Protein AF-A0A7S2QNT0-F1 (afdb_monomer)

pLDDT: mean 71.44, std 23.18, range [29.28, 98.56]

Mean predicted aligned error: 21.21 Å

Solvent-accessible surface area (backbone atoms only — not comparable to full-atom values): 24266 Å² total; per-residue (Å²): 16,82,78,62,56,78,92,79,57,58,56,74,78,37,39,44,100,86,36,21,55,43,51,16,16,36,62,13,45,18,34,42,77,35,68,81,75,84,42,65,48,81,35,74,68,95,68,84,69,88,83,74,67,78,81,74,91,69,94,74,94,73,91,80,85,84,78,88,80,88,82,85,83,87,84,84,87,83,87,84,82,89,85,89,82,89,84,87,84,86,90,76,92,73,84,79,82,85,72,86,72,79,80,70,74,81,59,44,42,75,46,74,52,70,71,50,69,67,46,51,95,43,100,83,58,87,58,75,17,40,24,41,32,56,65,44,21,24,38,85,87,65,47,81,47,60,53,60,67,42,21,43,88,33,61,41,47,40,60,80,85,48,44,35,71,87,65,50,33,52,65,49,37,51,76,51,28,34,33,28,58,84,40,46,79,15,93,56,46,57,75,89,81,58,58,57,72,80,35,36,41,100,88,37,25,56,42,51,17,15,36,64,14,46,21,28,39,69,35,68,70,72,85,39,64,46,82,33,73,71,84,73,80,75,93,76,79,66,75,80,74,86,68,93,67,96,72,90,82,80,89,78,91,79,89,80,86,83,83,87,83,84,83,84,84,82,86,82,87,82,89,86,84,86,86,91,80,94,76,85,83,82,86,75,87,73,81,80,72,77,84,55,52,42,76,46,74,52,71,73,49,72,66,48,53,95,46,100,85,57,87,53,77,18,42,24,44,31,58,70,45,24,22,36,82,86,66,45,83,44,60,59,63,71,47,48,67,91,45,49,36,46,44,57,80,85,50,42,38,76,87,64,51,32,53,67,50,39,54,78,50,38,39,37,25,61,81,45,43,74,7,97,47,65,75,94,123

Nearest PDB structures (foldseek):
  8rj3-assembly1_I  TM=4.635E-01  e=7.912E+00  Homo sapiens

Sequence (377 aa):
GPGWNLAWGTFEDYQVDGHSASTACCACGGGVEATMPIARESCEEPTLPSDCQTDDVGDGTTTLTETETSTSFTSTSMAISTGTSSSAPHTTTSTPSTTTETNTAAYYSWQVGTWGACLLPSCEATGAGVRERAVQCVGRDGAAANASMCGAGRCDDEPPGWSDRDSDTCSDYEVYDWCASSGDYGPGWNLAWGTFEDYQVDGHSASTACCACGGGVEATMPIARESCEEPTLPSDCQTDDVGDGTTTLTETETSTSFTSTSMAISTGTSSSAPHTTTSTPSTTTETNTAAYYSWQVGTWGACLLPSCEATGAGVRERAVQCVGRDGAAANASMCGAGRCDDEPPGWSDRDSDTCSDYEVYDWCASSGDYGPGWNLA

Structure (mmCIF, N/CA/C/O backbone):
data_AF-A0A7S2QNT0-F1
#
_entry.id   AF-A0A7S2QNT0-F1
#
loop_
_atom_site.group_PDB
_atom_site.id
_atom_site.type_symbol
_atom_site.label_atom_id
_atom_site.label_alt_id
_atom_site.label_comp_id
_atom_site.label_asym_id
_atom_site.label_entity_id
_atom_site.label_seq_id
_atom_site.pdbx_PDB_ins_code
_atom_site.Cartn_x
_atom_site.Cartn_y
_atom_site.Cartn_z
_atom_site.occupancy
_atom_site.B_iso_or_equiv
_atom_site.auth_seq_id
_atom_site.auth_comp_id
_atom_site.auth_asym_id
_atom_site.auth_atom_id
_atom_site.pdbx_PDB_model_num
ATOM 1 N N . GLY A 1 1 ? 13.620 13.728 44.034 1.00 47.75 1 GLY A N 1
ATOM 2 C CA . GLY A 1 1 ? 14.965 13.495 43.460 1.00 47.75 1 GLY A CA 1
ATOM 3 C C . GLY A 1 1 ? 16.048 14.328 44.129 1.00 47.75 1 GLY A C 1
ATOM 4 O O . GLY A 1 1 ? 15.713 15.118 45.006 1.00 47.75 1 GLY A O 1
ATOM 5 N N . PRO A 1 2 ? 17.326 14.204 43.706 1.00 43.31 2 PRO A N 1
ATOM 6 C CA . PRO A 1 2 ? 18.482 14.904 44.293 1.00 43.31 2 PRO A CA 1
ATOM 7 C C . PRO A 1 2 ? 18.446 16.436 44.145 1.00 43.31 2 PRO A C 1
ATOM 9 O O . PRO A 1 2 ? 19.260 17.121 44.759 1.00 43.31 2 PRO A O 1
ATOM 12 N N . GLY A 1 3 ? 17.519 16.973 43.345 1.00 56.88 3 GLY A N 1
ATOM 13 C CA . GLY A 1 3 ? 17.287 18.410 43.227 1.00 56.88 3 GLY A CA 1
ATOM 14 C C . GLY A 1 3 ? 16.215 18.977 44.163 1.00 56.88 3 GLY A C 1
ATOM 15 O O . GLY A 1 3 ? 16.197 20.187 44.320 1.00 56.88 3 GLY A O 1
ATOM 16 N N . TRP A 1 4 ? 15.368 18.155 44.801 1.00 63.97 4 TRP A N 1
ATOM 17 C CA . TRP A 1 4 ? 14.262 18.643 45.641 1.00 63.97 4 TRP A CA 1
ATOM 18 C C . TRP A 1 4 ? 14.647 18.668 47.122 1.00 63.97 4 TRP A C 1
ATOM 20 O O . TRP A 1 4 ? 14.987 17.634 47.703 1.00 63.97 4 TRP A O 1
ATOM 30 N N . ASN A 1 5 ? 14.588 19.841 47.752 1.00 73.50 5 ASN A N 1
ATOM 31 C CA . ASN A 1 5 ? 14.911 20.015 49.167 1.00 73.50 5 ASN A CA 1
ATOM 32 C C . ASN A 1 5 ? 13.653 19.875 50.038 1.00 73.50 5 ASN A C 1
ATOM 34 O O . ASN A 1 5 ? 12.652 20.531 49.783 1.00 73.50 5 ASN A O 1
ATOM 38 N N . LEU A 1 6 ? 13.713 19.102 51.126 1.00 66.00 6 LEU A N 1
ATOM 39 C CA . LEU A 1 6 ? 12.602 18.981 52.087 1.00 66.00 6 LEU A CA 1
ATOM 40 C C . LEU A 1 6 ? 12.188 20.324 52.712 1.00 66.00 6 LEU A C 1
ATOM 42 O O . LEU A 1 6 ? 11.050 20.476 53.143 1.00 66.00 6 LEU A O 1
ATOM 46 N N . ALA A 1 7 ? 13.088 21.310 52.741 1.00 76.00 7 ALA A N 1
ATOM 47 C CA . ALA A 1 7 ? 12.772 22.667 53.182 1.00 76.00 7 ALA A CA 1
ATOM 48 C C . ALA A 1 7 ? 11.796 23.408 52.250 1.00 76.00 7 ALA A C 1
ATOM 50 O O . ALA A 1 7 ? 11.280 24.454 52.637 1.00 76.00 7 ALA A O 1
ATOM 51 N N . TRP A 1 8 ? 11.579 22.903 51.034 1.00 74.31 8 TRP A N 1
ATOM 52 C CA . TRP A 1 8 ? 10.688 23.498 50.042 1.00 74.31 8 TRP A CA 1
ATOM 53 C C . TRP A 1 8 ? 9.232 23.063 50.239 1.00 74.31 8 TRP A C 1
ATOM 55 O O . TRP A 1 8 ? 8.336 23.858 49.991 1.00 74.31 8 TRP A O 1
ATOM 65 N N . GLY A 1 9 ? 8.987 21.882 50.815 1.00 82.12 9 GLY A N 1
ATOM 66 C CA . GLY A 1 9 ? 7.644 21.380 51.121 1.00 82.12 9 GLY A CA 1
ATOM 67 C C . GLY A 1 9 ? 7.275 20.115 50.344 1.00 82.12 9 GLY A C 1
ATOM 68 O O . GLY A 1 9 ? 8.128 19.458 49.740 1.00 82.12 9 GLY A O 1
ATOM 69 N N . THR A 1 10 ? 5.996 19.756 50.424 1.00 85.00 10 THR A N 1
ATOM 70 C CA . THR A 1 10 ? 5.351 18.627 49.728 1.00 85.00 10 THR A CA 1
ATOM 71 C C . THR A 1 10 ? 4.862 19.038 48.338 1.00 85.00 10 THR A C 1
ATOM 7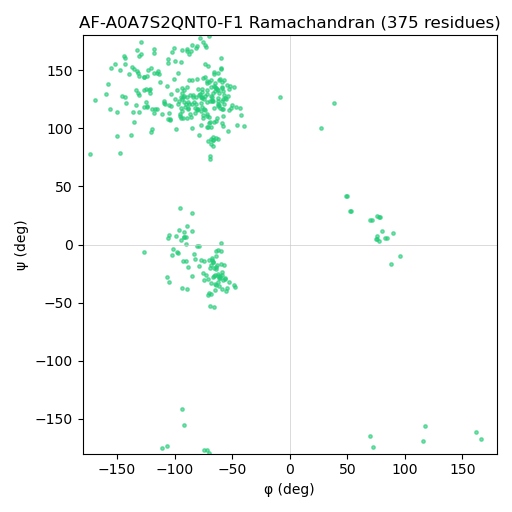3 O O . THR A 1 10 ? 4.733 20.228 48.065 1.00 85.00 10 THR A O 1
ATOM 76 N N . PHE A 1 11 ? 4.549 18.089 47.449 1.00 81.31 11 PHE A N 1
ATOM 77 C CA . PHE A 1 11 ? 4.007 18.429 46.122 1.00 81.31 11 PHE A CA 1
ATOM 78 C C . PHE A 1 11 ? 2.674 19.193 46.205 1.00 81.31 11 PHE A C 1
ATOM 80 O O . PHE A 1 11 ? 2.382 20.034 45.357 1.00 81.31 11 PHE A O 1
ATOM 87 N N . GLU A 1 12 ? 1.884 18.962 47.253 1.00 85.25 12 GLU A N 1
ATOM 88 C CA . GLU A 1 12 ? 0.634 19.673 47.524 1.00 85.25 12 GLU A CA 1
ATOM 89 C C . GLU A 1 12 ? 0.857 21.157 47.851 1.00 85.25 12 GLU A C 1
ATOM 91 O O . GLU A 1 12 ? -0.008 21.992 47.567 1.00 85.25 12 GLU A O 1
ATOM 96 N N . ASP A 1 13 ? 2.022 21.513 48.399 1.00 85.31 13 ASP A N 1
ATOM 97 C CA . ASP A 1 13 ? 2.376 22.908 48.681 1.00 85.31 13 ASP A CA 1
ATOM 98 C C . ASP A 1 13 ? 2.605 23.712 47.391 1.00 85.31 13 ASP A C 1
ATOM 100 O O . ASP A 1 13 ? 2.459 24.940 47.404 1.00 85.31 13 ASP A O 1
ATOM 104 N N . TYR A 1 14 ? 2.877 23.019 46.279 1.00 83.44 14 TYR A N 1
ATOM 105 C CA . TYR A 1 14 ? 3.175 23.561 44.950 1.00 83.44 14 TYR A CA 1
ATOM 106 C C . TYR A 1 14 ? 2.029 23.424 43.945 1.00 83.44 14 TYR A C 1
ATOM 108 O O . TYR A 1 14 ? 2.188 23.795 42.784 1.00 83.44 14 TYR A O 1
ATOM 116 N N . GLN A 1 15 ? 0.861 22.946 44.381 1.00 87.44 15 GLN A N 1
ATOM 117 C CA . GLN A 1 15 ? -0.283 22.768 43.493 1.00 87.44 15 GLN A CA 1
ATOM 118 C C . GLN A 1 15 ? -0.741 24.087 42.847 1.00 87.44 15 GLN A C 1
ATOM 120 O O . GLN A 1 15 ? -0.794 25.143 43.498 1.00 87.44 15 GLN A O 1
ATOM 125 N N . VAL A 1 16 ? -1.142 23.991 41.583 1.00 84.06 16 VAL A N 1
ATOM 126 C CA . VAL A 1 16 ? -1.812 25.048 40.817 1.00 84.06 16 VAL A CA 1
ATOM 127 C C . VAL A 1 16 ? -3.155 24.488 40.365 1.00 84.06 16 VAL A C 1
ATOM 129 O O . VAL A 1 16 ? -3.232 23.356 39.896 1.00 84.06 16 VAL A O 1
ATOM 132 N N . ASP A 1 17 ? -4.230 25.240 40.605 1.00 86.94 17 ASP A N 1
ATOM 133 C CA . ASP A 1 17 ? -5.611 24.850 40.282 1.00 86.94 17 ASP A CA 1
ATOM 134 C C . ASP A 1 17 ? -6.057 23.482 40.842 1.00 86.94 17 ASP A C 1
ATOM 136 O O . ASP A 1 17 ? -6.942 22.828 40.302 1.00 86.94 17 ASP A O 1
ATOM 140 N N . GLY A 1 18 ? -5.475 23.065 41.973 1.00 88.44 18 GLY A N 1
ATOM 141 C CA . GLY A 1 18 ? -5.791 21.790 42.631 1.00 88.44 18 GLY A CA 1
ATOM 142 C C . GLY A 1 18 ? -5.023 20.584 42.085 1.00 88.44 18 GLY A C 1
ATOM 143 O O . GLY A 1 18 ? -5.269 19.467 42.532 1.00 88.44 18 GLY A O 1
ATOM 144 N N . HIS A 1 19 ? -4.084 20.809 41.165 1.00 85.75 19 HIS A N 1
ATOM 145 C CA . HIS A 1 19 ? -3.220 19.782 40.600 1.00 85.75 19 HIS A CA 1
ATOM 146 C C . HIS A 1 19 ? -1.781 19.963 41.104 1.00 85.75 19 HIS A C 1
ATOM 148 O O . HIS A 1 19 ? -1.176 21.023 40.924 1.00 85.75 19 HIS A O 1
ATOM 154 N N . SER A 1 20 ? -1.238 18.937 41.761 1.00 89.94 20 SER A N 1
ATOM 155 C CA . SER A 1 20 ? 0.183 18.804 42.120 1.00 89.94 20 SER A CA 1
ATOM 156 C C . SER A 1 20 ? 0.941 18.014 41.048 1.00 89.94 20 SER A C 1
ATOM 158 O O . SER A 1 20 ? 0.314 17.312 40.255 1.00 89.94 20 SER A O 1
ATOM 160 N N . ALA A 1 21 ? 2.278 18.019 41.074 1.00 84.50 21 ALA A N 1
ATOM 161 C CA . ALA A 1 21 ? 3.090 17.230 40.141 1.00 84.50 21 ALA A CA 1
ATOM 162 C C . ALA A 1 21 ? 2.731 15.730 40.144 1.00 84.50 21 ALA A C 1
ATOM 164 O O . ALA A 1 21 ? 2.665 15.116 39.089 1.00 84.50 21 ALA A O 1
ATOM 165 N N . SER A 1 22 ? 2.414 15.142 41.303 1.00 85.00 22 SER A N 1
ATOM 166 C CA . SER A 1 22 ? 2.007 13.729 41.408 1.00 85.00 22 SER A CA 1
ATOM 167 C C . SER A 1 22 ? 0.641 13.418 40.790 1.00 85.00 22 SER A C 1
ATOM 169 O O . SER A 1 22 ? 0.339 12.258 40.532 1.00 85.00 22 SER A O 1
ATOM 171 N N . THR A 1 23 ? -0.189 14.434 40.550 1.00 87.19 23 THR A N 1
ATOM 172 C CA . THR A 1 23 ? -1.503 14.283 39.901 1.00 87.19 23 THR A CA 1
ATOM 173 C C . THR A 1 23 ? -1.506 14.771 38.459 1.00 87.19 23 THR A C 1
ATOM 175 O O . THR A 1 23 ? -2.207 14.197 37.633 1.00 87.19 23 THR A O 1
ATOM 178 N N . ALA A 1 24 ? -0.707 15.793 38.151 1.00 83.88 24 ALA A N 1
ATOM 179 C CA . ALA A 1 24 ? -0.649 16.418 36.840 1.00 83.88 24 ALA A CA 1
ATOM 180 C C . ALA A 1 24 ? 0.372 15.767 35.919 1.00 83.88 24 ALA A C 1
ATOM 182 O O . ALA A 1 24 ? 0.111 15.645 34.727 1.00 83.88 24 ALA A O 1
ATOM 183 N N . CYS A 1 25 ? 1.524 15.372 36.465 1.00 84.94 25 CYS A N 1
ATOM 184 C CA . CYS A 1 25 ? 2.669 14.982 35.664 1.00 84.94 25 CYS A CA 1
ATOM 185 C C . CYS A 1 25 ? 2.777 13.479 35.506 1.00 84.94 25 CYS A C 1
ATOM 187 O O . CYS A 1 25 ? 2.766 12.695 36.462 1.00 84.94 25 CYS A O 1
ATOM 189 N N . CYS A 1 26 ? 2.998 13.095 34.265 1.00 84.12 26 CYS A N 1
ATOM 190 C CA . CYS A 1 26 ? 2.997 11.713 33.854 1.00 84.12 26 CYS A CA 1
ATOM 191 C C . CYS A 1 26 ? 4.146 10.873 34.378 1.00 84.12 26 CYS A C 1
ATOM 193 O O . CYS A 1 26 ? 3.955 9.759 34.873 1.00 84.12 26 CYS A O 1
ATOM 195 N N . ALA A 1 27 ? 5.350 11.432 34.367 1.00 80.88 27 ALA A N 1
ATOM 196 C CA . ALA A 1 27 ? 6.492 10.784 34.994 1.00 80.88 27 ALA A CA 1
ATOM 197 C C . ALA A 1 27 ? 6.344 10.607 36.503 1.00 80.88 27 ALA A C 1
ATOM 199 O O . ALA A 1 27 ? 7.030 9.773 37.093 1.00 80.88 27 ALA A O 1
ATOM 200 N N . CYS A 1 28 ? 5.427 11.355 37.113 1.00 80.12 28 CYS A N 1
ATOM 201 C CA . CYS A 1 28 ? 5.099 11.239 38.516 1.00 80.12 28 CYS A CA 1
ATOM 202 C C . CYS A 1 28 ? 3.943 10.267 38.770 1.00 80.12 28 CYS A C 1
ATOM 204 O O . CYS A 1 28 ? 3.438 10.256 39.878 1.00 80.12 28 CYS A O 1
ATOM 206 N N . GLY A 1 29 ? 3.490 9.473 37.792 1.00 79.50 29 GLY A N 1
ATOM 207 C CA . GLY A 1 29 ? 2.359 8.551 37.969 1.00 79.50 29 GLY A CA 1
ATOM 208 C C . GLY A 1 29 ? 0.978 9.217 37.983 1.00 79.50 29 GLY A C 1
ATOM 209 O O . GLY A 1 29 ? -0.010 8.538 38.267 1.00 79.50 29 GLY A O 1
ATOM 210 N N . GLY A 1 30 ? 0.917 10.520 37.690 1.00 84.44 30 GLY A N 1
ATOM 211 C CA . GLY A 1 30 ? -0.313 11.263 37.427 1.00 84.44 30 GLY A CA 1
ATOM 212 C C . GLY A 1 30 ? -0.664 11.289 35.937 1.00 84.44 30 GLY A C 1
ATOM 213 O O . GLY A 1 30 ? -0.250 10.415 35.174 1.00 84.44 30 GLY A O 1
ATOM 214 N N . GLY A 1 31 ? -1.414 12.315 35.528 1.00 82.56 31 GLY A N 1
ATOM 215 C CA . GLY A 1 31 ? -1.887 12.482 34.153 1.00 82.56 31 GLY A CA 1
ATOM 216 C C . GLY A 1 31 ? -2.998 11.500 33.767 1.00 82.56 31 GLY A C 1
ATOM 217 O O . GLY A 1 31 ? -3.507 10.731 34.587 1.00 82.56 31 GLY A O 1
ATOM 218 N N . VAL A 1 32 ? -3.386 11.524 32.494 1.00 78.88 32 VAL A N 1
ATOM 219 C CA . VAL A 1 32 ? -4.389 10.610 31.913 1.00 78.88 32 VAL A CA 1
ATOM 220 C C . VAL A 1 32 ? -3.760 9.762 30.831 1.00 78.88 32 VAL A C 1
ATOM 222 O O . VAL A 1 32 ? -2.856 10.220 30.150 1.00 78.88 32 VAL A O 1
ATOM 225 N N . GLU A 1 33 ? -4.212 8.523 30.638 1.00 74.44 33 GLU A N 1
ATOM 226 C CA . GLU A 1 33 ? -3.719 7.710 29.520 1.00 74.44 33 GLU A CA 1
ATOM 227 C C . GLU A 1 33 ? -3.887 8.464 28.194 1.00 74.44 33 GLU A C 1
ATOM 229 O O . GLU A 1 33 ? -4.978 8.950 27.882 1.00 74.44 33 GLU A O 1
ATOM 234 N N . ALA A 1 34 ? -2.801 8.559 27.421 1.00 68.31 34 ALA A N 1
ATOM 235 C CA . ALA A 1 34 ? -2.787 9.273 26.158 1.00 68.31 34 ALA A CA 1
ATOM 236 C C . ALA A 1 34 ? -3.740 8.575 25.187 1.00 68.31 34 ALA A C 1
ATOM 238 O O . ALA A 1 34 ? -3.472 7.483 24.674 1.00 68.31 34 ALA A O 1
ATOM 239 N N . THR A 1 35 ? -4.890 9.198 24.949 1.00 75.38 35 THR A N 1
ATOM 240 C CA . THR A 1 35 ? -5.876 8.689 24.000 1.00 75.38 35 THR A CA 1
ATOM 241 C C . THR A 1 35 ? -5.556 9.216 22.610 1.00 75.38 35 THR A C 1
ATOM 243 O O . THR A 1 35 ? -5.139 10.360 22.433 1.00 75.38 35 THR A O 1
ATOM 246 N N . MET A 1 36 ? -5.735 8.371 21.591 1.00 81.44 36 MET A N 1
ATOM 247 C CA . MET A 1 36 ? -5.555 8.804 20.207 1.00 81.44 36 MET A CA 1
ATOM 248 C C . MET A 1 36 ? -6.479 10.004 19.928 1.00 81.44 36 MET A C 1
ATOM 250 O O . MET A 1 36 ? -7.691 9.881 20.136 1.00 81.44 36 MET A O 1
ATOM 254 N N . PRO A 1 37 ? -5.955 11.144 19.435 1.00 84.94 37 PRO A N 1
ATOM 255 C CA . PRO A 1 37 ? -6.784 12.301 19.139 1.00 84.94 37 PRO A CA 1
ATOM 256 C C . PRO A 1 37 ? -7.899 11.955 18.153 1.00 84.94 37 PRO A C 1
ATOM 258 O O . PRO A 1 37 ? -7.695 11.218 17.187 1.00 84.94 37 PRO A O 1
ATOM 261 N N . ILE A 1 38 ? -9.081 12.533 18.366 1.00 86.31 38 ILE A N 1
ATOM 262 C CA . ILE A 1 38 ? -10.236 12.338 17.484 1.00 86.31 38 ILE A CA 1
ATOM 263 C C . ILE A 1 38 ? -9.870 12.830 16.078 1.00 86.31 38 ILE A C 1
ATOM 265 O O . ILE A 1 38 ? -9.581 14.014 15.899 1.00 86.31 38 ILE A O 1
ATOM 269 N N . ALA A 1 39 ? -9.879 11.935 15.090 1.00 90.38 39 ALA A N 1
ATOM 270 C CA . ALA A 1 39 ? -9.573 12.260 13.693 1.00 90.38 39 ALA A CA 1
ATOM 271 C C . ALA A 1 39 ? -10.816 12.662 12.878 1.00 90.38 39 ALA A C 1
ATOM 273 O O . ALA A 1 39 ? -10.681 13.206 11.784 1.00 90.38 39 ALA A O 1
ATOM 274 N N . ARG A 1 40 ? -12.022 12.405 13.403 1.00 91.38 40 ARG A N 1
ATOM 275 C CA . ARG A 1 40 ? -13.304 12.595 12.716 1.00 91.38 40 ARG A CA 1
ATOM 276 C C . ARG A 1 40 ? -14.381 13.031 13.701 1.00 91.38 40 ARG A C 1
ATOM 278 O O . ARG A 1 40 ? -14.588 12.353 14.703 1.00 91.38 40 ARG A O 1
ATOM 285 N N . GLU A 1 41 ? -15.082 14.118 13.405 1.00 93.88 41 GLU A N 1
ATOM 286 C CA . GLU A 1 41 ? -16.179 14.609 14.247 1.00 93.88 41 GLU A CA 1
ATOM 287 C C . GLU A 1 41 ? -17.325 15.209 13.425 1.00 93.88 41 GLU A C 1
ATOM 289 O O . GLU A 1 41 ? -17.163 15.551 12.248 1.00 93.88 41 GLU A O 1
ATOM 294 N N . SER A 1 42 ? -18.489 15.333 14.063 1.00 91.38 42 SER A N 1
ATOM 295 C CA . SER A 1 42 ? -19.649 16.011 13.488 1.00 91.38 42 SER A CA 1
ATOM 296 C C . SER A 1 42 ? -19.423 17.521 13.448 1.00 91.38 42 SER A C 1
ATOM 298 O O . SER A 1 42 ? -18.901 18.111 14.394 1.00 91.38 42 SER A O 1
ATOM 300 N N . CYS A 1 43 ? -19.857 18.159 12.369 1.00 89.25 43 CYS A N 1
ATOM 301 C CA . CYS A 1 43 ? -19.835 19.608 12.206 1.00 89.25 43 CYS A CA 1
ATOM 302 C C . CYS A 1 43 ? -21.181 20.103 11.684 1.00 89.25 43 CYS A C 1
ATOM 304 O O . CYS A 1 43 ? -21.868 19.403 10.949 1.00 89.25 43 CYS A O 1
ATOM 306 N N . GLU A 1 44 ? -21.551 21.323 12.053 1.00 88.38 44 GLU A N 1
ATOM 307 C CA . GLU A 1 44 ? -22.694 22.026 11.475 1.00 88.38 44 GLU A CA 1
ATOM 308 C C . GLU A 1 44 ? -22.142 23.251 10.754 1.00 88.38 44 GLU A C 1
ATOM 310 O O . GLU A 1 44 ? -21.508 24.106 11.379 1.00 88.38 44 GLU A O 1
ATOM 315 N N . GLU A 1 45 ? -22.315 23.314 9.434 1.00 74.56 45 GLU A N 1
ATOM 316 C CA . GLU A 1 45 ? -21.905 24.492 8.677 1.00 74.56 45 GLU A CA 1
ATOM 317 C C . GLU A 1 45 ? -23.082 25.477 8.570 1.00 74.56 45 GLU A C 1
ATOM 319 O O . GLU A 1 45 ? -24.182 25.082 8.175 1.00 74.56 45 GLU A O 1
ATOM 324 N N . PRO A 1 46 ? -22.895 26.761 8.930 1.00 57.78 46 PRO A N 1
ATOM 325 C CA . PRO A 1 46 ? -24.009 27.701 9.007 1.00 57.78 46 PRO A CA 1
ATOM 326 C C . PRO A 1 46 ? -24.547 28.186 7.648 1.00 57.78 46 PRO A C 1
ATOM 328 O O . PRO A 1 46 ? -25.639 28.752 7.626 1.00 57.78 46 PRO A O 1
ATOM 331 N N . THR A 1 47 ? -23.847 27.991 6.521 1.00 59.56 47 THR A N 1
ATOM 332 C CA . THR A 1 47 ? -24.281 28.501 5.201 1.00 59.56 47 THR A CA 1
ATOM 333 C C . THR A 1 47 ? -23.662 27.737 4.028 1.00 59.56 47 THR A C 1
ATOM 335 O O . THR A 1 47 ? -22.462 27.494 4.042 1.00 59.56 47 THR A O 1
ATOM 338 N N . LEU A 1 48 ? -24.473 27.450 3.000 1.00 58.00 48 LEU A N 1
ATOM 339 C CA . LEU A 1 48 ? -24.099 26.768 1.750 1.00 58.00 48 LEU A CA 1
ATOM 340 C C . LEU A 1 48 ? -22.828 27.355 1.086 1.00 58.00 48 LEU A C 1
ATOM 342 O O . LEU A 1 48 ? -22.749 28.580 0.937 1.00 58.00 48 LEU A O 1
ATOM 346 N N . PRO A 1 49 ? -21.888 26.512 0.610 1.00 57.28 49 PRO A N 1
ATOM 347 C CA . PRO A 1 49 ? -20.773 26.943 -0.232 1.00 57.28 49 PRO A CA 1
ATOM 348 C C . PRO A 1 49 ? -21.270 27.613 -1.521 1.00 57.28 49 PRO A C 1
ATOM 350 O O . PRO A 1 49 ? -22.217 27.139 -2.152 1.00 57.28 49 PRO A O 1
ATOM 353 N N . SER A 1 50 ? -20.603 28.689 -1.952 1.00 60.75 50 SER A N 1
ATOM 354 C CA . SER A 1 50 ? -20.917 29.431 -3.189 1.00 60.75 50 SER A CA 1
ATOM 355 C C . SER A 1 50 ? -20.836 28.590 -4.466 1.00 60.75 50 SER A C 1
ATOM 357 O O . SER A 1 50 ? -21.378 28.987 -5.495 1.00 60.75 50 SER A O 1
ATOM 359 N N . ASP A 1 51 ? -20.189 27.430 -4.388 1.00 59.00 51 ASP A N 1
ATOM 360 C CA . ASP A 1 51 ? -19.782 26.636 -5.546 1.00 59.00 51 ASP A CA 1
ATOM 361 C C . ASP A 1 51 ? -20.814 25.549 -5.904 1.00 59.00 51 ASP A C 1
ATOM 363 O O . ASP A 1 51 ? -20.614 24.776 -6.833 1.00 59.00 51 ASP A O 1
ATOM 367 N N . CYS A 1 52 ? -21.951 25.504 -5.197 1.00 58.53 52 CYS A N 1
ATOM 368 C CA . CYS A 1 52 ? -23.091 24.628 -5.496 1.00 58.53 52 CYS A CA 1
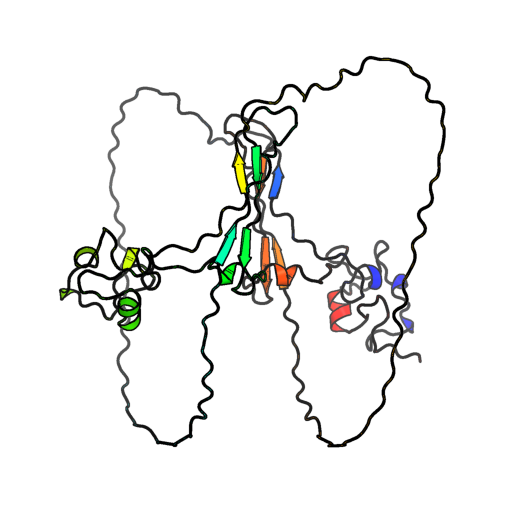ATOM 369 C C . CYS A 1 52 ? -24.178 25.324 -6.339 1.00 58.53 52 CYS A C 1
ATOM 371 O O . CYS A 1 52 ? -25.364 25.026 -6.193 1.00 58.53 52 CYS A O 1
ATOM 373 N N . GLN A 1 53 ? -23.810 26.267 -7.214 1.00 52.41 53 GLN A N 1
ATOM 374 C CA . GLN A 1 53 ? -24.749 26.758 -8.223 1.00 52.41 53 GLN A CA 1
ATOM 375 C C . GLN A 1 53 ? -24.884 25.703 -9.319 1.00 52.41 53 GLN A C 1
ATOM 377 O O . GLN A 1 53 ? -23.968 25.472 -10.100 1.00 52.41 53 GLN A O 1
ATOM 382 N N . THR A 1 54 ? -26.040 25.045 -9.365 1.00 48.97 54 THR A N 1
ATOM 383 C CA . THR A 1 54 ? -26.458 24.287 -10.540 1.00 48.97 54 THR A CA 1
ATOM 384 C C . THR A 1 54 ? -26.502 25.244 -11.726 1.00 48.97 54 THR A C 1
ATOM 386 O O . THR A 1 54 ? -27.290 26.192 -11.709 1.00 48.97 54 THR A O 1
ATOM 389 N N . ASP A 1 55 ? -25.661 25.009 -12.732 1.00 43.84 55 ASP A N 1
ATOM 390 C CA . ASP A 1 55 ? -25.754 25.692 -14.018 1.00 43.84 55 ASP A CA 1
ATOM 391 C C . ASP A 1 55 ? -27.139 25.419 -14.617 1.00 43.84 55 ASP A C 1
ATOM 393 O O . ASP A 1 55 ? -27.444 24.323 -15.095 1.00 43.84 55 ASP A O 1
ATOM 397 N N . ASP A 1 56 ? -28.000 26.431 -14.555 1.00 46.75 56 ASP A N 1
ATOM 398 C CA . ASP A 1 56 ? -29.225 26.493 -15.335 1.00 46.75 56 ASP A CA 1
ATOM 399 C C . ASP A 1 56 ? -28.836 26.374 -16.817 1.00 46.75 56 ASP A C 1
ATOM 401 O O . ASP A 1 56 ? -28.062 27.178 -17.344 1.00 46.75 56 ASP A O 1
ATOM 405 N N . VAL A 1 57 ? -29.360 25.348 -17.492 1.00 50.75 57 VAL A N 1
ATOM 406 C CA . VAL A 1 57 ? -29.128 25.076 -18.916 1.00 50.75 57 VAL A CA 1
ATOM 407 C C . VAL A 1 57 ? -29.704 26.226 -19.747 1.00 50.75 57 VAL A C 1
ATOM 409 O O . VAL A 1 57 ? -30.874 26.228 -20.133 1.00 50.75 57 VAL A O 1
ATOM 412 N N . GLY A 1 58 ? -28.860 27.219 -20.020 1.00 43.59 58 GLY A N 1
ATOM 413 C CA . GLY A 1 58 ? -29.103 28.316 -20.945 1.00 43.59 58 GLY A CA 1
ATOM 414 C C . GLY A 1 58 ? -28.335 28.107 -22.247 1.00 43.59 58 GLY A C 1
ATOM 415 O O . GLY A 1 58 ? -27.118 28.254 -22.291 1.00 43.59 58 GLY A O 1
ATOM 416 N N . ASP A 1 59 ? -29.071 27.780 -23.308 1.00 48.28 59 ASP A N 1
ATOM 417 C CA . ASP A 1 59 ? -28.627 27.771 -24.705 1.00 48.28 59 ASP A CA 1
ATOM 418 C C . ASP A 1 59 ? -27.931 29.096 -25.077 1.00 48.28 59 ASP A C 1
ATOM 420 O O . ASP A 1 59 ? -28.512 30.178 -24.962 1.00 48.28 59 ASP A O 1
ATOM 424 N N . GLY A 1 60 ? -26.665 29.018 -25.493 1.00 38.88 60 GLY A N 1
ATOM 425 C CA . GLY A 1 60 ? -25.838 30.195 -25.734 1.00 38.88 60 GLY A CA 1
ATOM 426 C C . GLY A 1 60 ? -24.484 29.866 -26.347 1.00 38.88 60 GLY A C 1
ATOM 427 O O . GLY A 1 60 ? -23.454 29.888 -25.678 1.00 38.88 60 GLY A O 1
ATOM 428 N N . THR A 1 61 ? -24.483 29.598 -27.652 1.00 46.94 61 THR A N 1
ATOM 429 C CA . THR A 1 61 ? -23.296 29.549 -28.518 1.00 46.94 61 THR A CA 1
ATOM 430 C C . THR A 1 61 ? -22.319 30.692 -28.231 1.00 46.94 61 THR A C 1
ATOM 432 O O . THR A 1 61 ? -22.598 31.840 -28.581 1.00 46.94 61 THR A O 1
ATOM 435 N N . THR A 1 62 ? -21.144 30.371 -27.683 1.00 39.16 62 THR A N 1
ATOM 436 C CA . THR A 1 62 ? -20.013 31.305 -27.636 1.00 39.16 62 THR A CA 1
ATOM 437 C C . THR A 1 62 ? -18.718 30.586 -28.005 1.00 39.16 62 THR A C 1
ATOM 439 O O . THR A 1 62 ? -18.259 29.677 -27.323 1.00 39.16 62 THR A O 1
ATOM 442 N N . THR A 1 63 ? -18.153 30.996 -29.137 1.00 44.59 63 THR A N 1
ATOM 443 C CA . THR A 1 63 ? -16.827 30.647 -29.658 1.00 44.59 63 THR A CA 1
ATOM 444 C C . THR A 1 63 ? -15.720 31.045 -28.683 1.00 44.59 63 THR A C 1
ATOM 446 O O . THR A 1 63 ? -15.577 32.230 -28.381 1.00 44.59 63 THR A O 1
ATOM 449 N N . LEU A 1 64 ? -14.896 30.079 -28.271 1.00 37.41 64 LEU A N 1
ATOM 450 C CA . LEU A 1 64 ? -13.628 30.312 -27.582 1.00 37.41 64 LEU A CA 1
ATOM 451 C C . LEU A 1 64 ? -12.461 30.071 -28.546 1.00 37.41 64 LEU A C 1
ATOM 453 O O . LEU A 1 64 ? -12.296 28.991 -29.107 1.00 37.41 64 LEU A O 1
ATOM 457 N N . THR A 1 65 ? -11.670 31.121 -28.748 1.00 39.28 65 THR A N 1
ATOM 458 C CA . THR A 1 65 ? -10.317 31.086 -29.310 1.00 39.28 65 THR A CA 1
ATOM 459 C C . THR A 1 65 ? -9.344 30.818 -28.169 1.00 39.28 65 THR A C 1
ATOM 461 O O . THR A 1 65 ? -9.132 31.700 -27.337 1.00 39.28 65 THR A O 1
ATOM 464 N N . GLU A 1 66 ? -8.737 29.635 -28.136 1.00 41.66 66 GLU A N 1
ATOM 465 C CA . GLU A 1 66 ? -7.612 29.344 -27.248 1.00 41.66 66 GLU A CA 1
ATOM 466 C C . GLU A 1 66 ? -6.296 29.765 -27.912 1.00 41.66 66 GLU A C 1
ATOM 468 O O . GLU A 1 66 ? -6.012 29.454 -29.068 1.00 41.66 66 GLU A O 1
ATOM 473 N N . THR A 1 67 ? -5.516 30.544 -27.166 1.00 33.78 67 THR A N 1
ATOM 474 C CA . THR A 1 67 ? -4.148 30.945 -27.496 1.00 33.78 67 THR A CA 1
ATOM 475 C C . THR A 1 67 ? -3.224 30.112 -26.619 1.00 33.78 67 THR A C 1
ATOM 477 O O . THR A 1 67 ? -3.145 30.343 -25.414 1.00 33.78 67 THR A O 1
ATOM 480 N N . GLU A 1 68 ? -2.542 29.134 -27.210 1.00 39.97 68 GLU A N 1
ATOM 481 C CA . GLU A 1 68 ? -1.530 28.343 -26.512 1.00 39.97 68 GLU A CA 1
ATOM 482 C C . GLU A 1 68 ? -0.310 29.213 -26.185 1.00 39.97 68 GLU A C 1
ATOM 484 O O . GLU A 1 68 ? 0.275 29.851 -27.062 1.00 39.97 68 GLU A O 1
ATOM 489 N N . THR A 1 69 ? 0.102 29.221 -24.916 1.00 34.75 69 THR A N 1
ATOM 490 C CA . THR A 1 69 ? 1.416 29.730 -24.509 1.00 34.75 69 THR A CA 1
ATOM 491 C C . THR A 1 69 ? 2.168 28.597 -23.825 1.00 34.75 69 THR A C 1
ATOM 493 O O . THR A 1 69 ? 1.973 28.311 -22.649 1.00 34.75 69 THR A O 1
ATOM 496 N N . SER A 1 70 ? 3.011 27.932 -24.613 1.00 32.28 70 SER A N 1
ATOM 497 C CA . SER A 1 70 ? 3.945 26.888 -24.197 1.00 32.28 70 SER A CA 1
ATOM 498 C C . SER A 1 70 ? 5.158 27.509 -23.497 1.00 32.28 70 SER A C 1
ATOM 500 O O . SER A 1 70 ? 5.924 28.245 -24.122 1.00 32.28 70 SER A O 1
ATOM 502 N N . THR A 1 71 ? 5.383 27.179 -22.224 1.00 34.25 71 THR A N 1
ATOM 503 C CA . THR A 1 71 ? 6.625 27.479 -21.496 1.00 34.25 71 THR A CA 1
ATOM 504 C C . THR A 1 71 ? 7.463 26.214 -21.328 1.00 34.25 71 THR A C 1
ATOM 506 O O . THR A 1 71 ? 7.155 25.319 -20.549 1.00 34.25 71 THR A O 1
ATOM 509 N N . SER A 1 72 ? 8.560 26.155 -22.081 1.00 31.19 72 SER A N 1
ATOM 510 C CA . SER A 1 72 ? 9.596 25.124 -22.018 1.00 31.19 72 SER A CA 1
ATOM 511 C C . SER A 1 72 ? 10.521 25.330 -20.813 1.00 31.19 72 SER A C 1
ATOM 513 O O . SER A 1 72 ? 11.126 26.396 -20.686 1.00 31.19 72 SER A O 1
ATOM 515 N N . PHE A 1 73 ? 10.707 24.299 -19.987 1.00 31.88 73 PHE A N 1
ATOM 516 C CA . PHE A 1 73 ? 11.787 24.234 -19.000 1.00 31.88 73 PHE A CA 1
ATOM 517 C C . PHE A 1 73 ? 12.992 23.488 -19.585 1.00 31.88 73 PHE A C 1
ATOM 519 O O . PHE A 1 73 ? 12.920 22.310 -19.922 1.00 31.88 73 PHE A O 1
ATOM 526 N N . THR A 1 74 ? 14.118 24.188 -19.708 1.00 34.31 74 THR A N 1
ATOM 527 C CA . THR A 1 74 ? 15.443 23.621 -19.987 1.00 34.31 74 THR A CA 1
ATOM 528 C C . THR A 1 74 ? 16.037 23.045 -18.706 1.00 34.31 74 THR A C 1
ATOM 530 O O . THR A 1 74 ? 16.311 23.799 -17.772 1.00 34.31 74 THR A O 1
ATOM 533 N N . SER A 1 75 ? 16.269 21.731 -18.674 1.00 29.28 75 SER A N 1
ATOM 534 C CA . SER A 1 75 ? 16.995 21.069 -17.588 1.00 29.28 75 SER A CA 1
ATOM 535 C C . SER A 1 75 ? 18.466 20.886 -17.974 1.00 29.28 75 SER A C 1
ATOM 537 O O . SER A 1 75 ? 18.784 20.324 -19.023 1.00 29.28 75 SER A O 1
ATOM 539 N N . THR A 1 76 ? 19.360 21.419 -17.142 1.00 33.25 76 THR A N 1
ATOM 540 C CA . THR A 1 76 ? 20.817 21.403 -17.320 1.00 33.25 76 THR A CA 1
ATOM 541 C C . THR A 1 76 ? 21.396 20.135 -16.700 1.00 33.25 76 THR A C 1
ATOM 543 O O . THR A 1 76 ? 21.345 19.945 -15.488 1.00 33.25 76 THR A O 1
ATOM 546 N N . SER A 1 77 ? 21.990 19.287 -17.533 1.00 30.72 77 SER A N 1
ATOM 547 C CA . SER A 1 77 ? 22.739 18.087 -17.157 1.00 30.72 77 SER A CA 1
ATOM 548 C C . SER A 1 77 ? 24.110 18.428 -16.550 1.00 30.72 77 SER A C 1
ATOM 550 O O . SER A 1 77 ? 24.905 19.124 -17.185 1.00 30.72 77 SER A O 1
ATOM 552 N N . MET A 1 78 ? 24.425 17.883 -15.369 1.00 32.31 78 MET A N 1
ATOM 553 C CA . MET A 1 78 ? 25.794 17.799 -14.842 1.00 32.31 78 MET A CA 1
ATOM 554 C C . MET A 1 78 ? 26.359 16.395 -15.074 1.00 32.31 78 MET A C 1
ATOM 556 O O . MET A 1 78 ? 25.777 15.401 -14.652 1.00 32.31 78 MET A O 1
ATOM 560 N N . ALA A 1 79 ? 27.514 16.335 -15.735 1.00 32.22 79 ALA A N 1
ATOM 561 C CA . ALA A 1 79 ? 28.333 15.141 -15.886 1.00 32.22 79 ALA A CA 1
ATOM 562 C C . ALA A 1 79 ? 29.321 15.028 -14.713 1.00 32.22 79 ALA A C 1
ATOM 564 O O . ALA A 1 79 ? 29.989 16.009 -14.382 1.00 32.22 79 ALA A O 1
ATOM 565 N N . ILE A 1 80 ? 29.479 13.831 -14.141 1.00 33.38 80 ILE A N 1
ATOM 566 C CA . ILE A 1 80 ? 30.637 13.480 -13.308 1.00 33.38 80 ILE A CA 1
ATOM 567 C C . ILE A 1 80 ? 31.276 12.214 -13.880 1.00 33.38 80 ILE A C 1
ATOM 569 O O . ILE A 1 80 ? 30.635 11.181 -14.052 1.00 33.38 80 ILE A O 1
ATOM 573 N N . SER A 1 81 ? 32.559 12.351 -14.210 1.00 31.31 81 SER A N 1
ATOM 574 C CA . SER A 1 81 ? 33.419 11.357 -14.839 1.00 31.31 81 SER A CA 1
ATOM 575 C C . SER A 1 81 ? 34.194 10.551 -13.793 1.00 31.31 81 SER A C 1
ATOM 577 O O . SER A 1 81 ? 34.858 11.122 -12.935 1.00 31.31 81 SER A O 1
ATOM 579 N N . THR A 1 82 ? 34.131 9.227 -13.947 1.00 37.25 82 THR A N 1
ATOM 580 C CA . THR A 1 82 ? 35.192 8.204 -13.824 1.00 37.25 82 THR A CA 1
ATOM 581 C C . THR A 1 82 ? 36.276 8.317 -12.740 1.00 37.25 82 THR A C 1
ATOM 583 O O . THR A 1 82 ? 37.163 9.168 -12.805 1.00 37.25 82 THR A O 1
ATOM 586 N N . GLY A 1 83 ? 36.350 7.277 -11.905 1.00 33.41 83 GLY A N 1
ATOM 587 C CA . GLY A 1 83 ? 37.554 6.885 -11.170 1.00 33.41 83 GLY A CA 1
ATOM 588 C C . GLY A 1 83 ? 37.584 5.374 -10.932 1.00 33.41 83 GLY A C 1
ATOM 589 O O . GLY A 1 83 ? 37.018 4.882 -9.967 1.00 33.41 83 GLY A O 1
ATOM 590 N N . THR A 1 84 ? 38.227 4.637 -11.835 1.00 39.28 84 THR A N 1
ATOM 591 C CA . THR A 1 84 ? 38.559 3.211 -11.705 1.00 39.28 84 THR A CA 1
ATOM 592 C C . THR A 1 84 ? 39.802 3.012 -10.837 1.00 39.28 84 THR A C 1
ATOM 594 O O . THR A 1 84 ? 40.837 3.612 -11.129 1.00 39.28 84 THR A O 1
ATOM 597 N N . SER A 1 85 ? 39.770 2.070 -9.893 1.00 37.59 85 SER A N 1
ATOM 598 C CA . SER A 1 85 ? 40.966 1.317 -9.494 1.00 37.59 85 SER A CA 1
ATOM 599 C C . SER A 1 85 ? 40.608 -0.036 -8.871 1.00 37.59 85 SER A C 1
ATOM 601 O O . SER A 1 85 ? 39.964 -0.156 -7.837 1.00 37.59 85 SER A O 1
ATOM 603 N N . SER A 1 86 ? 41.056 -1.069 -9.574 1.00 34.62 86 SER A N 1
ATOM 604 C CA . SER A 1 86 ? 41.032 -2.488 -9.243 1.00 34.62 86 SER A CA 1
ATOM 605 C C . SER A 1 86 ? 42.080 -2.859 -8.189 1.00 34.62 86 SER A C 1
ATOM 607 O O . SER A 1 86 ? 43.222 -2.410 -8.300 1.00 34.62 86 SER A O 1
ATOM 609 N N . SER A 1 87 ? 41.760 -3.780 -7.274 1.00 38.06 87 SER A N 1
ATOM 610 C CA . SER A 1 87 ? 42.703 -4.765 -6.708 1.00 38.06 87 SER A CA 1
ATOM 611 C C . SER A 1 87 ? 41.937 -5.948 -6.094 1.00 38.06 87 SER A C 1
ATOM 613 O O . SER A 1 87 ? 40.985 -5.758 -5.347 1.00 38.06 87 SER A O 1
ATOM 615 N N . ALA A 1 88 ? 42.345 -7.159 -6.478 1.00 39.66 88 ALA A N 1
ATOM 616 C CA . ALA A 1 88 ? 41.720 -8.458 -6.214 1.00 39.66 88 ALA A CA 1
ATOM 617 C C . ALA A 1 88 ? 42.030 -9.026 -4.797 1.00 39.66 88 ALA A C 1
ATOM 619 O O . ALA A 1 88 ? 42.874 -8.465 -4.096 1.00 39.66 88 ALA A O 1
ATOM 620 N N . PRO A 1 89 ? 41.364 -10.121 -4.362 1.00 49.34 89 PRO A N 1
ATOM 621 C CA . PRO A 1 89 ? 41.109 -10.407 -2.950 1.00 49.34 89 PRO A CA 1
ATOM 622 C C . PRO A 1 89 ? 42.070 -11.417 -2.302 1.00 49.34 89 PRO A C 1
ATOM 624 O O . PRO A 1 89 ? 42.645 -12.287 -2.956 1.00 49.34 89 PRO A O 1
ATOM 627 N N . HIS A 1 90 ? 42.163 -11.343 -0.971 1.00 36.56 90 HIS A N 1
ATOM 628 C CA . HIS A 1 90 ? 42.768 -12.364 -0.120 1.00 36.56 90 HIS A CA 1
ATOM 629 C C . HIS A 1 90 ? 41.733 -13.430 0.263 1.00 36.56 90 HIS A C 1
ATOM 631 O O . HIS A 1 90 ? 40.717 -13.146 0.891 1.00 36.56 90 HIS A O 1
ATOM 637 N N . THR A 1 91 ? 42.024 -14.676 -0.100 1.00 33.97 91 THR A N 1
ATOM 638 C CA . THR A 1 91 ? 41.328 -15.894 0.325 1.00 33.97 91 THR A CA 1
ATOM 639 C C . THR A 1 91 ? 41.654 -16.241 1.777 1.00 33.97 91 THR A C 1
ATOM 641 O O . THR A 1 91 ? 42.784 -16.626 2.081 1.00 33.97 91 THR A O 1
ATOM 644 N N . THR A 1 92 ? 40.650 -16.200 2.652 1.00 34.34 92 THR A N 1
ATOM 645 C CA . THR A 1 92 ? 40.649 -16.917 3.934 1.00 34.34 92 THR A CA 1
ATOM 646 C C . THR A 1 92 ? 39.508 -17.923 3.943 1.00 34.34 92 THR A C 1
ATOM 648 O O . THR A 1 92 ? 38.335 -17.563 3.903 1.00 34.34 92 THR A O 1
ATOM 651 N N . THR A 1 93 ? 39.891 -19.195 3.959 1.00 33.94 93 THR A N 1
ATOM 652 C CA . THR A 1 93 ? 39.021 -20.364 4.046 1.00 33.94 93 THR A CA 1
ATOM 653 C C . THR A 1 93 ? 38.406 -20.455 5.440 1.00 33.94 93 THR A C 1
ATOM 655 O O . THR A 1 93 ? 39.076 -20.859 6.389 1.00 33.94 93 THR A O 1
ATOM 658 N N . SER A 1 94 ? 37.127 -20.102 5.544 1.00 34.09 94 SER A N 1
ATOM 659 C CA . SER A 1 94 ? 36.278 -20.364 6.708 1.00 34.09 94 SER A CA 1
ATOM 660 C C . SER A 1 94 ? 35.365 -21.539 6.379 1.00 34.09 94 SER A C 1
ATOM 662 O O . SER A 1 94 ? 34.583 -21.483 5.434 1.00 34.09 94 SER A O 1
ATOM 664 N N . THR A 1 95 ? 35.486 -22.617 7.142 1.00 35.59 95 THR A N 1
ATOM 665 C CA . THR A 1 95 ? 34.645 -23.814 7.071 1.00 35.59 95 THR A CA 1
ATOM 666 C C . THR A 1 95 ? 33.181 -23.449 7.370 1.00 35.59 95 THR A C 1
ATOM 668 O O . THR A 1 95 ? 32.922 -22.958 8.470 1.00 35.59 95 THR A O 1
ATOM 671 N N . PRO A 1 96 ? 32.208 -23.675 6.465 1.00 38.41 96 PRO A N 1
ATOM 672 C CA . PRO A 1 96 ? 30.805 -23.476 6.794 1.00 38.41 96 PRO A CA 1
ATOM 673 C C . PRO A 1 96 ? 30.274 -24.716 7.519 1.00 38.41 96 PRO A C 1
ATOM 675 O O . PRO A 1 96 ? 30.243 -25.820 6.974 1.00 38.41 96 PRO A O 1
ATOM 678 N N . SER A 1 97 ? 29.858 -24.526 8.767 1.00 35.06 97 SER A N 1
ATOM 679 C CA . SER A 1 97 ? 29.011 -25.476 9.481 1.00 35.06 97 SER A CA 1
ATOM 680 C C . SER A 1 97 ? 27.652 -25.523 8.783 1.00 35.06 97 SER A C 1
ATOM 682 O O . SER A 1 97 ? 26.859 -24.595 8.890 1.00 35.06 97 SER A O 1
ATOM 684 N N . THR A 1 98 ? 27.387 -26.596 8.043 1.00 34.72 98 THR A N 1
ATOM 685 C CA . THR A 1 98 ? 26.064 -26.914 7.494 1.00 34.72 98 THR A CA 1
ATOM 686 C C . THR A 1 98 ? 25.106 -27.272 8.627 1.00 34.72 98 THR A C 1
ATOM 688 O O . THR A 1 98 ? 24.993 -28.435 9.015 1.00 34.72 98 THR A O 1
ATOM 691 N N . THR A 1 99 ? 24.400 -26.277 9.155 1.00 33.91 99 THR A N 1
ATOM 692 C CA . THR A 1 99 ? 23.055 -26.477 9.696 1.00 33.91 99 THR A CA 1
ATOM 693 C C . THR A 1 99 ? 22.085 -26.276 8.546 1.00 33.91 99 THR A C 1
ATOM 695 O O . THR A 1 99 ? 21.915 -25.169 8.043 1.00 33.91 99 THR A O 1
ATOM 698 N N . THR A 1 100 ? 21.480 -27.367 8.090 1.00 38.56 100 THR A N 1
ATOM 699 C CA . THR A 1 100 ? 20.354 -27.340 7.160 1.00 38.56 100 THR A CA 1
ATOM 700 C C . THR A 1 100 ? 19.139 -26.778 7.901 1.00 38.56 100 THR A C 1
ATOM 702 O O . THR A 1 100 ? 18.265 -27.524 8.329 1.00 38.56 100 THR A O 1
ATOM 705 N N . GLU A 1 101 ? 19.099 -25.463 8.113 1.00 38.50 101 GLU A N 1
ATOM 706 C CA . GLU A 1 101 ? 17.838 -24.775 8.359 1.00 38.50 101 GLU A CA 1
ATOM 707 C C . GLU A 1 101 ? 17.097 -24.771 7.028 1.00 38.50 101 GLU A C 1
ATOM 709 O O . GLU A 1 101 ? 17.407 -24.015 6.108 1.00 38.50 101 GLU A O 1
ATOM 714 N N . THR A 1 102 ? 16.139 -25.685 6.891 1.00 40.97 102 THR A N 1
ATOM 715 C CA . THR A 1 102 ? 15.042 -25.521 5.942 1.00 40.97 102 THR A CA 1
ATOM 716 C C . THR A 1 102 ? 14.415 -24.167 6.238 1.00 40.97 102 THR A C 1
ATOM 718 O O . THR A 1 102 ? 13.627 -24.036 7.171 1.00 40.97 102 THR A O 1
ATOM 721 N N . ASN A 1 103 ? 14.814 -23.159 5.468 1.00 38.47 103 ASN A N 1
ATOM 722 C CA . ASN A 1 103 ? 14.216 -21.840 5.451 1.00 38.47 103 ASN A CA 1
ATOM 723 C C . ASN A 1 103 ? 12.826 -21.996 4.819 1.00 38.47 103 ASN A C 1
ATOM 725 O O . ASN A 1 103 ? 12.611 -21.729 3.640 1.00 38.47 103 ASN A O 1
ATOM 729 N N . THR A 1 104 ? 11.895 -22.583 5.574 1.00 54.00 104 THR A N 1
ATOM 730 C CA . THR A 1 104 ? 10.476 -22.549 5.246 1.00 54.00 104 THR A CA 1
ATOM 731 C C . THR A 1 104 ? 10.064 -21.102 5.400 1.00 54.00 104 THR A C 1
ATOM 733 O O . THR A 1 104 ? 9.757 -20.673 6.511 1.00 54.00 104 THR A O 1
ATOM 736 N N . ALA A 1 105 ? 10.121 -20.356 4.295 1.00 56.50 105 ALA A N 1
ATOM 737 C CA . ALA A 1 105 ? 9.537 -19.032 4.196 1.00 56.50 105 ALA A CA 1
ATOM 738 C C . ALA A 1 105 ? 8.154 -19.085 4.856 1.00 56.50 105 ALA A C 1
ATOM 740 O O . ALA A 1 105 ? 7.307 -19.906 4.486 1.00 56.50 105 ALA A O 1
ATOM 741 N N . ALA A 1 106 ? 7.983 -18.312 5.925 1.00 66.81 106 ALA A N 1
ATOM 742 C CA . ALA A 1 106 ? 6.752 -18.307 6.690 1.00 66.81 106 ALA A CA 1
ATOM 743 C C . ALA A 1 106 ? 5.635 -17.798 5.771 1.00 66.81 106 ALA A C 1
ATOM 745 O O . ALA A 1 106 ? 5.632 -16.638 5.371 1.00 66.81 106 ALA A O 1
ATOM 746 N N . TYR A 1 107 ? 4.740 -18.702 5.377 1.00 82.38 107 TYR A N 1
ATOM 747 C CA . TYR A 1 107 ? 3.587 -18.386 4.547 1.00 82.38 107 TYR A CA 1
ATOM 748 C C . TYR A 1 107 ? 2.486 -17.813 5.441 1.00 82.38 107 TYR A C 1
ATOM 750 O O . TYR A 1 107 ? 2.041 -18.482 6.380 1.00 82.38 107 TYR A O 1
ATOM 758 N N . TYR A 1 108 ? 2.069 -16.587 5.145 1.00 84.88 108 TYR A N 1
ATOM 759 C CA . TYR A 1 108 ? 0.968 -15.899 5.809 1.00 84.88 108 TYR A CA 1
ATOM 760 C C . TYR A 1 108 ? -0.169 -15.703 4.810 1.00 84.88 108 TYR A C 1
ATOM 762 O O . TYR A 1 108 ? 0.068 -15.536 3.616 1.00 84.88 108 TYR A O 1
ATOM 770 N N . SER A 1 109 ? -1.410 -15.741 5.288 1.00 87.50 109 SER A N 1
ATOM 771 C CA . SER A 1 109 ? -2.584 -15.540 4.435 1.00 87.50 109 SER A CA 1
ATOM 772 C C . SER A 1 109 ? -3.714 -14.856 5.192 1.00 87.50 109 SER A C 1
ATOM 774 O O . SER A 1 109 ? -3.856 -15.016 6.408 1.00 87.50 109 SER A O 1
ATOM 776 N N . TRP A 1 110 ? -4.532 -14.098 4.465 1.00 91.19 110 TRP A N 1
ATOM 777 C CA . TRP A 1 110 ? -5.737 -13.504 5.021 1.00 91.19 110 TRP A CA 1
ATOM 778 C C . TRP A 1 110 ? -6.804 -14.567 5.274 1.00 91.19 110 TRP A C 1
ATOM 780 O O . TRP A 1 110 ? -7.251 -15.254 4.358 1.00 91.19 110 TRP A O 1
ATOM 790 N N . GLN A 1 111 ? -7.257 -14.661 6.518 1.00 93.50 111 GLN A N 1
ATOM 791 C CA . GLN A 1 111 ? -8.479 -15.360 6.890 1.00 93.50 111 GLN A CA 1
ATOM 792 C C . GLN A 1 111 ? -9.619 -14.356 6.948 1.00 93.50 111 GLN A C 1
ATOM 794 O O . GLN A 1 111 ? -9.537 -13.328 7.625 1.00 93.50 111 GLN A O 1
ATOM 799 N N . VAL A 1 112 ? -10.690 -14.672 6.229 1.00 94.31 112 VAL A N 1
ATOM 800 C CA . VAL A 1 112 ? -11.857 -13.808 6.091 1.00 94.31 112 VAL A CA 1
ATOM 801 C C . VAL A 1 112 ? -13.067 -14.548 6.643 1.00 94.31 112 VAL A C 1
ATOM 803 O O . VAL A 1 112 ? -13.453 -15.603 6.143 1.00 94.31 112 VAL A O 1
ATOM 806 N N . GLY A 1 113 ? -13.644 -14.001 7.708 1.00 94.75 113 GLY A N 1
ATOM 807 C CA . GLY A 1 113 ? -14.848 -14.517 8.339 1.00 94.75 113 GLY A CA 1
ATOM 808 C C . GLY A 1 113 ? -16.105 -14.250 7.513 1.00 94.75 113 GLY A C 1
ATOM 809 O O . GLY A 1 113 ? -16.108 -13.503 6.532 1.00 94.75 113 GLY A O 1
ATOM 810 N N . THR A 1 114 ? -17.212 -14.849 7.942 1.00 96.12 114 THR A N 1
ATOM 811 C CA . THR A 1 114 ? -18.536 -14.536 7.397 1.00 96.12 114 THR A CA 1
ATOM 812 C C . THR A 1 114 ? -18.927 -13.102 7.735 1.00 96.12 114 THR A C 1
ATOM 814 O O . THR A 1 114 ? -18.600 -12.604 8.813 1.00 96.12 114 THR A O 1
ATOM 817 N N . TRP A 1 115 ? -19.671 -12.457 6.838 1.00 94.62 115 TRP A N 1
ATOM 818 C CA . TRP A 1 115 ? -20.314 -11.182 7.139 1.00 94.62 115 TRP A CA 1
ATOM 819 C C . TRP A 1 115 ? -21.272 -11.310 8.323 1.00 94.62 115 TRP A C 1
ATOM 821 O O . TRP A 1 115 ? -22.047 -12.265 8.402 1.00 94.62 115 TRP A O 1
ATOM 831 N N . GLY A 1 116 ? -21.206 -10.340 9.231 1.00 93.25 116 GLY A N 1
ATOM 832 C CA . GLY A 1 116 ? -22.195 -10.135 10.276 1.00 93.25 116 GLY A CA 1
ATOM 833 C C . GLY A 1 116 ? -23.527 -9.632 9.719 1.00 93.25 116 GLY A C 1
ATOM 834 O O . GLY A 1 116 ? -23.697 -9.444 8.509 1.00 93.25 116 GLY A O 1
ATOM 835 N N . ALA A 1 117 ? -24.480 -9.411 10.625 1.00 90.56 117 ALA A N 1
ATOM 836 C CA . ALA A 1 117 ? -25.757 -8.795 10.286 1.00 90.56 117 ALA A CA 1
ATOM 837 C C . ALA A 1 117 ? -25.554 -7.389 9.695 1.00 90.56 117 ALA A C 1
ATOM 839 O O . ALA A 1 117 ? -24.575 -6.706 10.006 1.00 90.56 117 ALA A O 1
ATOM 840 N N . CYS A 1 118 ? -26.486 -6.966 8.842 1.00 91.00 118 CYS A N 1
ATOM 841 C CA . CYS A 1 118 ? -26.509 -5.601 8.336 1.00 91.00 118 CYS A CA 1
ATOM 842 C C . CYS A 1 118 ? -26.951 -4.667 9.468 1.00 91.00 118 CYS A C 1
ATOM 844 O O . CYS A 1 118 ? -28.080 -4.762 9.939 1.00 91.00 118 CYS A O 1
ATOM 846 N N . LEU A 1 119 ? -26.053 -3.808 9.946 1.00 89.75 119 LEU A N 1
ATOM 847 C CA . LEU A 1 119 ? -26.355 -2.839 10.992 1.00 89.75 119 LEU A CA 1
ATOM 848 C C . LEU A 1 119 ? -26.919 -1.576 10.346 1.00 89.75 119 LEU A C 1
ATOM 850 O O . LEU A 1 119 ? -26.211 -0.858 9.636 1.00 89.75 119 LEU A O 1
ATOM 854 N N . LEU A 1 120 ? -28.197 -1.310 10.594 1.00 85.69 120 LEU A N 1
ATOM 855 C CA . LEU A 1 120 ? -28.843 -0.065 10.197 1.00 85.69 120 LEU A CA 1
ATOM 856 C C . LEU A 1 120 ? -28.510 1.040 11.216 1.00 85.69 120 LEU A C 1
ATOM 858 O O . LEU A 1 120 ? -28.448 0.766 12.417 1.00 85.69 120 LEU A O 1
ATOM 862 N N . PRO A 1 121 ? -28.304 2.293 10.773 1.00 80.31 121 PRO A N 1
ATOM 863 C CA . PRO A 1 121 ? -28.013 3.411 11.672 1.00 80.31 121 PRO A CA 1
ATOM 864 C C . PRO A 1 121 ? -29.174 3.738 12.627 1.00 80.31 121 PRO A C 1
ATOM 866 O O . PRO A 1 121 ? -28.947 4.360 13.663 1.00 80.31 121 PRO A O 1
ATOM 869 N N . SER A 1 122 ? -30.403 3.310 12.315 1.00 78.38 122 SER A N 1
ATOM 870 C CA . SER A 1 122 ? -31.540 3.355 13.236 1.00 78.38 122 SER A CA 1
ATOM 871 C C . SER A 1 122 ? -32.556 2.246 12.944 1.00 78.38 122 SER A C 1
ATOM 873 O O . SER A 1 122 ? -32.662 1.767 11.816 1.00 78.38 122 SER A O 1
ATOM 875 N N . CYS A 1 123 ? -33.333 1.863 13.963 1.00 65.88 123 CYS A N 1
ATOM 876 C CA . CYS A 1 123 ? -34.374 0.830 13.868 1.00 65.88 123 CYS A CA 1
ATOM 877 C C . CYS A 1 123 ? -35.570 1.227 12.980 1.00 65.88 123 CYS A C 1
ATOM 879 O O . CYS A 1 123 ? -36.389 0.379 12.644 1.00 65.88 123 CYS A O 1
ATOM 881 N N . GLU A 1 124 ? -35.687 2.508 12.620 1.00 64.06 124 GLU A N 1
ATOM 882 C CA . GLU A 1 124 ? -36.767 3.049 11.781 1.00 64.06 124 GLU A CA 1
ATOM 883 C C . GLU A 1 124 ? -36.318 3.284 10.329 1.00 64.06 124 GLU A C 1
ATOM 885 O O . GLU A 1 124 ? -37.137 3.580 9.457 1.00 64.06 124 GLU A O 1
ATOM 890 N N . ALA A 1 125 ? -35.017 3.157 10.049 1.00 59.50 125 ALA A N 1
ATOM 891 C CA . ALA A 1 125 ? -34.466 3.404 8.728 1.00 59.50 125 ALA A CA 1
ATOM 892 C C . ALA A 1 125 ? -34.593 2.156 7.847 1.00 59.50 125 ALA A C 1
ATOM 894 O O . ALA A 1 125 ? -33.761 1.255 7.891 1.00 59.50 125 ALA A O 1
ATOM 895 N N . THR A 1 126 ? -35.593 2.128 6.968 1.00 66.50 126 THR A N 1
ATOM 896 C CA . THR A 1 126 ? -35.505 1.311 5.751 1.00 66.50 126 THR A CA 1
ATOM 897 C C . THR A 1 126 ? -34.397 1.889 4.866 1.00 66.50 126 THR A C 1
ATOM 899 O O . THR A 1 126 ? -34.513 3.041 4.444 1.00 66.50 126 THR A O 1
ATOM 902 N N . GLY A 1 127 ? -33.330 1.138 4.581 1.00 71.44 127 GLY A N 1
ATOM 903 C CA . GLY A 1 127 ? -32.268 1.624 3.695 1.00 71.44 127 GLY A CA 1
ATOM 904 C C . GLY A 1 127 ? -30.940 0.876 3.795 1.00 71.44 127 GLY A C 1
ATOM 905 O O . GLY A 1 127 ? -30.873 -0.252 4.282 1.00 71.44 127 GLY A O 1
ATOM 906 N N . ALA A 1 128 ? -29.883 1.525 3.301 1.00 83.81 128 ALA A N 1
ATOM 907 C CA . ALA A 1 128 ? -28.520 1.013 3.350 1.00 83.81 128 ALA A CA 1
ATOM 908 C C . ALA A 1 128 ? -28.005 0.968 4.799 1.00 83.81 128 ALA A C 1
ATOM 910 O O . ALA A 1 128 ? -27.984 1.979 5.504 1.00 83.81 128 ALA A O 1
ATOM 911 N N . GLY A 1 129 ? -27.577 -0.213 5.229 1.00 88.81 129 GLY A N 1
ATOM 912 C CA . GLY A 1 129 ? -26.838 -0.438 6.462 1.00 88.81 129 GLY A CA 1
ATOM 913 C C . GLY A 1 129 ? -25.370 -0.739 6.188 1.00 88.81 129 GLY A C 1
ATOM 914 O O . GLY A 1 129 ? -24.882 -0.671 5.057 1.00 88.81 129 GLY A O 1
ATOM 915 N N . VAL A 1 130 ? -24.652 -1.097 7.247 1.00 92.44 130 VAL A N 1
ATOM 916 C CA . VAL A 1 130 ? -23.247 -1.493 7.173 1.00 92.44 130 VAL A CA 1
ATOM 917 C C . VAL A 1 130 ? -23.066 -2.841 7.846 1.00 92.44 130 VAL A C 1
ATOM 919 O O . VAL A 1 130 ? -23.537 -3.052 8.959 1.00 92.44 130 VAL A O 1
ATOM 922 N N . ARG A 1 131 ? -22.363 -3.759 7.188 1.00 94.12 131 ARG A N 1
ATOM 923 C CA . ARG A 1 131 ? -21.987 -5.048 7.774 1.00 94.12 131 ARG A CA 1
ATOM 924 C C . ARG A 1 131 ? -20.484 -5.140 7.930 1.00 94.12 131 ARG A C 1
ATOM 926 O O . ARG A 1 131 ? -19.722 -4.576 7.144 1.00 94.12 131 ARG A O 1
ATOM 933 N N . GLU A 1 132 ? -20.076 -5.877 8.950 1.00 95.88 132 GLU A N 1
ATOM 934 C CA . GLU A 1 132 ? -18.675 -6.088 9.300 1.00 95.88 132 GLU A CA 1
ATOM 935 C C . GLU A 1 132 ? -18.354 -7.581 9.310 1.00 95.88 132 GLU A C 1
ATOM 937 O O . GLU A 1 132 ? -19.224 -8.414 9.573 1.00 95.88 132 GLU A O 1
ATOM 942 N N . ARG A 1 133 ? -17.108 -7.936 9.003 1.00 95.56 133 ARG A N 1
ATOM 943 C CA . ARG A 1 133 ? -16.590 -9.302 9.130 1.00 95.56 133 ARG A CA 1
ATOM 944 C C . ARG A 1 133 ? -15.204 -9.287 9.742 1.00 95.56 133 ARG A C 1
ATOM 946 O O . ARG A 1 133 ? -14.442 -8.341 9.563 1.00 95.56 133 ARG A O 1
ATOM 953 N N . ALA A 1 134 ? -14.855 -10.378 10.413 1.00 94.50 134 ALA A N 1
ATOM 954 C CA . ALA A 1 134 ? -13.495 -10.570 10.890 1.00 94.50 134 ALA A CA 1
ATOM 955 C C . ALA A 1 134 ? -12.545 -10.752 9.697 1.00 94.50 134 ALA A C 1
ATOM 957 O O . ALA A 1 134 ? -12.766 -11.618 8.852 1.00 94.50 134 ALA A O 1
ATOM 958 N N . VAL A 1 135 ? -11.482 -9.955 9.647 1.00 93.44 135 VAL A N 1
ATOM 959 C CA . VAL A 1 135 ? -10.366 -10.121 8.712 1.00 93.44 135 VAL A CA 1
ATOM 960 C C . VAL A 1 135 ? -9.105 -10.214 9.554 1.00 93.44 135 VAL A C 1
ATOM 962 O O . VAL A 1 135 ? -8.805 -9.305 10.325 1.00 93.44 135 VAL A O 1
ATOM 965 N N . GLN A 1 136 ? -8.395 -11.334 9.460 1.00 93.69 136 GLN A N 1
ATOM 966 C CA . GLN A 1 136 ? -7.189 -11.574 10.245 1.00 93.69 136 GLN A CA 1
ATOM 967 C C . GLN A 1 136 ? -6.087 -12.120 9.355 1.00 93.69 136 GLN A C 1
ATOM 969 O O . GLN A 1 136 ? -6.302 -13.046 8.577 1.00 93.69 136 GLN A O 1
ATOM 974 N N . CYS A 1 137 ? -4.893 -11.557 9.491 1.00 91.81 137 CYS A N 1
ATOM 975 C CA . CYS A 1 137 ? -3.707 -12.175 8.935 1.00 91.81 137 CYS A CA 1
ATOM 976 C C . CYS A 1 137 ? -3.306 -13.339 9.838 1.00 91.81 137 CYS A C 1
ATOM 978 O O . CYS A 1 137 ? -3.166 -13.134 11.044 1.00 91.81 137 CYS A O 1
ATOM 980 N N . VAL A 1 138 ? -3.129 -14.541 9.290 1.00 94.25 138 VAL A N 1
ATOM 981 C CA . VAL A 1 138 ? -2.679 -15.696 10.080 1.00 94.25 138 VAL A CA 1
ATOM 982 C C . VAL A 1 138 ? -1.462 -16.364 9.460 1.00 94.25 138 VAL A C 1
ATOM 984 O O . VAL A 1 138 ? -1.331 -16.450 8.234 1.00 94.25 138 VAL A O 1
ATOM 987 N N . GLY A 1 139 ? -0.579 -16.853 10.328 1.00 89.44 139 GLY A N 1
ATOM 988 C CA . GLY A 1 139 ? 0.507 -17.753 9.956 1.00 89.44 139 GLY A CA 1
ATOM 989 C C . GLY A 1 139 ? 0.026 -19.190 9.746 1.00 89.44 139 GLY A C 1
ATOM 990 O O . GLY A 1 139 ? -1.140 -19.533 9.955 1.00 89.44 139 GLY A O 1
ATOM 991 N N . ARG A 1 140 ? 0.949 -20.072 9.352 1.00 89.00 140 ARG A N 1
ATOM 992 C CA . ARG A 1 140 ? 0.674 -21.503 9.117 1.00 89.00 140 ARG A CA 1
ATOM 993 C C . ARG A 1 140 ? 0.168 -22.253 10.356 1.00 89.00 140 ARG A C 1
ATOM 995 O O . ARG A 1 140 ? -0.517 -23.263 10.227 1.00 89.00 140 ARG A O 1
ATOM 1002 N N . ASP A 1 141 ? 0.536 -21.785 11.539 1.00 91.06 141 ASP A N 1
ATOM 1003 C CA . ASP A 1 141 ? 0.089 -22.298 12.835 1.00 91.06 141 ASP A CA 1
ATOM 1004 C C . ASP A 1 141 ? -1.303 -21.782 13.243 1.00 91.06 141 ASP A C 1
ATOM 1006 O O . ASP A 1 141 ? -1.819 -22.172 14.288 1.00 91.06 141 ASP A O 1
ATOM 1010 N N . GLY A 1 142 ? -1.924 -20.932 12.417 1.00 89.00 142 GLY A N 1
ATOM 1011 C CA . GLY A 1 142 ? -3.204 -20.291 12.705 1.00 89.00 142 GLY A CA 1
ATOM 1012 C C . GLY A 1 142 ? -3.098 -19.144 13.709 1.00 89.00 142 GLY A C 1
ATOM 1013 O O . GLY A 1 142 ? -4.128 -18.591 14.094 1.00 89.00 142 GLY A O 1
ATOM 1014 N N . ALA A 1 143 ? -1.888 -18.771 14.141 1.00 90.56 143 ALA A N 1
ATOM 1015 C CA . ALA A 1 143 ? -1.701 -17.630 15.021 1.00 90.56 143 ALA A CA 1
ATOM 1016 C C . ALA A 1 143 ? -1.941 -16.327 14.251 1.00 90.56 143 ALA A C 1
ATOM 1018 O O . ALA A 1 143 ? -1.512 -16.178 13.102 1.00 90.56 143 ALA A O 1
ATOM 1019 N N . ALA A 1 144 ? -2.614 -15.378 14.904 1.00 90.31 144 ALA A N 1
ATOM 1020 C CA . ALA A 1 144 ? -2.779 -14.037 14.366 1.00 90.31 144 ALA A CA 1
ATOM 1021 C C . ALA A 1 144 ? -1.403 -13.379 14.181 1.00 90.31 144 ALA A C 1
ATOM 1023 O O . ALA A 1 144 ? -0.571 -13.370 15.090 1.00 90.31 144 ALA A O 1
ATOM 1024 N N . ALA A 1 145 ? -1.181 -12.828 12.996 1.00 89.62 145 ALA A N 1
ATOM 1025 C CA . ALA A 1 145 ? 0.036 -12.150 12.589 1.00 89.62 145 ALA A CA 1
ATOM 1026 C C . ALA A 1 145 ? -0.259 -10.682 12.249 1.00 89.62 145 ALA A C 1
ATOM 1028 O O . ALA A 1 145 ? -1.411 -10.256 12.133 1.00 89.62 145 ALA A O 1
ATOM 1029 N N . ASN A 1 146 ? 0.799 -9.888 12.091 1.00 88.12 146 ASN A N 1
ATOM 1030 C CA . ASN A 1 146 ? 0.657 -8.504 11.652 1.00 88.12 146 ASN A CA 1
ATOM 1031 C C . ASN A 1 146 ? 0.105 -8.466 10.215 1.00 88.12 146 ASN A C 1
ATOM 1033 O O . ASN A 1 146 ? 0.549 -9.237 9.369 1.00 88.12 146 ASN A O 1
ATOM 1037 N N . ALA A 1 147 ? -0.817 -7.546 9.923 1.00 83.06 147 ALA A N 1
ATOM 1038 C CA . ALA A 1 147 ? -1.385 -7.320 8.592 1.00 83.06 147 ALA A CA 1
ATOM 1039 C C . ALA A 1 147 ? -0.329 -7.230 7.471 1.00 83.06 147 ALA A C 1
ATOM 1041 O O . ALA A 1 147 ? -0.542 -7.750 6.375 1.00 83.06 147 ALA A O 1
ATOM 1042 N N . SER A 1 148 ? 0.832 -6.630 7.754 1.00 80.31 148 SER A N 1
ATOM 1043 C CA . SER A 1 148 ? 1.942 -6.507 6.796 1.00 80.31 148 SER A CA 1
ATOM 1044 C C . SER A 1 148 ? 2.585 -7.845 6.410 1.00 80.31 148 SER A C 1
ATOM 1046 O O . SER A 1 148 ? 3.235 -7.947 5.367 1.00 80.31 148 SER A O 1
ATOM 1048 N N . MET A 1 149 ? 2.406 -8.886 7.230 1.00 82.44 149 MET A N 1
ATOM 1049 C CA . MET A 1 149 ? 2.875 -10.238 6.923 1.00 82.44 149 MET A CA 1
ATOM 1050 C C . MET A 1 149 ? 2.001 -10.916 5.868 1.00 82.44 149 MET A C 1
ATOM 1052 O O . MET A 1 149 ? 2.531 -11.664 5.058 1.00 82.44 149 MET A O 1
ATOM 1056 N N . CYS A 1 150 ? 0.706 -10.592 5.814 1.00 84.69 150 CYS A N 1
ATOM 1057 C CA . CYS A 1 150 ? -0.211 -11.025 4.752 1.00 84.69 150 CYS A CA 1
ATOM 1058 C C . CYS A 1 150 ? -0.248 -10.057 3.567 1.00 84.69 150 CYS A C 1
ATOM 1060 O O . CYS A 1 150 ? -1.181 -10.088 2.769 1.00 84.69 150 CYS A O 1
ATOM 1062 N N . GLY A 1 151 ? 0.739 -9.169 3.477 1.00 74.94 151 GLY A N 1
ATOM 1063 C CA . GLY A 1 151 ? 0.893 -8.296 2.331 1.00 74.94 151 GLY A CA 1
ATOM 1064 C C . GLY A 1 151 ? 0.164 -6.963 2.403 1.00 74.94 151 GLY A C 1
ATOM 1065 O O . GLY A 1 151 ? 0.196 -6.255 1.413 1.00 74.94 151 GLY A O 1
ATOM 1066 N N . ALA A 1 152 ? -0.413 -6.534 3.537 1.00 66.69 152 ALA A N 1
ATOM 1067 C CA . ALA A 1 152 ? -0.888 -5.145 3.618 1.00 66.69 152 ALA A CA 1
ATOM 1068 C C . ALA A 1 152 ? 0.280 -4.172 3.350 1.00 66.69 152 ALA A C 1
ATOM 1070 O O . ALA A 1 152 ? 1.208 -4.082 4.160 1.00 66.69 152 ALA A O 1
ATOM 1071 N N . GLY A 1 153 ? 0.233 -3.482 2.206 1.00 67.12 153 GLY A N 1
ATOM 1072 C CA . GLY A 1 153 ? 1.306 -2.607 1.718 1.00 67.12 153 GLY A CA 1
ATOM 1073 C C . GLY A 1 153 ? 2.480 -3.330 1.041 1.00 67.12 153 GLY A C 1
ATOM 1074 O O . GLY A 1 153 ? 3.524 -2.717 0.835 1.00 67.12 153 GLY A O 1
ATOM 1075 N N . ARG A 1 154 ? 2.349 -4.624 0.724 1.00 81.19 154 ARG A N 1
ATOM 1076 C CA . ARG A 1 154 ? 3.244 -5.336 -0.198 1.00 81.19 154 ARG A CA 1
ATOM 1077 C C . ARG A 1 154 ? 2.608 -5.361 -1.577 1.00 81.19 154 ARG A C 1
ATOM 1079 O O . ARG A 1 154 ? 1.390 -5.427 -1.692 1.00 81.19 154 ARG A O 1
ATOM 1086 N N . CYS A 1 155 ? 3.443 -5.324 -2.597 1.00 89.19 155 CYS A N 1
ATOM 1087 C CA . CYS A 1 155 ? 3.021 -5.596 -3.955 1.00 89.19 155 CYS A CA 1
ATOM 1088 C C . CYS A 1 155 ? 3.272 -7.081 -4.247 1.00 89.19 155 CYS A C 1
ATOM 1090 O O . CYS A 1 155 ? 4.346 -7.585 -3.908 1.00 89.19 155 CYS A O 1
ATOM 1092 N N . ASP A 1 156 ? 2.293 -7.741 -4.864 1.00 91.12 156 ASP A N 1
ATOM 1093 C CA . ASP A 1 156 ? 2.408 -9.086 -5.424 1.00 91.12 156 ASP A CA 1
ATOM 1094 C C . ASP A 1 156 ? 2.305 -9.037 -6.960 1.00 91.12 156 ASP A C 1
ATOM 1096 O O . ASP A 1 156 ? 1.510 -8.272 -7.516 1.00 91.12 156 ASP A O 1
ATOM 1100 N N . ASP A 1 157 ? 3.120 -9.842 -7.648 1.00 94.50 157 ASP A N 1
ATOM 1101 C CA . ASP A 1 157 ? 3.105 -9.909 -9.113 1.00 94.50 157 ASP A CA 1
ATOM 1102 C C . ASP A 1 157 ? 1.756 -10.460 -9.619 1.00 94.50 157 ASP A C 1
ATOM 1104 O O . ASP A 1 157 ? 1.267 -11.475 -9.111 1.00 94.50 157 ASP A O 1
ATOM 1108 N N . GLU A 1 158 ? 1.175 -9.834 -10.648 1.00 93.62 158 GLU A N 1
ATOM 1109 C CA . GLU A 1 158 ? -0.135 -10.197 -11.208 1.00 93.62 158 GLU A CA 1
ATOM 1110 C C . GLU A 1 158 ? -0.098 -10.266 -12.749 1.00 93.62 158 GLU A C 1
ATOM 1112 O O . GLU A 1 158 ? 0.149 -9.255 -13.405 1.00 93.62 158 GLU A O 1
ATOM 1117 N N . PRO A 1 159 ? -0.406 -11.417 -13.370 1.00 94.62 159 PRO A N 1
ATOM 1118 C CA . PRO A 1 159 ? -0.850 -12.658 -12.743 1.00 94.62 159 PRO A CA 1
ATOM 1119 C C . PRO A 1 159 ? 0.269 -13.377 -11.963 1.00 94.62 159 PRO A C 1
ATOM 1121 O O . PRO A 1 159 ? 1.443 -13.268 -12.323 1.00 94.62 159 PRO A O 1
ATOM 1124 N N . PRO A 1 160 ? -0.067 -14.184 -10.939 1.00 91.56 160 PRO A N 1
ATOM 1125 C CA . PRO A 1 160 ? 0.930 -14.938 -10.190 1.00 91.56 160 PRO A CA 1
ATOM 1126 C C . PRO A 1 160 ? 1.737 -15.866 -11.104 1.00 91.56 160 PRO A C 1
ATOM 1128 O O . PRO A 1 160 ? 1.176 -16.709 -11.807 1.00 91.56 160 PRO A O 1
ATOM 1131 N N . GLY A 1 161 ? 3.065 -15.737 -11.064 1.00 93.62 161 GLY A N 1
ATOM 1132 C CA . GLY A 1 161 ? 3.963 -16.498 -11.938 1.00 93.62 161 GLY A CA 1
ATOM 1133 C C . GLY A 1 161 ? 4.010 -15.982 -13.377 1.00 93.62 161 GLY A C 1
ATOM 1134 O O . GLY A 1 161 ? 4.314 -16.761 -14.282 1.00 93.62 161 GLY A O 1
ATOM 1135 N N . TRP A 1 162 ? 3.697 -14.699 -13.592 1.00 97.75 162 TRP A N 1
ATOM 1136 C CA . TRP A 1 162 ? 3.857 -14.050 -14.887 1.00 97.75 162 TRP A CA 1
ATOM 1137 C C . TRP A 1 162 ? 5.273 -14.255 -15.441 1.00 97.75 162 TRP A C 1
ATOM 1139 O O . TRP A 1 162 ? 6.282 -14.150 -14.735 1.00 97.75 162 TRP A O 1
ATOM 1149 N N . SER A 1 163 ? 5.315 -14.565 -16.730 1.00 98.44 163 SER A N 1
ATOM 1150 C CA . SER A 1 163 ? 6.520 -14.583 -17.546 1.00 98.44 163 SER A CA 1
ATOM 1151 C C . SER A 1 163 ? 6.174 -13.990 -18.899 1.00 98.44 163 SER A C 1
ATOM 1153 O O . SER A 1 163 ? 5.038 -14.114 -19.373 1.00 98.44 163 SER A O 1
ATOM 1155 N N . ASP A 1 164 ? 7.143 -13.314 -19.486 1.00 98.38 164 ASP A N 1
ATOM 1156 C CA . ASP A 1 164 ? 6.992 -12.685 -20.781 1.00 98.38 164 ASP A CA 1
ATOM 1157 C C . ASP A 1 164 ? 7.000 -13.729 -21.921 1.00 98.38 164 ASP A C 1
ATOM 1159 O O . ASP A 1 164 ? 7.044 -14.948 -21.708 1.00 98.38 164 ASP A O 1
ATOM 1163 N N . ARG A 1 165 ? 6.941 -13.269 -23.175 1.00 98.25 165 ARG A N 1
ATOM 1164 C CA . ARG A 1 165 ? 6.953 -14.155 -24.351 1.00 98.25 165 ARG A CA 1
ATOM 1165 C C . ARG A 1 165 ? 8.231 -14.996 -24.473 1.00 98.25 165 ARG A C 1
ATOM 1167 O O . ARG A 1 165 ? 8.166 -16.092 -25.038 1.00 98.25 165 ARG A O 1
ATOM 1174 N N . ASP A 1 166 ? 9.352 -14.501 -23.964 1.00 98.12 166 ASP A N 1
ATOM 1175 C CA . ASP A 1 166 ? 10.653 -15.165 -24.007 1.00 98.12 166 ASP A CA 1
ATOM 1176 C C . ASP A 1 166 ? 10.910 -16.027 -22.754 1.00 98.12 166 ASP A C 1
ATOM 1178 O O . ASP A 1 166 ? 11.930 -16.711 -22.665 1.00 98.12 166 ASP A O 1
ATOM 1182 N N . SER A 1 167 ? 9.895 -16.155 -21.887 1.00 97.94 167 SER A N 1
ATOM 1183 C CA . SER A 1 167 ? 9.907 -16.905 -20.623 1.00 97.94 167 SER A CA 1
ATOM 1184 C C . SER A 1 167 ? 10.743 -16.260 -19.515 1.00 97.94 167 SER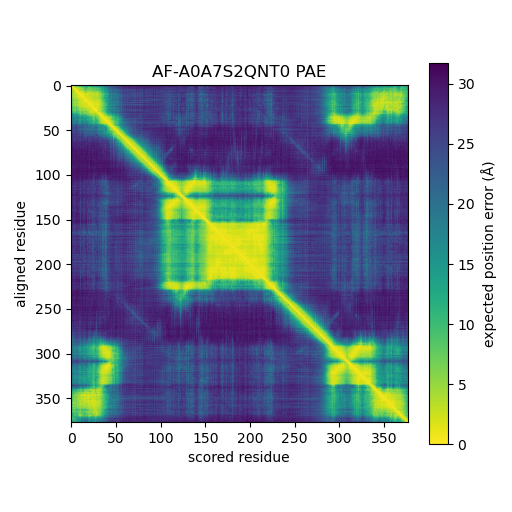 A C 1
ATOM 1186 O O . SER A 1 167 ? 11.109 -16.951 -18.562 1.00 97.94 167 SER A O 1
ATOM 1188 N N . ASP A 1 168 ? 11.000 -14.956 -19.612 1.00 98.44 168 ASP A N 1
ATOM 1189 C CA . ASP A 1 168 ? 11.624 -14.173 -18.553 1.00 98.44 168 ASP A CA 1
ATOM 1190 C C . ASP A 1 168 ? 10.569 -13.781 -17.508 1.00 98.44 168 ASP A C 1
ATOM 1192 O O . ASP A 1 168 ? 9.491 -13.264 -17.817 1.00 98.44 168 ASP A O 1
ATOM 1196 N N . THR A 1 169 ? 10.852 -14.082 -16.245 1.00 98.44 169 THR A N 1
ATOM 1197 C CA . THR A 1 169 ? 9.943 -13.864 -15.111 1.00 98.44 169 THR A CA 1
ATOM 1198 C C . THR A 1 169 ? 10.123 -12.476 -14.503 1.00 98.44 169 THR A C 1
ATOM 1200 O O . THR A 1 169 ? 11.137 -11.817 -14.727 1.00 98.44 169 THR A O 1
ATOM 1203 N N . CYS A 1 170 ? 9.205 -12.047 -13.633 1.00 98.25 170 CYS A N 1
ATOM 1204 C CA . CYS A 1 170 ? 9.389 -10.813 -12.857 1.00 98.25 170 CYS A CA 1
ATOM 1205 C C . CYS A 1 170 ? 10.720 -10.767 -12.084 1.00 98.25 170 CYS A C 1
ATOM 1207 O O . CYS A 1 170 ? 11.332 -9.704 -11.975 1.00 98.25 170 CYS A O 1
ATOM 1209 N N . SER A 1 171 ? 11.218 -11.922 -11.624 1.00 97.69 171 SER A N 1
ATOM 1210 C CA . SER A 1 171 ? 12.528 -12.012 -10.976 1.00 97.69 171 SER A CA 1
ATOM 1211 C C . SER A 1 171 ? 13.683 -11.750 -11.944 1.00 97.69 171 SER A C 1
ATOM 1213 O O . SER A 1 171 ? 14.697 -11.209 -11.515 1.00 97.69 171 SER A O 1
ATOM 1215 N N . ASP A 1 172 ? 13.562 -12.124 -13.219 1.00 98.44 172 ASP A N 1
ATOM 1216 C CA . ASP A 1 172 ? 14.593 -11.861 -14.228 1.00 98.44 172 ASP A CA 1
ATOM 1217 C C . ASP A 1 172 ? 14.633 -10.365 -14.562 1.00 98.44 172 ASP A C 1
ATOM 1219 O O . ASP A 1 172 ? 15.706 -9.760 -14.571 1.00 98.44 172 ASP A O 1
ATOM 1223 N N . TYR A 1 173 ? 13.461 -9.736 -14.718 1.00 98.19 173 TYR A N 1
ATOM 1224 C CA . TYR A 1 173 ? 13.360 -8.290 -14.934 1.00 98.19 173 TYR A CA 1
ATOM 1225 C C . TYR A 1 173 ? 13.976 -7.470 -13.791 1.00 98.19 173 TYR A C 1
ATOM 1227 O O . TYR A 1 173 ? 14.627 -6.457 -14.057 1.00 98.19 173 TYR A O 1
ATOM 1235 N N . GLU A 1 174 ? 13.807 -7.916 -12.542 1.00 97.50 174 GLU A N 1
ATOM 1236 C CA . GLU A 1 174 ? 14.449 -7.314 -11.369 1.00 97.50 174 GLU A CA 1
ATOM 1237 C C . GLU A 1 174 ? 15.966 -7.564 -11.362 1.00 97.50 174 GLU A C 1
ATOM 1239 O O . GLU A 1 174 ? 16.749 -6.624 -11.270 1.00 97.50 174 GLU A O 1
ATOM 1244 N N . VAL A 1 175 ? 16.402 -8.823 -11.490 1.00 98.06 175 VAL A N 1
ATOM 1245 C CA . VAL A 1 175 ? 17.821 -9.213 -11.363 1.00 98.06 175 VAL A CA 1
ATOM 1246 C C . VAL A 1 175 ? 18.697 -8.604 -12.456 1.00 98.06 175 VAL A C 1
ATOM 1248 O O . VAL A 1 175 ? 19.863 -8.291 -12.202 1.00 98.06 175 VAL A O 1
ATOM 1251 N N . TYR A 1 176 ? 18.168 -8.455 -13.670 1.00 98.25 176 TYR A N 1
ATOM 1252 C CA . TYR A 1 176 ? 18.892 -7.858 -14.789 1.00 98.25 176 TYR A CA 1
ATOM 1253 C C . TYR A 1 176 ? 18.671 -6.348 -14.923 1.00 98.25 176 TYR A C 1
ATOM 1255 O O . TYR A 1 176 ? 19.152 -5.763 -15.895 1.00 98.25 176 TYR A O 1
ATOM 1263 N N . ASP A 1 177 ? 17.981 -5.716 -13.9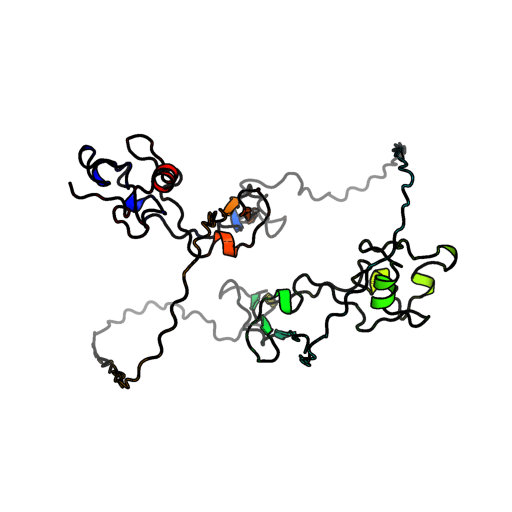66 1.00 98.12 177 ASP A N 1
ATOM 1264 C CA . ASP A 1 177 ? 17.638 -4.293 -13.982 1.00 98.12 177 ASP A CA 1
ATOM 1265 C C . ASP A 1 177 ? 16.992 -3.869 -15.318 1.00 98.12 177 ASP A C 1
ATOM 1267 O O . ASP A 1 177 ? 17.331 -2.838 -15.907 1.00 98.12 177 ASP A O 1
ATOM 1271 N N . TRP A 1 178 ? 16.096 -4.697 -15.860 1.00 98.56 178 TRP A N 1
ATOM 1272 C CA . TRP A 1 178 ? 15.398 -4.433 -17.125 1.00 98.56 178 TRP A CA 1
ATOM 1273 C C . TRP A 1 178 ? 14.241 -3.450 -16.968 1.00 98.56 178 TRP A C 1
ATOM 1275 O O . TRP A 1 178 ? 13.830 -2.814 -17.937 1.00 98.56 178 TRP A O 1
ATOM 1285 N N . CYS A 1 179 ? 13.759 -3.254 -15.749 1.00 98.44 179 CYS A N 1
ATOM 1286 C CA . CYS A 1 179 ? 12.758 -2.253 -15.416 1.00 98.44 179 CYS A CA 1
ATOM 1287 C C . CYS A 1 179 ? 13.188 -1.429 -14.198 1.00 98.44 179 CYS A C 1
ATOM 1289 O O . CYS A 1 179 ? 14.079 -1.813 -13.442 1.00 98.44 179 CYS A O 1
ATOM 1291 N N . ALA A 1 180 ? 12.552 -0.276 -14.025 1.00 96.88 180 ALA A N 1
ATOM 1292 C CA . ALA A 1 180 ? 12.603 0.519 -12.810 1.00 96.88 180 ALA A CA 1
ATOM 1293 C C . ALA A 1 180 ? 11.281 0.379 -12.046 1.00 96.88 180 ALA A C 1
ATOM 1295 O O . ALA A 1 180 ? 10.227 0.171 -12.645 1.00 96.88 180 ALA A O 1
ATOM 1296 N N . SER A 1 181 ? 11.311 0.609 -10.733 1.00 93.94 181 SER A N 1
ATOM 1297 C CA . SER A 1 181 ? 10.109 0.593 -9.884 1.00 93.94 181 SER A CA 1
ATOM 1298 C C . SER A 1 181 ? 9.079 1.678 -10.221 1.00 93.94 181 SER A C 1
ATOM 1300 O O . SER A 1 181 ? 7.997 1.695 -9.642 1.00 93.94 181 SER A O 1
ATOM 1302 N N . SER A 1 182 ? 9.396 2.593 -11.141 1.00 94.62 182 SER A N 1
ATOM 1303 C CA . SER A 1 182 ? 8.466 3.586 -11.682 1.00 94.62 182 SER A CA 1
ATOM 1304 C C . SER A 1 182 ? 7.588 3.067 -12.826 1.00 94.62 182 SER A C 1
ATOM 1306 O O . SER A 1 182 ? 6.700 3.801 -13.253 1.00 94.62 182 SER A O 1
ATOM 1308 N N . GLY A 1 183 ? 7.831 1.861 -13.353 1.00 95.88 183 GLY A N 1
ATOM 1309 C CA . GLY A 1 183 ? 7.215 1.399 -14.606 1.00 95.88 183 GLY A CA 1
ATOM 1310 C C . GLY A 1 183 ? 8.083 1.603 -15.843 1.00 95.88 183 GLY A C 1
ATOM 1311 O O . GLY A 1 183 ? 7.756 1.085 -16.910 1.00 95.88 183 GLY A O 1
ATOM 1312 N N . ASP A 1 184 ? 9.187 2.339 -15.715 1.00 97.81 184 ASP A N 1
ATOM 1313 C CA . ASP A 1 184 ? 10.065 2.673 -16.834 1.00 97.81 184 ASP A CA 1
ATOM 1314 C C . ASP A 1 184 ? 11.094 1.571 -17.130 1.00 97.81 184 ASP A C 1
ATOM 1316 O O . ASP A 1 184 ? 11.291 0.625 -16.366 1.00 97.81 184 ASP A O 1
ATOM 1320 N N . TYR A 1 185 ? 11.805 1.727 -18.246 1.00 98.19 185 TYR A N 1
ATOM 1321 C CA . TYR A 1 185 ? 12.943 0.881 -18.593 1.00 98.19 185 TYR A CA 1
ATOM 1322 C C . TYR A 1 185 ? 14.091 1.052 -17.596 1.00 98.19 185 TYR A C 1
ATOM 1324 O O . TYR A 1 185 ? 14.517 2.170 -17.294 1.00 98.19 185 TYR A O 1
ATOM 1332 N N . GLY A 1 186 ? 14.623 -0.072 -17.127 1.00 97.81 186 GLY A N 1
ATOM 1333 C CA . GLY A 1 186 ? 15.806 -0.101 -16.282 1.00 97.81 186 GLY A CA 1
ATOM 1334 C C . GLY A 1 186 ? 17.104 -0.003 -17.098 1.00 97.81 186 GLY A C 1
ATOM 1335 O O . GLY A 1 186 ? 17.094 -0.107 -18.329 1.00 97.81 186 GLY A O 1
ATOM 1336 N N . PRO A 1 187 ? 18.255 0.205 -16.438 1.00 97.81 187 PRO A N 1
ATOM 1337 C CA . PRO A 1 187 ? 19.552 0.358 -17.102 1.00 97.81 187 PRO A CA 1
ATOM 1338 C C . PRO A 1 187 ? 20.024 -0.892 -17.862 1.00 97.81 187 PRO A C 1
ATOM 1340 O O . PRO A 1 187 ? 20.878 -0.776 -18.743 1.00 97.81 187 PRO A O 1
ATOM 1343 N N . GLY A 1 188 ? 19.500 -2.073 -17.532 1.00 97.88 188 GLY A N 1
ATOM 1344 C CA . GLY A 1 188 ? 19.782 -3.316 -18.239 1.00 97.88 188 GLY A CA 1
ATOM 1345 C C . GLY A 1 188 ? 18.952 -3.511 -19.507 1.00 97.88 188 GLY A C 1
ATOM 1346 O O . GLY A 1 188 ? 19.280 -4.388 -20.308 1.00 97.88 188 GLY A O 1
ATOM 1347 N N . TRP A 1 189 ? 17.902 -2.710 -19.720 1.00 98.25 189 TRP A N 1
ATOM 1348 C CA . TRP A 1 189 ? 17.074 -2.813 -20.918 1.00 98.25 189 TRP A CA 1
ATOM 1349 C C . TRP A 1 189 ? 17.790 -2.234 -22.135 1.00 98.25 189 TRP A C 1
ATOM 1351 O O . TRP A 1 189 ? 18.189 -1.066 -22.164 1.00 98.25 189 TRP A O 1
ATOM 1361 N N . ASN A 1 190 ? 17.919 -3.029 -23.193 1.00 97.94 190 ASN A N 1
ATOM 1362 C CA . ASN A 1 190 ? 18.425 -2.529 -24.460 1.00 97.94 190 ASN A CA 1
ATOM 1363 C C . ASN A 1 190 ? 17.269 -1.993 -25.307 1.00 97.94 190 ASN A C 1
ATOM 1365 O O . ASN A 1 190 ? 16.426 -2.753 -25.765 1.00 97.94 190 ASN A O 1
ATOM 1369 N N . LEU A 1 191 ? 17.284 -0.694 -25.615 1.00 96.00 191 LEU A N 1
ATOM 1370 C CA . LEU A 1 191 ? 16.265 -0.054 -26.460 1.00 96.00 191 LEU A CA 1
ATOM 1371 C C . LEU A 1 191 ? 16.111 -0.687 -27.859 1.00 96.00 191 LEU A C 1
ATOM 1373 O O . LEU A 1 191 ? 15.109 -0.454 -28.527 1.00 96.00 191 LEU A O 1
ATOM 1377 N N . ALA A 1 192 ? 17.089 -1.470 -28.326 1.00 97.50 192 ALA A N 1
ATOM 1378 C CA . ALA A 1 192 ? 16.984 -2.216 -29.579 1.00 97.50 192 ALA A CA 1
ATOM 1379 C C . ALA A 1 192 ? 16.116 -3.488 -29.483 1.00 97.50 192 ALA A C 1
ATOM 1381 O O . ALA A 1 192 ? 15.786 -4.050 -30.526 1.00 97.50 192 ALA A O 1
ATOM 1382 N N . TRP A 1 193 ? 15.780 -3.953 -28.274 1.00 97.25 193 TRP A N 1
ATOM 1383 C CA . TRP A 1 193 ? 14.908 -5.111 -28.036 1.00 97.25 193 TRP A CA 1
ATOM 1384 C C . TRP A 1 193 ? 13.428 -4.801 -28.284 1.00 97.25 193 TRP A C 1
ATOM 1386 O O . TRP A 1 193 ? 12.684 -5.695 -28.663 1.00 97.25 193 TRP A O 1
ATOM 1396 N N . GLY A 1 194 ? 13.025 -3.532 -28.172 1.00 97.75 194 GLY A N 1
ATOM 1397 C CA . GLY A 1 194 ? 11.640 -3.096 -28.352 1.00 97.75 194 GLY A CA 1
ATOM 1398 C C . GLY A 1 194 ? 11.066 -2.482 -27.079 1.00 97.75 194 GLY A C 1
ATOM 1399 O O . GLY A 1 194 ? 11.815 -1.966 -26.239 1.00 97.75 194 GLY A O 1
ATOM 1400 N N . THR A 1 195 ? 9.740 -2.507 -26.961 1.00 98.19 195 THR A N 1
ATOM 1401 C CA . THR A 1 195 ? 9.005 -2.050 -25.771 1.00 98.19 195 THR A CA 1
ATOM 1402 C C . THR A 1 195 ? 8.533 -3.231 -24.928 1.00 98.19 195 THR A C 1
ATOM 1404 O O . THR A 1 195 ? 8.534 -4.364 -25.398 1.00 98.19 195 THR A O 1
ATOM 1407 N N . PHE A 1 196 ? 8.104 -3.006 -23.683 1.00 98.06 196 PHE A N 1
ATOM 1408 C CA . PHE A 1 196 ? 7.588 -4.104 -22.851 1.00 98.06 196 PHE A CA 1
ATOM 1409 C C . PHE A 1 196 ? 6.331 -4.768 -23.445 1.00 98.06 196 PHE A C 1
ATOM 1411 O O . PHE A 1 196 ? 6.100 -5.957 -23.233 1.00 98.06 196 PHE A O 1
ATOM 1418 N N . GLU A 1 197 ? 5.537 -4.039 -24.233 1.00 97.81 197 GLU A N 1
ATOM 1419 C CA . GLU A 1 197 ? 4.361 -4.567 -24.935 1.00 97.81 197 GLU A CA 1
ATOM 1420 C C . GLU A 1 197 ? 4.730 -5.604 -26.005 1.00 97.81 197 GLU A C 1
ATOM 1422 O O . GLU A 1 197 ? 3.939 -6.508 -26.284 1.00 97.81 197 GLU A O 1
ATOM 1427 N N . ASP A 1 198 ? 5.936 -5.532 -26.578 1.00 98.25 198 ASP A N 1
ATOM 1428 C CA . ASP A 1 198 ? 6.407 -6.533 -27.542 1.00 98.25 198 ASP A CA 1
ATOM 1429 C C . ASP A 1 198 ? 6.557 -7.917 -26.889 1.00 98.25 198 ASP A C 1
ATOM 1431 O O . ASP A 1 198 ? 6.378 -8.938 -27.564 1.00 98.25 198 ASP A O 1
ATOM 1435 N N . TYR A 1 199 ? 6.793 -7.941 -25.574 1.00 97.88 199 TYR A N 1
ATOM 1436 C CA . TYR A 1 199 ? 7.028 -9.127 -24.750 1.00 97.88 199 TYR A CA 1
ATOM 1437 C C . TYR A 1 199 ? 5.800 -9.558 -23.934 1.00 97.88 199 TYR A C 1
ATOM 1439 O O . TYR A 1 199 ? 5.822 -10.612 -23.304 1.00 97.88 199 TYR A O 1
ATOM 1447 N N . GLN A 1 200 ? 4.703 -8.796 -23.977 1.00 97.75 200 GLN A N 1
ATOM 1448 C CA . GLN A 1 200 ? 3.533 -9.053 -23.138 1.00 97.75 200 GLN A CA 1
ATOM 1449 C C . GLN A 1 200 ? 2.867 -10.413 -23.416 1.00 97.75 200 GLN A C 1
ATOM 1451 O O . GLN A 1 200 ? 2.773 -10.875 -24.565 1.00 97.75 200 GLN A O 1
ATOM 1456 N N . VAL A 1 201 ? 2.304 -10.993 -22.356 1.00 97.88 201 VAL A N 1
ATOM 1457 C CA . VAL A 1 201 ? 1.478 -12.208 -22.374 1.00 97.88 201 VAL A CA 1
ATOM 1458 C C . VAL A 1 201 ? 0.139 -11.883 -21.719 1.00 97.88 201 VAL A C 1
ATOM 1460 O O . VAL A 1 201 ? 0.094 -11.203 -20.700 1.00 97.88 201 VAL A O 1
ATOM 1463 N N . ASP A 1 202 ? -0.962 -12.298 -22.351 1.00 96.00 202 ASP A N 1
ATOM 1464 C CA . ASP A 1 202 ? -2.338 -12.067 -21.875 1.00 96.00 202 ASP A CA 1
ATOM 1465 C C . ASP A 1 202 ? -2.684 -10.599 -21.552 1.00 96.00 202 ASP A C 1
ATOM 1467 O O . ASP A 1 202 ? -3.553 -10.307 -20.738 1.00 96.00 202 ASP A O 1
ATOM 1471 N N . GLY A 1 203 ? -2.029 -9.657 -22.239 1.00 96.69 203 GLY A N 1
ATOM 1472 C CA . GLY A 1 203 ? -2.234 -8.218 -22.043 1.00 96.69 203 GLY A CA 1
ATOM 1473 C C . GLY A 1 203 ? -1.445 -7.615 -20.880 1.00 96.69 203 GLY A C 1
ATOM 1474 O O . GLY A 1 203 ? -1.609 -6.430 -20.609 1.00 96.69 203 GLY A O 1
ATOM 1475 N N . HIS A 1 204 ? -0.578 -8.399 -20.237 1.00 97.75 204 HIS A N 1
ATOM 1476 C CA . HIS A 1 204 ? 0.300 -7.959 -19.160 1.00 97.75 204 HIS A CA 1
ATOM 1477 C C . HIS A 1 204 ? 1.756 -7.918 -19.633 1.00 97.75 204 HIS A C 1
ATOM 1479 O O . HIS A 1 204 ? 2.299 -8.917 -20.115 1.00 97.75 204 HIS A O 1
ATOM 1485 N N . SER A 1 205 ? 2.377 -6.750 -19.500 1.00 98.25 205 SER A N 1
ATOM 1486 C CA . SER A 1 205 ? 3.812 -6.506 -19.678 1.00 98.25 205 SER A CA 1
ATOM 1487 C C . SER A 1 205 ? 4.515 -6.425 -18.315 1.00 98.25 205 SER A C 1
ATOM 1489 O O . SER A 1 205 ? 3.840 -6.296 -17.291 1.00 98.25 205 SER A O 1
ATOM 1491 N N . ALA A 1 206 ? 5.851 -6.421 -18.277 1.00 97.81 206 ALA A N 1
ATOM 1492 C CA . ALA A 1 206 ? 6.601 -6.361 -17.017 1.00 97.81 206 ALA A CA 1
ATOM 1493 C C . ALA A 1 206 ? 6.224 -5.152 -16.142 1.00 97.81 206 ALA A C 1
ATOM 1495 O O . ALA A 1 206 ? 6.042 -5.303 -14.939 1.00 97.81 206 ALA A O 1
ATOM 1496 N N . SER A 1 207 ? 6.004 -3.974 -16.738 1.00 97.44 207 SER A N 1
ATOM 1497 C CA . SER A 1 207 ? 5.595 -2.760 -16.012 1.00 97.44 207 SER A CA 1
ATOM 1498 C C . SER A 1 207 ? 4.168 -2.804 -15.460 1.00 97.44 207 SER A C 1
ATOM 1500 O O . SER A 1 207 ? 3.805 -1.972 -14.638 1.00 97.44 207 SER A O 1
ATOM 1502 N N . THR A 1 208 ? 3.348 -3.762 -15.895 1.00 97.25 208 THR A N 1
ATOM 1503 C CA . THR A 1 208 ? 1.984 -3.965 -15.375 1.00 97.25 208 THR A CA 1
ATOM 1504 C C . THR A 1 20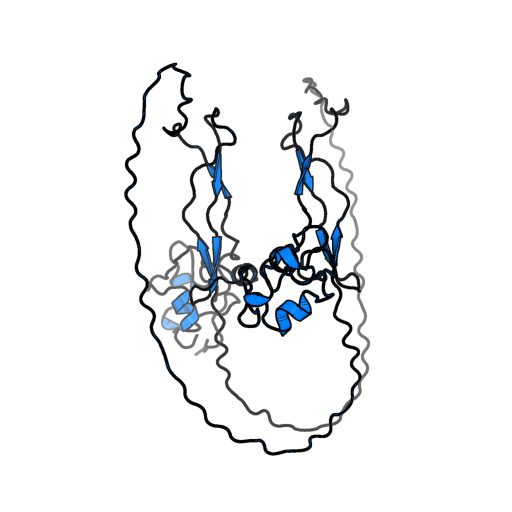8 ? 1.879 -5.193 -14.485 1.00 97.25 208 THR A C 1
ATOM 1506 O O . THR A 1 208 ? 1.041 -5.216 -13.591 1.00 97.25 208 THR A O 1
ATOM 1509 N N . ALA A 1 209 ? 2.729 -6.197 -14.706 1.00 97.56 209 ALA A N 1
ATOM 1510 C CA . ALA A 1 209 ? 2.667 -7.465 -14.002 1.00 97.56 209 ALA A CA 1
ATOM 1511 C C . ALA A 1 209 ? 3.561 -7.511 -12.773 1.00 97.56 209 ALA A C 1
ATOM 1513 O O . ALA A 1 209 ? 3.185 -8.106 -11.769 1.00 97.56 209 ALA A O 1
ATOM 1514 N N . CYS A 1 210 ? 4.738 -6.894 -12.859 1.00 97.62 210 CYS A N 1
ATOM 1515 C CA . CYS A 1 210 ? 5.802 -7.112 -11.899 1.00 97.62 210 CYS A CA 1
ATOM 1516 C C . CYS A 1 210 ? 5.920 -5.953 -10.922 1.00 97.62 210 CYS A C 1
ATOM 1518 O O . CYS A 1 210 ? 6.093 -4.795 -11.312 1.00 97.62 210 CYS A O 1
ATOM 1520 N N . CYS A 1 211 ? 5.941 -6.280 -9.639 1.00 96.12 211 CYS A N 1
ATOM 1521 C CA . CYS A 1 211 ? 6.070 -5.307 -8.563 1.00 96.12 211 CYS A CA 1
ATOM 1522 C C . CYS A 1 211 ? 7.405 -4.576 -8.563 1.00 96.12 211 CYS A C 1
ATOM 1524 O O . CYS A 1 211 ? 7.457 -3.367 -8.338 1.00 96.12 211 CYS A O 1
ATOM 1526 N N . ALA A 1 212 ? 8.491 -5.292 -8.870 1.00 95.75 212 ALA A N 1
ATOM 1527 C CA . ALA A 1 212 ? 9.816 -4.693 -9.024 1.00 95.75 212 ALA A CA 1
ATOM 1528 C C . ALA A 1 212 ? 9.842 -3.619 -10.126 1.00 95.75 212 ALA A C 1
ATOM 1530 O O . ALA A 1 212 ? 10.623 -2.670 -10.059 1.00 95.75 212 ALA A O 1
ATOM 1531 N N . CYS A 1 213 ? 8.936 -3.741 -11.098 1.00 97.62 213 CYS A N 1
ATOM 1532 C CA . CYS A 1 213 ? 8.767 -2.817 -12.204 1.00 97.62 213 CYS A CA 1
ATOM 1533 C C . CYS A 1 213 ? 7.671 -1.772 -11.955 1.00 97.62 213 CYS A C 1
ATOM 1535 O O . CYS A 1 213 ? 7.245 -1.133 -12.904 1.00 97.62 213 CYS A O 1
ATOM 1537 N N . GLY A 1 214 ? 7.164 -1.614 -10.727 1.00 94.00 214 GLY A N 1
ATOM 1538 C CA . GLY A 1 214 ? 6.088 -0.660 -10.420 1.00 94.00 214 GLY A CA 1
ATOM 1539 C C . GLY A 1 214 ? 4.687 -1.083 -10.876 1.00 94.00 214 GLY A C 1
ATOM 1540 O O . GLY A 1 214 ? 3.749 -0.299 -10.741 1.00 94.00 214 GLY A O 1
ATOM 1541 N N . GLY A 1 215 ? 4.549 -2.297 -11.412 1.00 95.44 215 GLY A N 1
ATOM 1542 C CA . GLY A 1 215 ? 3.273 -2.928 -11.727 1.00 95.44 215 GLY A CA 1
ATOM 1543 C C . GLY A 1 215 ? 2.781 -3.805 -10.580 1.00 95.44 215 GLY A C 1
ATOM 1544 O O . GLY A 1 215 ? 2.960 -3.472 -9.410 1.00 95.44 215 GLY A O 1
ATOM 1545 N N . GLY A 1 216 ? 2.184 -4.942 -10.937 1.00 93.50 216 GLY A N 1
ATOM 1546 C CA . GLY A 1 216 ? 1.605 -5.888 -9.992 1.00 93.50 216 GLY A CA 1
ATOM 1547 C C . GLY A 1 216 ? 0.346 -5.339 -9.332 1.00 93.50 216 GLY A C 1
ATOM 1548 O O . GLY A 1 216 ? -0.263 -4.365 -9.786 1.00 93.50 216 GLY A O 1
ATOM 1549 N N . VAL A 1 217 ? -0.065 -5.987 -8.251 1.00 90.50 217 VAL A N 1
ATOM 1550 C CA . VAL A 1 217 ? -1.173 -5.529 -7.416 1.00 90.50 217 VAL A CA 1
ATOM 1551 C C . VAL A 1 217 ? -0.674 -5.316 -6.004 1.00 90.50 217 VAL A C 1
ATOM 1553 O O . VAL A 1 217 ? -0.001 -6.164 -5.422 1.00 90.50 217 VAL A O 1
ATOM 1556 N N . GLU A 1 218 ? -1.033 -4.184 -5.407 1.00 84.62 218 GLU A N 1
ATOM 1557 C CA . GLU A 1 218 ? -0.907 -4.071 -3.962 1.00 84.62 218 GLU A CA 1
ATOM 1558 C C . GLU A 1 218 ? -1.815 -5.125 -3.331 1.00 84.62 218 GLU A C 1
ATOM 1560 O O . GLU A 1 218 ? -3.016 -5.185 -3.625 1.00 84.62 218 GLU A O 1
ATOM 1565 N N . ALA A 1 219 ? -1.246 -5.960 -2.463 1.00 75.31 219 ALA A N 1
ATOM 1566 C CA . ALA A 1 219 ? -1.993 -6.888 -1.640 1.00 75.31 219 ALA A CA 1
ATOM 1567 C C . ALA A 1 219 ? -2.906 -6.074 -0.719 1.00 75.31 219 ALA A C 1
ATOM 1569 O O . ALA A 1 219 ? -2.563 -5.614 0.375 1.00 75.31 219 ALA A O 1
ATOM 1570 N N . THR A 1 220 ? -4.108 -5.839 -1.233 1.00 77.69 220 THR A N 1
ATOM 1571 C CA . THR A 1 220 ? -5.130 -5.074 -0.551 1.00 77.69 220 THR A CA 1
ATOM 1572 C C . THR A 1 220 ? -5.659 -5.904 0.601 1.00 77.69 220 THR A C 1
ATOM 1574 O O . THR A 1 220 ? -5.957 -7.096 0.489 1.00 77.69 220 THR A O 1
ATOM 1577 N N . MET A 1 221 ? -5.764 -5.255 1.756 1.00 83.25 221 MET A N 1
ATOM 1578 C CA . MET A 1 221 ? -6.426 -5.859 2.896 1.00 83.25 221 MET A CA 1
ATOM 1579 C C . MET A 1 221 ? -7.866 -6.205 2.493 1.00 83.25 221 MET A C 1
ATOM 1581 O O . MET A 1 221 ? -8.556 -5.346 1.932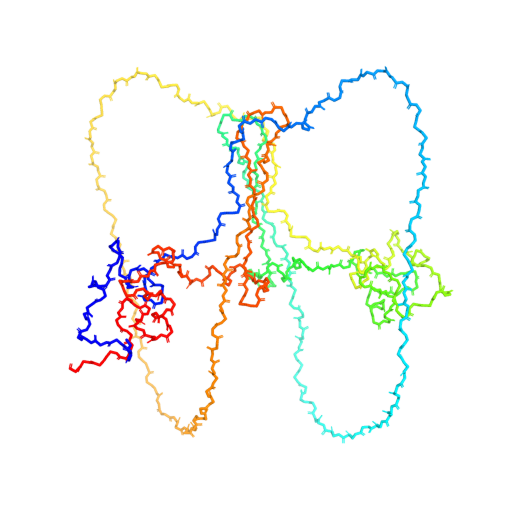 1.00 83.25 221 MET A O 1
ATOM 1585 N N . PRO A 1 222 ? -8.355 -7.424 2.782 1.00 87.88 222 PRO A N 1
ATOM 1586 C CA . PRO A 1 222 ? -9.742 -7.758 2.525 1.00 87.88 222 PRO A CA 1
ATOM 1587 C C . PRO A 1 222 ? -10.661 -6.747 3.207 1.00 87.88 222 PRO A C 1
ATOM 1589 O O . PRO A 1 222 ? -10.453 -6.381 4.364 1.00 87.88 222 PRO A O 1
ATOM 1592 N N . ILE A 1 223 ? -11.707 -6.325 2.498 1.00 89.88 223 ILE A N 1
ATOM 1593 C CA . ILE A 1 223 ? -12.681 -5.361 3.016 1.00 89.88 223 ILE A CA 1
ATOM 1594 C C . ILE A 1 223 ? -13.303 -5.938 4.292 1.00 89.88 223 ILE A C 1
ATOM 1596 O O . ILE A 1 223 ? -13.949 -6.988 4.241 1.00 89.88 223 ILE A O 1
ATOM 1600 N N . ALA A 1 224 ? -13.093 -5.275 5.428 1.00 93.50 224 ALA A N 1
ATOM 1601 C CA . ALA A 1 224 ? -13.649 -5.686 6.717 1.00 93.50 224 ALA A CA 1
ATOM 1602 C C . ALA A 1 224 ? -15.047 -5.102 6.970 1.00 93.50 224 ALA A C 1
ATOM 1604 O O . ALA A 1 224 ? -15.790 -5.631 7.795 1.00 93.50 224 ALA A O 1
ATOM 1605 N N . ARG A 1 225 ? -15.412 -4.033 6.250 1.00 94.00 225 ARG A N 1
ATOM 1606 C CA . ARG A 1 225 ? -16.651 -3.274 6.430 1.00 94.00 225 ARG A CA 1
ATOM 1607 C C . ARG A 1 225 ? -17.195 -2.819 5.082 1.00 94.00 225 ARG A C 1
ATOM 1609 O O . ARG A 1 225 ? -16.469 -2.185 4.324 1.00 94.00 225 ARG A O 1
ATOM 1616 N N . GLU A 1 226 ? -18.455 -3.118 4.791 1.00 94.56 226 GLU A N 1
ATOM 1617 C CA . GLU A 1 226 ? -19.089 -2.712 3.531 1.00 94.56 226 GLU A CA 1
ATOM 1618 C C . GLU A 1 226 ? -20.555 -2.317 3.713 1.00 94.56 226 GLU A C 1
ATOM 1620 O O . GLU A 1 226 ? -21.202 -2.687 4.698 1.00 94.56 226 GLU A O 1
ATOM 1625 N N . SER A 1 227 ? -21.074 -1.574 2.735 1.00 92.44 227 SER A N 1
ATOM 1626 C CA . SER A 1 227 ? -22.496 -1.237 2.680 1.00 92.44 227 SER A CA 1
ATOM 1627 C C . SER A 1 227 ? -23.315 -2.481 2.346 1.00 92.44 227 SER A C 1
ATOM 1629 O O . SER A 1 227 ? -22.928 -3.291 1.504 1.00 92.44 227 SER A O 1
ATOM 1631 N N . CYS A 1 228 ? -24.460 -2.624 2.995 1.00 89.56 228 CYS A N 1
ATOM 1632 C CA . CYS A 1 228 ? -25.418 -3.685 2.737 1.00 89.56 228 CYS A CA 1
ATOM 1633 C C . CYS A 1 228 ? -26.816 -3.098 2.610 1.00 89.56 228 CYS A C 1
ATOM 1635 O O . CYS A 1 228 ? -27.153 -2.116 3.261 1.00 89.56 228 CYS A O 1
ATOM 1637 N N . GLU A 1 229 ? -27.637 -3.716 1.777 1.00 86.38 229 GLU A N 1
ATOM 1638 C CA . GLU A 1 229 ? -29.062 -3.422 1.701 1.00 86.38 229 GLU A CA 1
ATOM 1639 C C . GLU A 1 229 ? -29.787 -4.617 2.313 1.00 86.38 229 GLU A C 1
ATOM 1641 O O . GLU A 1 229 ? -29.571 -5.761 1.897 1.00 86.38 229 GLU A O 1
ATOM 1646 N N . GLU A 1 230 ? -30.569 -4.384 3.366 1.00 72.25 230 GLU A N 1
ATOM 1647 C CA . GLU A 1 230 ? -31.328 -5.467 3.979 1.00 72.25 230 GLU A CA 1
ATOM 1648 C C . GLU A 1 230 ? -32.547 -5.805 3.101 1.00 72.25 230 GLU A C 1
ATOM 1650 O O . GLU A 1 230 ? -33.266 -4.901 2.661 1.00 72.25 230 GLU A O 1
ATOM 1655 N N . PRO A 1 231 ? -32.820 -7.093 2.824 1.00 61.50 231 PRO A N 1
ATOM 1656 C CA . PRO A 1 231 ? -34.047 -7.490 2.151 1.00 61.50 231 PRO A CA 1
ATOM 1657 C C . PRO A 1 231 ? -35.242 -7.242 3.082 1.00 61.50 231 PRO A C 1
ATOM 1659 O O . PRO A 1 231 ? -35.482 -8.031 3.984 1.00 61.50 231 PRO A O 1
ATOM 1662 N N . THR A 1 232 ? -35.962 -6.137 2.854 1.00 59.28 232 THR A N 1
ATOM 1663 C CA . THR A 1 232 ? -37.317 -5.804 3.350 1.00 59.28 232 THR A CA 1
ATOM 1664 C C . THR A 1 232 ? -37.728 -6.459 4.682 1.00 59.28 232 THR A C 1
ATOM 1666 O O . THR A 1 232 ? -38.171 -7.605 4.692 1.00 59.28 232 THR A O 1
ATOM 1669 N N . LEU A 1 233 ? -37.620 -5.679 5.765 1.00 55.06 233 LEU A N 1
ATOM 1670 C CA . LEU A 1 233 ? -38.061 -5.907 7.154 1.00 55.06 233 LEU A CA 1
ATOM 1671 C C . LEU A 1 233 ? -38.946 -7.149 7.436 1.00 55.06 233 LEU A C 1
ATOM 1673 O O . LEU A 1 233 ? -40.045 -7.264 6.882 1.00 55.06 233 LEU A O 1
ATOM 1677 N N . PRO A 1 234 ? -38.563 -8.003 8.408 1.00 54.41 234 PRO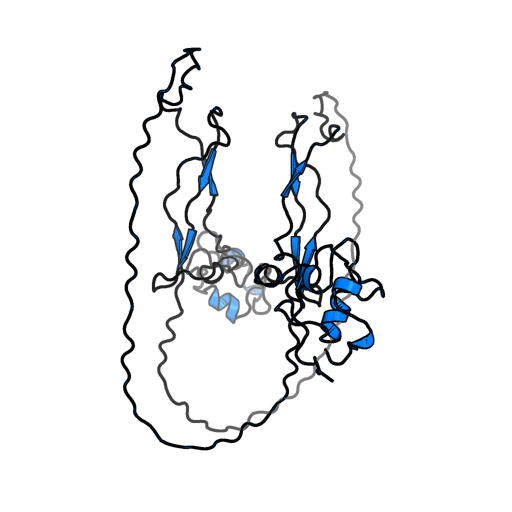 A N 1
ATOM 1678 C CA . PRO A 1 234 ? -39.496 -8.886 9.102 1.00 54.41 234 PRO A CA 1
ATOM 1679 C C . PRO A 1 234 ? -40.551 -8.059 9.854 1.00 54.41 234 PRO A C 1
ATOM 1681 O O . PRO A 1 234 ? -40.237 -7.037 10.458 1.00 54.41 234 PRO A O 1
ATOM 1684 N N . SER A 1 235 ? -41.796 -8.530 9.862 1.00 59.53 235 SER A N 1
ATOM 1685 C CA . SER A 1 235 ? -42.988 -7.872 10.425 1.00 59.53 235 SER A CA 1
ATOM 1686 C C . SER A 1 235 ? -42.950 -7.540 11.931 1.00 59.53 235 SER A C 1
ATOM 1688 O O . SER A 1 235 ? -43.935 -7.018 12.449 1.00 59.53 235 SER A O 1
ATOM 1690 N N . ASP A 1 236 ? -41.854 -7.832 12.631 1.00 56.34 236 ASP A N 1
ATOM 1691 C CA . ASP A 1 236 ? -41.795 -7.889 14.096 1.00 56.34 236 ASP A CA 1
ATOM 1692 C C . ASP A 1 236 ? -41.091 -6.678 14.741 1.00 56.34 236 ASP A C 1
ATOM 1694 O O . ASP A 1 236 ? -40.902 -6.643 15.952 1.00 56.34 236 ASP A O 1
ATOM 1698 N N . CYS A 1 237 ? -40.753 -5.638 13.970 1.00 56.66 237 CYS A N 1
ATOM 1699 C CA . CYS A 1 237 ? -40.303 -4.343 14.504 1.00 56.66 237 CYS A CA 1
ATOM 1700 C C . CYS A 1 237 ? -41.474 -3.408 14.861 1.00 56.66 237 CYS A C 1
ATOM 1702 O O . CYS A 1 237 ? -41.330 -2.187 14.800 1.00 56.66 237 CYS A O 1
ATOM 1704 N N . GLN A 1 238 ? -42.651 -3.952 15.191 1.00 55.91 238 GLN A N 1
ATOM 1705 C CA . GLN A 1 238 ? -43.731 -3.131 15.727 1.00 55.91 238 GLN A CA 1
ATOM 1706 C C . GLN A 1 238 ? -43.335 -2.701 17.134 1.00 55.91 238 GLN A C 1
ATOM 1708 O O . GLN A 1 238 ? -43.258 -3.510 18.054 1.00 55.91 238 GLN A O 1
ATOM 1713 N N . THR A 1 239 ? -43.049 -1.411 17.277 1.00 53.75 239 THR A N 1
ATOM 1714 C CA . THR A 1 239 ? -43.075 -0.744 18.567 1.00 53.75 239 THR A CA 1
ATOM 1715 C C . THR A 1 239 ? -44.416 -1.072 19.212 1.00 53.75 239 THR A C 1
ATOM 1717 O O . THR A 1 239 ? -45.471 -0.761 18.657 1.00 53.75 239 THR A O 1
ATOM 1720 N N . ASP A 1 240 ? -44.379 -1.762 20.351 1.00 51.03 240 ASP A N 1
ATOM 1721 C CA . ASP A 1 240 ? -45.544 -1.886 21.212 1.00 51.03 240 ASP A CA 1
ATOM 1722 C C . ASP A 1 240 ? -45.964 -0.461 21.575 1.00 51.03 240 ASP A C 1
ATOM 1724 O O . ASP A 1 240 ? -45.312 0.233 22.360 1.00 51.03 240 ASP A O 1
ATOM 1728 N N . ASP A 1 241 ? -47.014 -0.006 20.898 1.00 52.41 241 ASP A N 1
ATOM 1729 C CA . ASP A 1 241 ? -47.715 1.237 21.151 1.00 52.41 241 ASP A CA 1
ATOM 1730 C C . ASP A 1 241 ? -47.961 1.311 22.662 1.00 52.41 241 ASP A C 1
ATOM 1732 O O . ASP A 1 241 ? -48.586 0.417 23.248 1.00 52.41 241 ASP A O 1
ATOM 1736 N N . VAL A 1 242 ? -47.390 2.327 23.314 1.00 55.12 242 VAL A N 1
ATOM 1737 C CA . VAL A 1 242 ? -47.522 2.562 24.753 1.00 55.12 242 VAL A CA 1
ATOM 1738 C C . VAL A 1 242 ? -48.980 2.925 25.021 1.00 55.12 242 VAL A C 1
ATOM 1740 O O . VAL A 1 242 ? -49.373 4.089 25.080 1.00 55.12 242 VAL A O 1
ATOM 1743 N N . GLY A 1 243 ? -49.801 1.890 25.172 1.00 52.47 243 GLY A N 1
ATOM 1744 C CA . GLY A 1 243 ? -51.137 1.977 25.719 1.00 52.47 243 GLY A CA 1
ATOM 1745 C C . GLY A 1 243 ? -51.033 2.296 27.202 1.00 52.47 243 GLY A C 1
ATOM 1746 O O . GLY A 1 243 ? -50.688 1.434 28.008 1.00 52.47 243 GLY A O 1
ATOM 1747 N N . ASP A 1 244 ? -51.332 3.550 27.534 1.00 51.97 244 ASP A N 1
ATOM 1748 C CA . ASP A 1 244 ? -51.634 4.058 28.871 1.00 51.97 244 ASP A CA 1
ATOM 1749 C C . ASP A 1 244 ? -52.494 3.054 29.663 1.00 51.97 244 ASP A C 1
ATOM 1751 O O . ASP A 1 244 ? -53.692 2.881 29.430 1.00 51.97 244 ASP A O 1
ATOM 1755 N N . GLY A 1 245 ? -51.839 2.326 30.563 1.00 47.56 245 GLY A N 1
ATOM 1756 C CA . GLY A 1 245 ? -52.411 1.211 31.301 1.00 47.56 245 GLY A CA 1
ATOM 1757 C C . GLY A 1 245 ? -51.788 1.132 32.681 1.00 47.56 245 GLY A C 1
ATOM 1758 O O . GLY A 1 245 ? -50.893 0.328 32.940 1.00 47.56 245 GLY A O 1
ATOM 1759 N N . THR A 1 246 ? -52.269 1.997 33.570 1.00 51.81 246 THR A N 1
ATOM 1760 C CA . THR A 1 246 ? -51.963 2.024 35.002 1.00 51.81 246 THR A CA 1
ATOM 1761 C C . THR A 1 246 ? -52.053 0.616 35.600 1.00 51.81 246 THR A C 1
ATOM 1763 O O . THR A 1 246 ? -53.147 0.121 35.865 1.00 51.81 246 THR A O 1
ATOM 1766 N N . THR A 1 247 ? -50.912 -0.035 35.839 1.00 42.06 247 THR A N 1
ATOM 1767 C CA . THR A 1 247 ? -50.885 -1.331 36.526 1.00 42.06 247 THR A CA 1
ATOM 1768 C C . THR A 1 247 ? -49.856 -1.304 37.645 1.00 42.06 247 THR A C 1
ATOM 1770 O O . THR A 1 247 ? -48.658 -1.136 37.438 1.00 42.06 247 THR A O 1
ATOM 1773 N N . THR A 1 248 ? -50.378 -1.412 38.861 1.00 49.03 248 THR A N 1
ATOM 1774 C CA . THR A 1 248 ? -49.674 -1.445 40.139 1.00 49.03 248 THR A CA 1
ATOM 1775 C C . THR A 1 248 ? -48.750 -2.662 40.206 1.00 49.03 248 THR A C 1
ATOM 1777 O O . THR A 1 248 ? -49.223 -3.795 40.135 1.00 49.03 248 THR A O 1
ATOM 1780 N N . LEU A 1 249 ? -47.443 -2.438 40.359 1.00 42.03 249 LEU A N 1
ATOM 1781 C CA . LEU A 1 249 ? -46.467 -3.496 40.614 1.00 42.03 249 LEU A CA 1
ATOM 1782 C C . LEU A 1 249 ? -46.297 -3.695 42.123 1.00 42.03 249 LEU A C 1
ATOM 1784 O O . LEU A 1 249 ? -45.889 -2.789 42.846 1.00 42.03 249 LEU A O 1
ATOM 1788 N N . THR A 1 250 ? -46.628 -4.900 42.579 1.00 39.88 250 THR A N 1
ATOM 1789 C CA . THR A 1 250 ? -46.281 -5.436 43.896 1.00 39.88 250 THR A CA 1
ATOM 1790 C C . THR A 1 250 ? -44.880 -6.036 43.802 1.00 39.88 250 THR A C 1
ATOM 1792 O O . THR A 1 250 ? -44.654 -6.943 43.001 1.00 39.88 250 THR A O 1
ATOM 1795 N N . GLU A 1 251 ? -43.945 -5.541 44.609 1.00 52.12 251 GLU A N 1
ATOM 1796 C CA . GLU A 1 251 ? -42.602 -6.107 44.743 1.00 52.12 251 GLU A CA 1
ATOM 1797 C C . GLU A 1 251 ? -42.665 -7.537 45.297 1.00 52.12 251 GLU A C 1
ATOM 1799 O O . GLU A 1 251 ? -43.362 -7.835 46.269 1.00 52.12 251 GLU A O 1
ATOM 1804 N N . THR A 1 252 ? -41.912 -8.446 44.686 1.00 38.34 252 THR A N 1
ATOM 1805 C CA . THR A 1 252 ? -41.520 -9.714 45.306 1.00 38.34 252 THR A CA 1
ATOM 1806 C C . THR A 1 252 ? -40.057 -9.938 44.967 1.00 38.34 252 THR A C 1
ATOM 1808 O O . THR A 1 252 ? -39.716 -10.444 43.901 1.00 38.34 252 THR A O 1
ATOM 1811 N N . GLU A 1 253 ? -39.183 -9.513 45.876 1.00 50.03 253 GLU A N 1
ATOM 1812 C CA . GLU A 1 253 ? -37.765 -9.832 45.810 1.00 50.03 253 GLU A CA 1
ATOM 1813 C C . GLU A 1 253 ? -37.560 -11.331 46.047 1.00 50.03 253 GLU A C 1
ATOM 1815 O O . GLU A 1 253 ? -37.957 -11.882 47.074 1.00 50.03 253 GLU A O 1
ATOM 1820 N N . THR A 1 254 ? -36.907 -11.998 45.098 1.00 36.56 254 THR A N 1
ATOM 1821 C CA . THR A 1 254 ? -36.288 -13.306 45.324 1.00 36.56 254 THR A CA 1
ATOM 1822 C C . THR A 1 254 ? -34.801 -13.156 45.043 1.00 36.56 254 THR A C 1
ATOM 1824 O O . THR A 1 254 ? -34.362 -13.131 43.897 1.00 36.56 254 THR A O 1
ATOM 1827 N N . SER A 1 255 ? -34.036 -13.005 46.121 1.00 38.12 255 SER A N 1
ATOM 1828 C CA . SER A 1 255 ? -32.577 -12.952 46.117 1.00 38.12 255 SER A CA 1
ATOM 1829 C C . SER A 1 255 ? -32.017 -14.374 46.032 1.00 38.12 255 SER A C 1
ATOM 1831 O O . SER A 1 255 ? -32.214 -15.182 46.940 1.00 38.12 255 SER A O 1
ATOM 1833 N N . THR A 1 256 ? -31.321 -14.694 44.940 1.00 35.56 256 THR A N 1
ATOM 1834 C CA . THR A 1 256 ? -30.476 -15.891 44.834 1.00 35.56 256 THR A CA 1
ATOM 1835 C C . THR A 1 256 ? -29.016 -15.468 44.789 1.00 35.56 256 THR A C 1
ATOM 1837 O O . THR A 1 256 ? -28.562 -14.849 43.829 1.00 35.56 256 THR A O 1
ATOM 1840 N N . SER A 1 257 ? -28.288 -15.809 45.849 1.00 37.81 257 SER A N 1
ATOM 1841 C CA . SER A 1 257 ? -26.852 -15.617 45.995 1.00 37.81 257 SER A CA 1
ATOM 1842 C C . SER A 1 257 ? -26.073 -16.688 45.223 1.00 37.81 257 SER A C 1
ATOM 1844 O O . SER A 1 257 ? -26.303 -17.885 45.385 1.00 37.81 257 SER A O 1
ATOM 1846 N N . PHE A 1 258 ? -25.110 -16.260 44.407 1.00 37.88 258 PHE A N 1
ATOM 1847 C CA . PHE A 1 258 ? -24.105 -17.141 43.815 1.00 37.88 258 PHE A CA 1
ATOM 1848 C C . PHE A 1 258 ? -22.856 -17.156 44.701 1.00 37.88 258 PHE A C 1
ATOM 1850 O O . PHE A 1 258 ? -22.298 -16.116 45.042 1.00 37.88 258 PHE A O 1
ATOM 1857 N N . THR A 1 259 ? -22.434 -18.354 45.105 1.00 37.03 259 THR A N 1
ATOM 1858 C CA . THR A 1 259 ? -21.227 -18.590 45.905 1.00 37.03 259 THR A CA 1
ATOM 1859 C C . THR A 1 259 ? -20.053 -18.869 44.965 1.00 37.03 259 THR A C 1
ATOM 1861 O O . THR A 1 259 ? -19.994 -19.930 44.345 1.00 37.03 259 THR A O 1
ATOM 1864 N N . SER A 1 260 ? -19.108 -17.932 44.851 1.00 34.94 260 SER A N 1
ATOM 1865 C CA . SER A 1 260 ? -17.842 -18.162 44.141 1.00 34.94 260 SER A CA 1
ATOM 1866 C C . SER A 1 260 ? -16.924 -19.051 44.976 1.00 34.94 260 SER A C 1
ATOM 1868 O O . SER A 1 260 ? -16.505 -18.680 46.070 1.00 34.94 260 SER A O 1
ATOM 1870 N N . THR A 1 261 ? -16.609 -20.233 44.447 1.00 34.97 261 THR A N 1
ATOM 1871 C CA . THR A 1 261 ? -15.617 -21.158 45.008 1.00 34.97 261 THR A CA 1
ATOM 1872 C C . THR A 1 261 ? -14.267 -20.890 44.346 1.00 34.97 261 THR A C 1
ATOM 1874 O O . THR A 1 261 ? -14.113 -21.097 43.145 1.00 34.97 261 THR A O 1
ATOM 1877 N N . SER A 1 262 ? -13.289 -20.425 45.122 1.00 36.62 262 SER A N 1
ATOM 1878 C CA . SER A 1 262 ? -11.894 -20.268 44.709 1.00 36.62 262 SER A CA 1
ATOM 1879 C C . SER A 1 262 ? -11.134 -21.590 44.869 1.00 36.62 262 SER A C 1
ATOM 1881 O O . SER A 1 262 ? -11.152 -22.213 45.930 1.00 36.62 262 SER A O 1
ATOM 1883 N N . MET A 1 263 ? -10.451 -22.032 43.810 1.00 35.94 263 MET A N 1
ATOM 1884 C CA . MET A 1 263 ? -9.498 -23.144 43.868 1.00 35.94 263 MET A CA 1
ATOM 1885 C C . MET A 1 263 ? -8.091 -22.602 44.138 1.00 35.94 263 MET A C 1
ATOM 1887 O O . MET A 1 263 ? -7.577 -21.783 43.381 1.00 35.94 263 MET A O 1
ATOM 1891 N N . ALA A 1 264 ? -7.469 -23.077 45.217 1.00 36.16 264 ALA A N 1
ATOM 1892 C CA . ALA A 1 264 ? -6.065 -22.848 45.529 1.00 36.16 264 ALA A CA 1
ATOM 1893 C C . ALA A 1 264 ? -5.189 -23.874 44.789 1.00 36.16 264 ALA A C 1
ATOM 1895 O O . ALA A 1 264 ? -5.399 -25.080 44.923 1.00 36.16 264 ALA A O 1
ATOM 1896 N N . ILE A 1 265 ? -4.193 -23.402 44.035 1.00 35.78 265 ILE A N 1
ATOM 1897 C CA . ILE A 1 265 ? -3.155 -24.249 43.434 1.00 35.78 265 ILE A CA 1
ATOM 1898 C C . ILE A 1 265 ? -1.994 -24.357 44.425 1.00 35.78 265 ILE A C 1
ATOM 1900 O O . ILE A 1 265 ? -1.413 -23.363 44.854 1.00 35.78 265 ILE A O 1
ATOM 1904 N N . SER A 1 266 ? -1.704 -25.598 44.809 1.00 35.50 266 SER A N 1
ATOM 1905 C CA . SER A 1 266 ? -0.660 -25.995 45.749 1.00 35.50 266 SER A CA 1
ATOM 1906 C C . SER A 1 266 ? 0.724 -25.936 45.097 1.00 35.50 266 SER A C 1
ATOM 1908 O O . SER A 1 266 ? 0.936 -26.457 44.003 1.00 35.50 266 SER A O 1
ATOM 1910 N N . THR A 1 267 ? 1.669 -25.301 45.787 1.00 35.28 267 THR A N 1
ATOM 1911 C CA . THR A 1 267 ? 3.084 -25.210 45.432 1.00 35.28 267 THR A CA 1
ATOM 1912 C C . THR A 1 267 ? 3.831 -26.481 45.846 1.00 35.28 267 THR A C 1
ATOM 1914 O O . THR A 1 267 ? 3.942 -26.809 47.026 1.00 35.28 267 THR A O 1
ATOM 1917 N N . GLY A 1 268 ? 4.370 -27.197 44.856 1.00 35.62 268 GLY A N 1
ATOM 1918 C CA . GLY A 1 268 ? 5.290 -28.316 45.047 1.00 35.62 268 GLY A CA 1
ATOM 1919 C C . GLY A 1 268 ? 6.742 -27.855 44.959 1.00 35.62 268 GLY A C 1
ATOM 1920 O O . GLY A 1 268 ? 7.239 -27.523 43.887 1.00 35.62 268 GLY A O 1
ATOM 1921 N N . THR A 1 269 ? 7.420 -27.848 46.100 1.00 37.28 269 THR A N 1
ATOM 1922 C CA . THR A 1 269 ? 8.867 -27.696 46.266 1.00 37.28 269 THR A CA 1
ATOM 1923 C C . THR A 1 269 ? 9.614 -28.920 45.735 1.00 37.28 269 THR A C 1
ATOM 1925 O O . THR A 1 269 ? 9.278 -30.055 46.065 1.00 37.28 269 THR A O 1
ATOM 1928 N N . SER A 1 270 ? 10.698 -28.712 44.985 1.00 34.94 270 SER A N 1
ATOM 1929 C CA . SER A 1 270 ? 11.788 -29.690 44.871 1.00 34.94 270 SER A CA 1
ATOM 1930 C C . SER A 1 270 ? 13.112 -28.979 44.614 1.00 34.94 270 SER A C 1
ATOM 1932 O O . SER A 1 270 ? 13.323 -28.319 43.602 1.00 34.94 270 SER A O 1
ATOM 1934 N N . SER A 1 271 ? 13.979 -29.108 45.610 1.00 35.31 271 SER A N 1
ATOM 1935 C CA . SER A 1 271 ? 15.358 -28.650 45.690 1.00 35.31 271 SER A CA 1
ATOM 1936 C C . SER A 1 271 ? 16.281 -29.409 44.739 1.00 35.31 271 SER A C 1
ATOM 1938 O O . SER A 1 271 ? 16.199 -30.635 44.694 1.00 35.31 271 SER A O 1
ATOM 1940 N N . SER A 1 272 ? 17.241 -28.716 44.119 1.00 33.16 272 SER A N 1
ATOM 1941 C CA . SER A 1 272 ? 18.619 -29.192 43.889 1.00 33.16 272 SER A CA 1
ATOM 1942 C C . SER A 1 272 ? 19.499 -28.032 43.402 1.00 33.16 272 SER A C 1
ATOM 1944 O O . SER A 1 272 ? 19.200 -27.399 42.397 1.00 33.16 272 SER A O 1
ATOM 1946 N N . ALA A 1 273 ? 20.593 -27.777 44.113 1.00 39.19 273 ALA A N 1
ATOM 1947 C CA . ALA A 1 273 ? 21.739 -26.949 43.718 1.00 39.19 273 ALA A CA 1
ATOM 1948 C C . ALA A 1 273 ? 23.016 -27.788 43.973 1.00 39.19 273 ALA A C 1
ATOM 1950 O O . ALA A 1 273 ? 22.888 -28.828 44.629 1.00 39.19 273 ALA A O 1
ATOM 1951 N N . PRO A 1 274 ? 24.248 -27.367 43.611 1.00 50.50 274 PRO A N 1
ATOM 1952 C CA . PRO A 1 274 ? 24.663 -26.244 42.757 1.00 50.50 274 PRO A CA 1
ATOM 1953 C C . PRO A 1 274 ? 25.733 -26.637 41.702 1.00 50.50 274 PRO A C 1
ATOM 1955 O O . PRO A 1 274 ? 26.412 -27.647 41.840 1.00 50.50 274 PRO A O 1
ATOM 1958 N N . HIS A 1 275 ? 25.997 -25.768 40.721 1.00 33.75 275 HIS A N 1
ATOM 1959 C CA . HIS A 1 275 ? 27.344 -25.623 40.151 1.00 33.75 275 HIS A CA 1
ATOM 1960 C C . HIS A 1 275 ? 27.620 -24.148 39.845 1.00 33.75 275 HIS A C 1
ATOM 1962 O O . HIS A 1 275 ? 26.878 -23.481 39.131 1.00 33.75 275 HIS A O 1
ATOM 1968 N N . THR A 1 276 ? 28.679 -23.646 40.469 1.00 34.00 276 THR A N 1
ATOM 1969 C CA . THR A 1 276 ? 29.174 -22.272 40.444 1.00 34.00 276 THR A CA 1
ATOM 1970 C C . THR A 1 276 ? 30.136 -22.080 39.275 1.00 34.00 276 THR A C 1
ATOM 1972 O O . THR A 1 276 ? 31.179 -22.729 39.233 1.00 34.00 276 THR A O 1
ATOM 1975 N N . THR A 1 277 ? 29.852 -21.128 38.387 1.00 31.97 277 THR A N 1
ATOM 1976 C CA . THR A 1 277 ? 30.865 -20.524 37.508 1.00 31.97 277 THR A CA 1
ATOM 1977 C C . THR A 1 277 ? 30.690 -19.013 37.489 1.00 31.97 277 THR A C 1
ATOM 1979 O O . THR A 1 277 ? 29.762 -18.475 36.892 1.00 31.97 277 THR A O 1
ATOM 1982 N N . THR A 1 278 ? 31.604 -18.3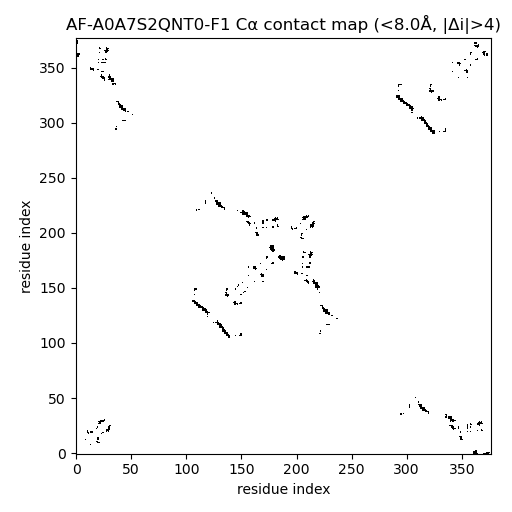46 38.187 1.00 34.06 278 THR A N 1
ATOM 1983 C CA . THR A 1 278 ? 31.800 -16.898 38.228 1.00 34.06 278 THR A CA 1
ATOM 1984 C C . THR A 1 278 ? 32.172 -16.381 36.839 1.00 34.06 278 THR A C 1
ATOM 1986 O O . THR A 1 278 ? 33.197 -16.780 36.290 1.00 34.06 278 THR A O 1
ATOM 1989 N N . SER A 1 279 ? 31.373 -15.470 36.289 1.00 31.69 279 SER A N 1
ATOM 1990 C CA . SER A 1 279 ? 31.755 -14.635 35.148 1.00 31.69 279 SER A CA 1
ATOM 1991 C C . SER A 1 279 ? 31.435 -13.174 35.463 1.00 31.69 279 SER A C 1
ATOM 1993 O O . SER A 1 279 ? 30.364 -12.833 35.957 1.00 31.69 279 SER A O 1
ATOM 1995 N N . THR A 1 280 ? 32.449 -12.339 35.273 1.00 36.47 280 THR A N 1
ATOM 1996 C CA . THR A 1 280 ? 32.499 -10.905 35.563 1.00 36.47 280 THR A CA 1
ATOM 1997 C C . THR A 1 280 ? 31.629 -10.131 34.566 1.00 36.47 280 THR A C 1
ATOM 1999 O O . THR A 1 280 ? 31.827 -10.325 33.366 1.00 36.47 280 THR A O 1
ATOM 2002 N N . PRO A 1 281 ? 30.715 -9.236 34.987 1.00 35.50 281 PRO A N 1
ATOM 2003 C CA . PRO A 1 281 ? 30.004 -8.381 34.048 1.00 35.50 281 PRO A CA 1
ATOM 2004 C C . PRO A 1 281 ? 30.860 -7.157 33.704 1.00 35.50 281 PRO A C 1
ATOM 2006 O O . PRO A 1 281 ? 31.271 -6.393 34.579 1.00 35.50 281 PRO A O 1
ATOM 2009 N N . SER A 1 282 ? 31.133 -6.978 32.415 1.00 33.47 282 SER A N 1
ATOM 2010 C CA . SER A 1 282 ? 31.619 -5.721 31.854 1.00 33.47 282 SER A CA 1
ATOM 2011 C C . SER A 1 282 ? 30.440 -4.759 31.730 1.00 33.47 282 SER A C 1
ATOM 2013 O O . SER A 1 282 ? 29.500 -5.014 30.986 1.00 33.47 282 SER A O 1
ATOM 2015 N N . THR A 1 283 ? 30.479 -3.663 32.480 1.00 31.22 283 THR A N 1
ATOM 2016 C CA . THR A 1 283 ? 29.539 -2.546 32.380 1.00 31.22 283 THR A CA 1
ATOM 2017 C C . THR A 1 283 ? 29.883 -1.691 31.162 1.00 31.22 283 THR A C 1
ATOM 2019 O O . THR A 1 283 ? 30.819 -0.895 31.192 1.00 31.22 283 THR A O 1
ATOM 2022 N N . THR A 1 284 ? 29.121 -1.842 30.082 1.00 32.28 284 THR A N 1
ATOM 2023 C CA . THR A 1 284 ? 28.977 -0.810 29.049 1.00 32.28 284 THR A CA 1
ATOM 2024 C C . THR A 1 284 ? 27.727 -0.003 29.367 1.00 32.28 284 THR A C 1
ATOM 2026 O O . THR A 1 284 ? 26.616 -0.523 29.330 1.00 32.28 284 THR A O 1
ATOM 2029 N N . THR A 1 285 ? 27.918 1.262 29.727 1.00 36.47 285 THR A N 1
ATOM 2030 C CA . THR A 1 285 ? 26.843 2.240 29.897 1.00 36.47 285 THR A CA 1
ATOM 2031 C C . THR A 1 285 ? 26.290 2.590 28.514 1.00 36.47 285 THR A C 1
ATOM 2033 O O . THR A 1 285 ? 26.790 3.501 27.860 1.00 36.47 285 THR A O 1
ATOM 2036 N N . GLU A 1 286 ? 25.299 1.839 28.032 1.00 34.41 286 GLU A N 1
ATOM 2037 C CA . GLU A 1 286 ? 24.438 2.305 26.944 1.00 34.41 286 GLU A CA 1
ATOM 2038 C C . GLU A 1 286 ? 23.470 3.335 27.524 1.00 34.41 286 GLU A C 1
ATOM 2040 O O . GLU A 1 286 ? 22.605 3.021 28.343 1.00 34.41 286 GLU A O 1
ATOM 2045 N N . THR A 1 287 ? 23.643 4.592 27.123 1.00 38.94 287 THR A N 1
ATOM 2046 C CA . THR A 1 287 ? 22.677 5.659 27.378 1.00 38.94 287 THR A CA 1
ATOM 2047 C C . THR A 1 287 ? 21.419 5.341 26.577 1.00 38.94 287 THR A C 1
ATOM 2049 O O . THR A 1 287 ? 21.302 5.713 25.410 1.00 38.94 287 THR A O 1
ATOM 2052 N N . ASN A 1 288 ? 20.501 4.598 27.190 1.00 37.34 288 ASN A N 1
ATOM 2053 C CA . ASN A 1 288 ? 19.221 4.223 26.610 1.00 37.34 288 ASN A CA 1
ATOM 2054 C C . ASN A 1 288 ? 18.386 5.501 26.441 1.00 37.34 288 ASN A C 1
ATOM 2056 O O . ASN A 1 288 ? 17.727 5.968 27.367 1.00 37.34 288 ASN A O 1
ATOM 2060 N N . THR A 1 289 ? 18.514 6.150 25.285 1.00 49.38 289 THR A N 1
ATOM 2061 C CA . THR A 1 289 ? 17.759 7.362 24.968 1.00 49.38 289 THR A CA 1
ATOM 2062 C C . THR A 1 289 ? 16.371 6.889 24.574 1.00 49.38 289 THR A C 1
ATOM 2064 O O . THR A 1 289 ? 16.158 6.471 23.439 1.00 49.38 289 THR A O 1
ATOM 2067 N N . ALA A 1 290 ? 15.445 6.862 25.534 1.00 57.03 290 ALA A N 1
ATOM 2068 C CA . ALA A 1 290 ? 14.059 6.505 25.272 1.00 57.03 290 ALA A CA 1
ATOM 2069 C C . ALA A 1 290 ? 13.533 7.386 24.128 1.00 57.03 290 ALA A C 1
ATOM 2071 O O . ALA A 1 290 ? 13.508 8.614 24.234 1.00 57.03 290 ALA A O 1
ATOM 2072 N N . ALA A 1 291 ? 13.186 6.768 22.999 1.00 68.38 291 ALA A N 1
ATOM 2073 C CA . ALA A 1 291 ? 12.672 7.490 21.847 1.00 68.38 291 ALA A CA 1
ATOM 2074 C C . ALA A 1 291 ? 11.355 8.181 22.240 1.00 68.38 291 ALA A C 1
ATOM 2076 O O . ALA A 1 291 ? 10.428 7.546 22.749 1.00 68.38 291 ALA A O 1
ATOM 2077 N N . TYR A 1 292 ? 11.301 9.501 22.071 1.00 79.69 292 TYR A N 1
ATOM 2078 C CA . TYR A 1 292 ? 10.122 10.314 22.354 1.00 79.69 292 TYR A CA 1
ATOM 2079 C C . TYR A 1 292 ? 9.250 10.381 21.097 1.00 79.69 292 TYR A C 1
ATOM 2081 O O . TYR A 1 292 ? 9.754 10.723 20.024 1.00 79.69 292 TYR A O 1
ATOM 2089 N N . TYR A 1 293 ? 7.970 10.045 21.244 1.00 82.06 293 TYR A N 1
ATOM 2090 C CA . TYR A 1 293 ? 6.960 10.102 20.190 1.00 82.06 293 TYR A CA 1
ATOM 2091 C C . TYR A 1 293 ? 5.772 10.926 20.686 1.00 82.06 293 TYR A C 1
ATOM 2093 O O . TYR A 1 293 ? 5.438 10.843 21.869 1.00 82.06 293 TYR A O 1
ATOM 2101 N N . SER A 1 294 ? 5.139 11.699 19.805 1.00 85.12 294 SER A N 1
ATOM 2102 C CA . SER A 1 294 ? 3.945 12.485 20.131 1.00 85.12 294 SER A CA 1
ATOM 2103 C C . SER A 1 294 ? 2.949 12.529 18.973 1.00 85.12 294 SER A C 1
ATOM 2105 O O . SER A 1 294 ? 3.308 12.349 17.804 1.00 85.12 294 SER A O 1
ATOM 2107 N N . TRP A 1 295 ? 1.675 12.758 19.296 1.00 89.69 295 TRP A N 1
ATOM 2108 C CA . TRP A 1 295 ? 0.636 12.968 18.292 1.00 89.69 295 TRP A CA 1
ATOM 2109 C C . TRP A 1 295 ? 0.719 14.383 17.715 1.00 89.69 295 TRP A C 1
ATOM 2111 O O . TRP A 1 295 ? 0.573 15.372 18.429 1.00 89.69 295 TRP A O 1
ATOM 2121 N N . GLN A 1 296 ? 0.897 14.483 16.402 1.00 91.81 296 GLN A N 1
ATOM 2122 C CA . GLN A 1 296 ? 0.685 15.707 15.637 1.00 91.81 296 GLN A CA 1
ATOM 2123 C C . GLN A 1 296 ? -0.742 15.712 15.105 1.00 91.81 296 GLN A C 1
ATOM 2125 O O . GLN A 1 296 ? -1.182 14.759 14.457 1.00 91.81 296 GLN A O 1
ATOM 2130 N N . VAL A 1 297 ? -1.461 16.796 15.379 1.00 92.31 297 VAL A N 1
ATOM 2131 C CA . VAL A 1 297 ? -2.865 16.955 15.008 1.00 92.31 297 VAL A CA 1
ATOM 2132 C C . VAL A 1 297 ? -2.982 18.121 14.036 1.00 92.31 297 VAL A C 1
ATOM 2134 O O . VAL A 1 297 ? -2.673 19.262 14.373 1.00 92.31 297 VAL A O 1
ATOM 2137 N N . GLY A 1 298 ? -3.409 17.822 12.813 1.00 92.12 298 GLY A N 1
ATOM 2138 C CA . GLY A 1 298 ? -3.657 18.812 11.774 1.00 92.12 298 GLY A CA 1
ATOM 2139 C C . GLY A 1 298 ? -4.915 19.638 12.039 1.00 92.12 298 GLY A C 1
ATOM 2140 O O . GLY A 1 298 ? -5.736 19.333 12.909 1.00 92.12 298 GLY A O 1
ATOM 2141 N N . THR A 1 299 ? -5.093 20.696 11.252 1.00 94.38 299 THR A N 1
ATOM 2142 C CA . THR A 1 299 ? -6.340 21.466 11.246 1.00 94.38 299 THR A CA 1
ATOM 2143 C C . THR A 1 299 ? -7.489 20.615 10.713 1.00 94.38 299 THR A C 1
ATOM 2145 O O . THR A 1 299 ? -7.289 19.776 9.834 1.00 94.38 299 THR A O 1
ATOM 2148 N N . TRP A 1 300 ? -8.702 20.858 11.207 1.00 93.12 300 TRP A N 1
ATOM 2149 C CA . TRP A 1 300 ? -9.906 20.277 10.622 1.00 93.12 300 TRP A CA 1
ATOM 2150 C C . TRP A 1 300 ? -10.060 20.680 9.154 1.00 93.12 300 TRP A C 1
ATOM 2152 O O . TRP A 1 300 ? -9.897 21.851 8.810 1.00 93.12 300 TRP A O 1
ATOM 2162 N N . GLY A 1 301 ? -10.378 19.703 8.307 1.00 90.81 301 GLY A N 1
ATOM 2163 C CA . GLY A 1 301 ? -10.810 19.935 6.936 1.00 90.81 301 GLY A CA 1
ATOM 2164 C C . GLY A 1 301 ? -12.205 20.560 6.865 1.00 90.81 301 GLY A C 1
ATOM 2165 O O . GLY A 1 301 ? -12.860 20.803 7.884 1.00 90.81 301 GLY A O 1
ATOM 2166 N N . ALA A 1 302 ? -12.660 20.815 5.636 1.00 89.69 302 ALA A N 1
ATOM 2167 C CA . ALA A 1 302 ? -14.015 21.289 5.378 1.00 89.69 302 ALA A CA 1
ATOM 2168 C C . ALA A 1 302 ? -15.064 20.288 5.896 1.00 89.69 302 ALA A C 1
ATOM 2170 O O . ALA A 1 302 ? -14.818 19.081 5.954 1.00 89.69 302 ALA A O 1
ATOM 2171 N N . CYS A 1 303 ? -16.236 20.799 6.274 1.00 90.31 303 CYS A N 1
ATOM 2172 C CA . CYS A 1 303 ? -17.358 19.964 6.681 1.00 90.31 303 CYS A CA 1
ATOM 2173 C C . CYS A 1 303 ? -17.942 19.266 5.446 1.00 90.31 303 CYS A C 1
ATOM 2175 O O . CYS A 1 303 ? -18.513 19.915 4.574 1.00 90.31 303 CYS A O 1
ATOM 2177 N N . LEU A 1 304 ? -17.776 17.949 5.346 1.00 88.25 304 LEU A N 1
ATOM 2178 C CA . LEU A 1 304 ? -18.323 17.156 4.252 1.00 88.25 304 LEU A CA 1
ATOM 2179 C C . LEU A 1 304 ? -19.789 16.839 4.550 1.00 88.25 304 LEU A C 1
ATOM 2181 O O . LEU A 1 304 ? -20.106 16.108 5.494 1.00 88.25 304 LEU A O 1
ATOM 2185 N N . LEU A 1 305 ? -20.682 17.400 3.739 1.00 85.75 305 LEU A N 1
ATOM 2186 C CA . LEU A 1 305 ? -22.112 17.117 3.792 1.00 85.75 305 LEU A CA 1
ATOM 2187 C C . LEU A 1 305 ? -22.424 15.861 2.959 1.00 85.75 305 LEU A C 1
ATOM 2189 O O . LEU A 1 305 ? -21.857 15.686 1.880 1.00 85.75 305 LEU A O 1
ATOM 2193 N N . PRO A 1 306 ? -23.339 14.987 3.414 1.00 79.88 306 PRO A N 1
ATOM 2194 C CA . PRO A 1 306 ? -23.686 13.754 2.701 1.00 79.88 306 PRO A CA 1
ATOM 2195 C C . PRO A 1 306 ? -24.399 13.994 1.359 1.00 79.88 306 PRO A C 1
ATOM 2197 O O . PRO A 1 306 ? -24.490 13.075 0.549 1.00 79.88 306 PRO A O 1
ATOM 2200 N N . SER A 1 307 ? -24.906 15.206 1.105 1.00 81.12 307 SER A N 1
ATOM 2201 C CA . SER A 1 307 ? -25.450 15.604 -0.199 1.00 81.12 307 SER A CA 1
ATOM 2202 C C . SER A 1 307 ? -25.392 17.122 -0.394 1.00 81.12 307 SER A C 1
ATOM 2204 O O . SER A 1 307 ? -25.476 17.876 0.576 1.00 81.12 307 SER A O 1
ATOM 2206 N N . CYS A 1 308 ? -25.296 17.564 -1.652 1.00 67.44 308 CYS A N 1
ATOM 2207 C CA . CYS A 1 308 ? -25.257 18.981 -2.040 1.00 67.44 308 CYS A CA 1
ATOM 2208 C C . CYS A 1 308 ? -26.577 19.734 -1.785 1.00 67.44 308 CYS A C 1
ATOM 2210 O O . CYS A 1 308 ? -26.608 20.957 -1.867 1.00 67.44 308 CYS A O 1
ATOM 2212 N N . GLU A 1 309 ? -27.666 19.023 -1.483 1.00 64.94 309 GLU A N 1
ATOM 2213 C CA . GLU A 1 309 ? -28.998 19.606 -1.268 1.00 64.94 309 GLU A CA 1
ATOM 2214 C C . GLU A 1 309 ? -29.334 19.815 0.219 1.00 64.94 309 GLU A C 1
ATOM 2216 O O . GLU A 1 309 ? -30.363 20.408 0.547 1.00 64.94 309 GLU A O 1
ATOM 2221 N N . ALA A 1 310 ? -28.481 19.349 1.136 1.00 58.19 310 ALA A N 1
ATOM 2222 C CA . ALA A 1 310 ? -28.783 19.344 2.561 1.00 58.19 310 ALA A CA 1
ATOM 2223 C C . ALA A 1 310 ? -28.024 20.442 3.320 1.00 58.19 310 ALA A C 1
ATOM 2225 O O . ALA A 1 310 ? -26.820 20.352 3.532 1.00 58.19 310 ALA A O 1
ATOM 2226 N N . THR A 1 311 ? -28.750 21.433 3.840 1.00 70.69 311 THR A N 1
ATOM 2227 C CA . THR A 1 311 ? -28.314 22.149 5.047 1.00 70.69 311 THR A CA 1
ATOM 2228 C C . THR A 1 311 ? -28.412 21.184 6.231 1.00 70.69 311 THR A C 1
ATOM 2230 O O . THR A 1 311 ? -29.494 20.643 6.467 1.00 70.69 311 THR A O 1
ATOM 2233 N N . GLY A 1 312 ? -27.332 20.944 6.978 1.00 73.94 312 GLY A N 1
ATOM 2234 C CA . GLY A 1 312 ? -27.391 20.034 8.126 1.00 73.94 312 GLY A CA 1
ATOM 2235 C C . GLY A 1 312 ? -26.037 19.606 8.684 1.00 73.94 312 GLY A C 1
ATOM 2236 O O . GLY A 1 312 ? -25.003 20.189 8.368 1.00 73.94 312 GLY A O 1
ATOM 2237 N N . ALA A 1 313 ? -26.071 18.581 9.539 1.00 83.75 313 ALA A N 1
ATOM 2238 C CA . ALA A 1 313 ? -24.883 17.982 10.130 1.00 83.75 313 ALA A CA 1
ATOM 2239 C C . ALA A 1 313 ? -24.039 17.280 9.054 1.00 83.75 313 ALA A C 1
ATOM 2241 O O . ALA A 1 313 ? -24.517 16.392 8.346 1.00 83.75 313 ALA A O 1
ATOM 2242 N N . GLY A 1 314 ? -22.779 17.682 8.950 1.00 88.81 314 GLY A N 1
ATOM 2243 C CA . GLY A 1 314 ? -21.755 17.024 8.155 1.00 88.81 314 GLY A CA 1
ATOM 2244 C C . GLY A 1 314 ? -20.694 16.374 9.034 1.00 88.81 314 GLY A C 1
ATOM 2245 O O . GLY A 1 314 ? -20.780 16.347 10.266 1.00 88.81 314 GLY A O 1
ATOM 2246 N N . VAL A 1 315 ? -19.669 15.847 8.377 1.00 90.88 315 VAL A N 1
ATOM 2247 C CA . VAL A 1 315 ? -18.501 15.259 9.028 1.00 90.88 315 VAL A CA 1
ATOM 2248 C C . VAL A 1 315 ? -17.259 15.984 8.547 1.00 90.88 315 VAL A C 1
ATOM 2250 O O . VAL A 1 315 ? -17.066 16.152 7.347 1.00 90.88 315 VAL A O 1
ATOM 2253 N N . ARG A 1 316 ? -16.380 16.364 9.470 1.00 92.81 316 ARG A N 1
ATOM 2254 C CA . ARG A 1 316 ? -15.042 16.857 9.134 1.00 92.81 316 ARG A CA 1
ATOM 2255 C C . ARG A 1 316 ? -13.983 15.905 9.656 1.00 92.81 316 ARG A C 1
ATOM 2257 O O . ARG A 1 316 ? -14.149 15.274 10.700 1.00 92.81 316 ARG A O 1
ATOM 2264 N N . GLU A 1 317 ? -12.891 15.821 8.914 1.00 92.88 317 GLU A N 1
ATOM 2265 C CA . GLU A 1 317 ? -11.745 14.977 9.237 1.00 92.88 317 GLU A CA 1
ATOM 2266 C C . GLU A 1 317 ? -10.490 15.841 9.383 1.00 92.88 317 GLU A C 1
ATOM 2268 O O . GLU A 1 317 ? -10.394 16.924 8.800 1.00 92.88 317 GLU A O 1
ATOM 2273 N N . ARG A 1 318 ? -9.532 15.392 10.194 1.00 94.00 318 ARG A N 1
ATOM 2274 C CA . ARG A 1 318 ? -8.206 16.010 10.319 1.00 94.00 318 ARG A CA 1
ATOM 2275 C C . ARG A 1 318 ? -7.125 14.946 10.311 1.00 94.00 318 ARG A C 1
ATOM 2277 O O . ARG A 1 318 ? -7.340 13.829 10.776 1.00 94.00 318 ARG A O 1
ATOM 2284 N N . ALA A 1 319 ? -5.944 15.316 9.829 1.00 91.62 319 ALA A N 1
ATOM 2285 C CA . ALA A 1 319 ? -4.782 14.445 9.909 1.00 91.62 319 ALA A CA 1
ATOM 2286 C C . ALA A 1 319 ? -4.364 14.264 11.375 1.00 91.62 319 ALA A C 1
ATOM 2288 O O . ALA A 1 319 ? -4.212 15.242 12.107 1.00 91.62 319 ALA A O 1
ATOM 2289 N N . VAL A 1 320 ? -4.164 13.018 11.794 1.00 92.12 320 VAL A N 1
ATOM 2290 C CA . VAL A 1 320 ? -3.570 12.672 13.088 1.00 92.12 320 VAL A CA 1
ATOM 2291 C C . VAL A 1 320 ? -2.414 11.730 12.796 1.00 92.12 320 VAL A C 1
ATOM 2293 O O . VAL A 1 320 ? -2.613 10.667 12.210 1.00 92.12 320 VAL A O 1
ATOM 2296 N N . GLN A 1 321 ? -1.200 12.133 13.154 1.00 93.44 321 GLN A N 1
ATOM 2297 C CA . GLN A 1 321 ? 0.009 11.377 12.849 1.00 93.44 321 GLN A CA 1
ATOM 2298 C C . GLN A 1 321 ? 0.871 11.248 14.096 1.00 93.44 321 GLN A C 1
ATOM 2300 O O . GLN A 1 321 ? 1.157 12.233 14.769 1.00 93.44 321 GLN A O 1
ATOM 2305 N N . CYS A 1 322 ? 1.302 10.028 14.400 1.00 91.75 322 CYS A N 1
ATOM 2306 C CA . CYS A 1 322 ? 2.333 9.809 15.404 1.00 91.75 322 CYS A CA 1
ATOM 2307 C C . CYS A 1 322 ? 3.681 10.186 14.789 1.00 91.75 322 CYS A C 1
ATOM 2309 O O . CYS A 1 322 ? 4.011 9.685 13.712 1.00 91.75 322 CYS A O 1
ATOM 2311 N N . VAL A 1 323 ? 4.451 11.061 15.435 1.00 92.00 323 VAL A N 1
ATOM 2312 C CA . VAL A 1 323 ? 5.791 11.439 14.963 1.00 92.00 323 VAL A CA 1
ATOM 2313 C C . VAL A 1 323 ? 6.840 11.193 16.035 1.00 92.00 323 VAL A C 1
ATOM 2315 O O . VAL A 1 323 ? 6.574 11.343 17.227 1.00 92.00 323 VAL A O 1
ATOM 2318 N N . GLY A 1 324 ? 8.038 10.802 15.607 1.00 87.25 324 GLY A N 1
ATOM 2319 C CA . GLY A 1 324 ? 9.223 10.770 16.459 1.00 87.25 324 GLY A CA 1
ATOM 2320 C C . GLY A 1 324 ? 9.793 12.168 16.707 1.00 87.25 324 GLY A C 1
ATOM 2321 O O . GLY A 1 324 ? 9.365 13.159 16.117 1.00 87.25 324 GLY A O 1
ATOM 2322 N N . ARG A 1 325 ? 10.811 12.254 17.569 1.00 83.62 325 ARG A N 1
ATOM 2323 C CA . ARG A 1 325 ? 11.530 13.507 17.880 1.00 83.62 325 ARG A CA 1
ATOM 2324 C C . ARG A 1 325 ? 12.129 14.204 16.651 1.00 83.62 325 ARG A C 1
ATOM 2326 O O . ARG A 1 325 ? 12.304 15.418 16.655 1.00 83.62 325 ARG A O 1
ATOM 2333 N N . ASP A 1 326 ? 12.476 13.440 15.627 1.00 86.56 326 ASP A N 1
ATOM 2334 C CA . ASP A 1 326 ? 12.983 13.925 14.342 1.00 86.56 326 ASP A CA 1
ATOM 2335 C C . ASP A 1 326 ? 11.875 14.441 13.404 1.00 86.56 326 ASP A C 1
ATOM 2337 O O . ASP A 1 326 ? 12.170 14.908 12.306 1.00 86.56 326 ASP A O 1
ATOM 2341 N N . GLY A 1 327 ? 10.610 14.377 13.831 1.00 85.94 327 GLY A N 1
ATOM 2342 C CA . GLY A 1 327 ? 9.442 14.719 13.024 1.00 85.94 327 GLY A CA 1
ATOM 2343 C C . GLY A 1 327 ? 9.060 13.636 12.014 1.00 85.94 327 GLY A C 1
ATOM 2344 O O . GLY A 1 327 ? 8.122 13.840 11.245 1.00 85.94 327 GLY A O 1
ATOM 2345 N N . ALA A 1 328 ? 9.751 12.491 11.998 1.00 88.38 328 ALA A N 1
ATOM 2346 C CA . ALA A 1 328 ? 9.426 11.399 11.095 1.00 88.38 328 ALA A CA 1
ATOM 2347 C C . ALA A 1 328 ? 8.154 10.679 11.551 1.00 88.38 328 ALA A C 1
ATOM 2349 O O . ALA A 1 328 ? 7.915 10.493 12.746 1.00 88.38 328 ALA A O 1
ATOM 2350 N N . ALA A 1 329 ? 7.353 10.237 10.583 1.00 88.00 329 ALA A N 1
ATOM 2351 C CA . ALA A 1 329 ? 6.179 9.417 10.834 1.00 88.00 329 ALA A CA 1
ATOM 2352 C C . ALA A 1 329 ? 6.564 8.139 11.594 1.00 88.00 329 ALA A C 1
ATOM 2354 O O . ALA A 1 329 ? 7.444 7.390 11.170 1.00 88.00 329 ALA A O 1
ATOM 2355 N N . ALA A 1 330 ? 5.874 7.872 12.694 1.00 89.25 330 ALA A N 1
ATOM 2356 C CA . ALA A 1 330 ? 6.019 6.671 13.495 1.00 89.25 330 ALA A CA 1
ATOM 2357 C C . ALA A 1 330 ? 4.709 5.874 13.510 1.00 89.25 330 ALA A C 1
ATOM 2359 O O . ALA A 1 330 ? 3.638 6.365 13.147 1.00 89.25 330 ALA A O 1
ATOM 2360 N N . ASN A 1 331 ? 4.790 4.612 13.929 1.00 87.12 331 ASN A N 1
ATOM 2361 C CA . ASN A 1 331 ? 3.604 3.780 14.096 1.00 87.12 331 ASN A CA 1
ATOM 2362 C C . ASN A 1 331 ? 2.721 4.342 15.226 1.00 87.12 331 ASN A C 1
ATOM 2364 O O . ASN A 1 331 ? 3.236 4.665 16.293 1.00 87.12 331 ASN A O 1
ATOM 2368 N N . ALA A 1 332 ? 1.402 4.400 15.021 1.00 82.06 332 ALA A N 1
ATOM 2369 C CA . ALA A 1 332 ? 0.411 4.819 16.017 1.00 82.06 332 ALA A CA 1
ATOM 2370 C C . ALA A 1 332 ? 0.586 4.143 17.391 1.00 82.06 332 ALA A C 1
ATOM 2372 O O . ALA A 1 332 ? 0.388 4.782 18.423 1.00 82.06 332 ALA A O 1
ATOM 2373 N N . SER A 1 333 ? 1.023 2.877 17.426 1.00 80.56 333 SER A N 1
ATOM 2374 C CA . SER A 1 333 ? 1.284 2.159 18.679 1.00 80.56 333 SER A CA 1
ATOM 2375 C C . SER A 1 333 ? 2.396 2.795 19.521 1.00 80.56 333 SER A C 1
ATOM 2377 O O . SER A 1 333 ? 2.394 2.640 20.738 1.00 80.56 333 SER A O 1
ATOM 2379 N N . MET A 1 334 ? 3.330 3.524 18.899 1.00 82.00 334 MET A N 1
ATOM 2380 C CA . MET A 1 334 ? 4.411 4.229 19.598 1.00 82.00 334 MET A CA 1
ATOM 2381 C C . MET A 1 334 ? 3.907 5.461 20.360 1.00 82.00 334 MET A C 1
ATOM 2383 O O . MET A 1 334 ? 4.518 5.841 21.356 1.00 82.00 334 MET A O 1
ATOM 2387 N N . CYS A 1 335 ? 2.792 6.053 19.920 1.00 83.06 335 CYS A N 1
ATOM 2388 C CA . CYS A 1 335 ? 2.141 7.181 20.588 1.00 83.06 335 CYS A CA 1
ATOM 2389 C C . CYS A 1 335 ? 0.971 6.764 21.501 1.00 83.06 335 CYS A C 1
ATOM 2391 O O . CYS A 1 335 ? 0.429 7.620 22.189 1.00 83.06 335 CYS A O 1
ATOM 2393 N N . GLY A 1 336 ? 0.558 5.487 21.506 1.00 68.44 336 GLY A N 1
ATOM 2394 C CA . GLY A 1 336 ? -0.653 5.029 22.209 1.00 68.44 336 GLY A CA 1
ATOM 2395 C C . GLY A 1 336 ? -0.483 3.862 23.189 1.00 68.44 336 GLY A C 1
ATOM 2396 O O . GLY A 1 336 ? -1.435 3.521 23.881 1.00 68.44 336 GLY A O 1
ATOM 2397 N N . ALA A 1 337 ? 0.685 3.219 23.277 1.00 51.38 337 ALA A N 1
ATOM 2398 C CA . ALA A 1 337 ? 0.892 2.126 24.229 1.00 51.38 337 ALA A CA 1
ATOM 2399 C C . ALA A 1 337 ? 1.620 2.619 25.491 1.00 51.38 337 ALA A C 1
ATOM 2401 O O . ALA A 1 337 ? 2.845 2.740 25.502 1.00 51.38 337 ALA A O 1
ATOM 2402 N N . GLY A 1 338 ? 0.857 2.872 26.559 1.00 57.12 338 GLY A N 1
ATOM 2403 C CA . GLY A 1 338 ? 1.389 3.039 27.918 1.00 57.12 338 GLY A CA 1
ATOM 2404 C C . GLY A 1 338 ? 2.048 4.386 28.217 1.00 57.12 338 GLY A C 1
ATOM 2405 O O . GLY A 1 338 ? 2.891 4.456 29.108 1.00 57.12 338 GLY A O 1
ATOM 2406 N N . ARG A 1 339 ? 1.693 5.443 27.481 1.00 63.94 339 ARG A N 1
ATOM 2407 C CA . ARG A 1 339 ? 2.066 6.815 27.840 1.00 63.94 339 ARG A CA 1
ATOM 2408 C C . ARG A 1 339 ? 0.838 7.533 28.357 1.00 63.94 339 ARG A C 1
ATOM 2410 O O . ARG A 1 339 ? -0.241 7.371 27.796 1.00 63.94 339 ARG A O 1
ATOM 2417 N N . CYS A 1 340 ? 1.007 8.267 29.438 1.00 68.06 340 CYS A N 1
ATOM 2418 C CA . CYS A 1 340 ? 0.011 9.214 29.882 1.00 68.06 340 CYS A CA 1
ATOM 2419 C C . CYS A 1 340 ? 0.369 10.604 29.318 1.00 68.06 340 CYS A C 1
ATOM 2421 O O . CYS A 1 340 ? 1.532 10.854 28.984 1.00 68.06 340 CYS A O 1
ATOM 2423 N N . ASP A 1 341 ? -0.626 11.474 29.208 1.00 78.06 341 ASP A N 1
ATOM 2424 C CA . ASP A 1 341 ? -0.495 12.898 28.929 1.00 78.06 341 ASP A CA 1
ATOM 2425 C C . ASP A 1 341 ? -0.638 13.696 30.234 1.00 78.06 341 ASP A C 1
ATOM 2427 O O . ASP A 1 341 ? -1.460 13.354 31.093 1.00 78.06 341 ASP A O 1
ATOM 2431 N N . ASP A 1 342 ? 0.144 14.772 30.369 1.00 79.38 342 ASP A N 1
ATOM 2432 C CA . ASP A 1 342 ? 0.040 15.678 31.513 1.00 79.38 342 ASP A CA 1
ATOM 2433 C C . ASP A 1 342 ? -1.349 16.342 31.544 1.00 79.38 342 ASP A C 1
ATOM 2435 O O . ASP A 1 342 ? -1.819 16.873 30.530 1.00 79.38 342 ASP A O 1
ATOM 2439 N N . GLU A 1 343 ? -2.001 16.354 32.709 1.00 80.31 343 GLU A N 1
ATOM 2440 C CA . GLU A 1 343 ? -3.319 16.974 32.887 1.00 80.31 343 GLU A CA 1
ATOM 2441 C C . GLU A 1 343 ? -3.301 18.024 34.013 1.00 80.31 343 GLU A C 1
ATOM 2443 O O . GLU A 1 343 ? -3.091 17.676 35.177 1.00 80.31 343 GLU A O 1
ATOM 2448 N N . PRO A 1 344 ? -3.576 19.309 33.719 1.00 81.62 344 PRO A N 1
ATOM 2449 C CA . PRO A 1 344 ? -3.909 19.878 32.411 1.00 81.62 344 PRO A CA 1
ATOM 2450 C C . PRO A 1 344 ? -2.698 19.984 31.456 1.00 81.62 344 PRO A C 1
ATOM 2452 O O . PRO A 1 344 ? -1.562 20.131 31.912 1.00 81.62 344 PRO A O 1
ATOM 2455 N N . PRO A 1 345 ? -2.924 20.007 30.126 1.00 79.25 345 PRO A N 1
ATOM 2456 C CA . PRO A 1 345 ? -1.854 20.223 29.157 1.00 79.25 345 PRO A CA 1
ATOM 2457 C C . PRO A 1 345 ? -1.097 21.527 29.430 1.00 79.25 345 PRO A C 1
ATOM 2459 O O . PRO A 1 345 ? -1.696 22.604 29.480 1.00 79.25 345 PRO A O 1
ATOM 2462 N N . GLY A 1 346 ? 0.227 21.434 29.571 1.00 80.94 346 GLY A N 1
ATOM 2463 C CA . GLY A 1 346 ? 1.076 22.584 29.893 1.00 80.94 346 GLY A CA 1
ATOM 2464 C C . GLY A 1 346 ? 1.048 22.991 31.367 1.00 80.94 346 GLY A C 1
ATOM 2465 O O . GLY A 1 346 ? 1.332 24.149 31.669 1.00 80.94 346 GLY A O 1
ATOM 2466 N N . TRP A 1 347 ? 0.699 22.069 32.271 1.00 89.44 347 TRP A N 1
ATOM 2467 C CA . TRP A 1 347 ? 0.808 22.298 33.707 1.00 89.44 347 TRP A CA 1
ATOM 2468 C C . TRP A 1 347 ? 2.223 22.754 34.088 1.00 89.44 347 TRP A C 1
ATOM 2470 O O . TRP A 1 347 ? 3.233 22.185 33.658 1.00 89.44 347 TRP A O 1
ATOM 2480 N N . SER A 1 348 ? 2.272 23.789 34.918 1.00 88.44 348 SER A N 1
ATOM 2481 C CA . SER A 1 348 ? 3.468 24.235 35.614 1.00 88.44 348 SER A CA 1
ATOM 2482 C C . SER A 1 348 ? 3.123 24.429 37.079 1.00 88.44 348 SER A C 1
ATOM 2484 O O . SER A 1 348 ? 2.023 24.892 37.402 1.00 88.44 348 SER A O 1
ATOM 2486 N N . ASP A 1 349 ? 4.066 24.132 37.958 1.00 87.06 349 ASP A N 1
ATOM 2487 C CA . ASP A 1 349 ? 3.892 24.404 39.372 1.00 87.06 349 ASP A CA 1
ATOM 2488 C C . ASP A 1 349 ? 3.975 25.911 39.684 1.00 87.06 349 ASP A C 1
ATOM 2490 O O . ASP A 1 349 ? 4.094 26.773 38.804 1.00 87.06 349 ASP A O 1
ATOM 2494 N N . ARG A 1 350 ? 3.884 26.250 40.973 1.00 88.88 350 ARG A N 1
ATOM 2495 C CA . ARG A 1 350 ? 3.956 27.641 41.442 1.00 88.88 350 ARG A CA 1
ATOM 2496 C C . ARG A 1 350 ? 5.255 28.358 41.052 1.00 88.88 350 ARG A C 1
ATOM 2498 O O . ARG A 1 350 ? 5.224 29.577 40.870 1.00 88.88 350 ARG A O 1
ATOM 2505 N N . ASP A 1 351 ? 6.358 27.630 40.939 1.00 86.50 351 ASP A N 1
ATOM 2506 C CA . ASP A 1 351 ? 7.673 28.173 40.603 1.00 86.50 351 ASP A CA 1
ATOM 2507 C C . ASP A 1 351 ? 7.916 28.183 39.083 1.00 86.50 351 ASP A C 1
ATOM 2509 O O . ASP A 1 351 ? 8.952 28.656 38.618 1.00 86.50 351 ASP A O 1
ATOM 2513 N N . SER A 1 352 ? 6.884 27.830 38.304 1.00 89.38 352 SER A N 1
ATOM 2514 C CA . SER A 1 352 ? 6.897 27.712 36.842 1.00 89.38 352 SER A CA 1
ATOM 2515 C C . SER A 1 352 ? 7.717 26.531 36.321 1.00 89.38 352 SER A C 1
ATOM 2517 O O . SER A 1 352 ? 8.082 26.534 35.144 1.00 89.38 352 SER A O 1
ATOM 2519 N N . ASP A 1 353 ? 7.967 25.521 37.159 1.00 85.88 353 ASP A N 1
ATOM 2520 C CA . ASP A 1 353 ? 8.565 24.262 36.723 1.00 85.88 353 ASP A CA 1
ATOM 2521 C C . ASP A 1 353 ? 7.488 23.395 36.055 1.00 85.88 353 ASP A C 1
ATOM 2523 O O . ASP A 1 353 ? 6.393 23.186 36.585 1.00 85.88 353 ASP A O 1
ATOM 2527 N N . THR A 1 354 ? 7.781 22.911 34.854 1.00 89.25 354 THR A N 1
ATOM 2528 C CA . THR A 1 354 ? 6.875 22.086 34.042 1.00 89.25 354 THR A CA 1
ATOM 2529 C C . THR A 1 354 ? 7.050 20.601 34.351 1.00 89.25 354 THR A C 1
ATOM 2531 O O . THR A 1 354 ? 8.063 20.187 34.913 1.00 89.25 354 THR A O 1
ATOM 2534 N N . CYS A 1 355 ? 6.124 19.747 33.910 1.00 84.44 355 CYS A N 1
ATOM 2535 C CA . CYS A 1 355 ? 6.297 18.293 34.037 1.00 84.44 355 CYS A CA 1
ATOM 2536 C C . CYS A 1 355 ? 7.590 17.773 33.379 1.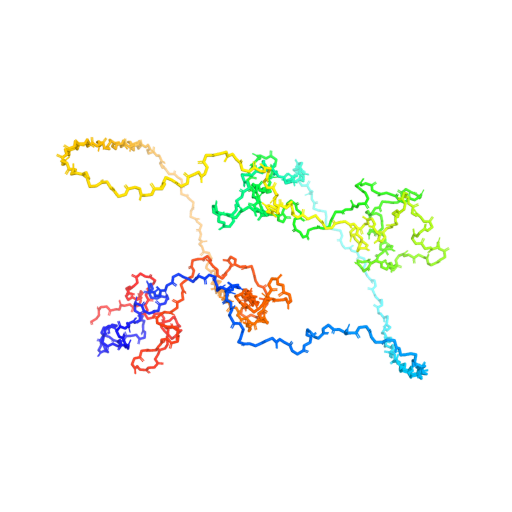00 84.44 355 CYS A C 1
ATOM 2538 O O . CYS A 1 355 ? 8.209 16.837 33.887 1.00 84.44 355 CYS A O 1
ATOM 2540 N N . SER A 1 356 ? 8.070 18.439 32.321 1.00 82.12 356 SER A N 1
ATOM 2541 C CA . SER A 1 356 ? 9.379 18.151 31.722 1.00 82.12 356 SER A CA 1
ATOM 2542 C C . SER A 1 356 ? 10.552 18.458 32.661 1.00 82.12 356 SER A C 1
ATOM 2544 O O . SER A 1 356 ? 11.547 17.739 32.636 1.00 82.12 356 SER A O 1
ATOM 2546 N N . ASP A 1 357 ? 10.455 19.482 33.513 1.00 81.75 357 ASP A N 1
ATOM 2547 C CA . ASP A 1 357 ? 11.491 19.789 34.506 1.00 81.75 357 ASP A CA 1
ATOM 2548 C C . ASP A 1 357 ? 11.519 18.712 35.605 1.00 81.75 357 ASP A C 1
ATOM 2550 O O . ASP A 1 357 ? 12.586 18.204 35.959 1.00 81.75 357 ASP A O 1
ATOM 2554 N N . TYR A 1 358 ? 10.346 18.258 36.063 1.00 80.44 358 TYR A N 1
ATOM 2555 C CA . TYR A 1 358 ? 10.227 17.157 37.029 1.00 80.44 358 TYR A CA 1
ATOM 2556 C C . TYR A 1 358 ? 10.807 15.835 36.498 1.00 80.44 358 TYR A C 1
ATOM 2558 O O . TYR A 1 358 ? 11.426 15.091 37.268 1.00 80.44 358 TYR A O 1
ATOM 2566 N N . GLU A 1 359 ? 10.655 15.569 35.196 1.00 79.88 359 GLU A N 1
ATOM 2567 C CA . GLU A 1 359 ? 11.293 14.455 34.484 1.00 79.88 359 GLU A CA 1
ATOM 2568 C C . GLU A 1 359 ? 12.812 14.601 34.415 1.00 79.88 359 GLU A C 1
ATOM 2570 O O . GLU A 1 359 ? 13.549 13.701 34.813 1.00 79.88 359 GLU A O 1
ATOM 2575 N N . VAL A 1 360 ? 13.294 15.744 33.921 1.00 81.38 360 VAL A N 1
ATOM 2576 C CA . VAL A 1 360 ? 14.726 15.989 33.695 1.00 81.38 360 VAL A CA 1
ATOM 2577 C C . VAL A 1 360 ? 15.524 15.937 34.999 1.00 81.38 360 VAL A C 1
ATOM 2579 O O . VAL A 1 360 ? 16.684 15.517 34.992 1.00 81.38 360 VAL A O 1
ATOM 2582 N N . TYR A 1 361 ? 14.921 16.346 36.118 1.00 79.88 361 TYR A N 1
ATOM 2583 C CA . TYR A 1 361 ? 15.574 16.368 37.428 1.00 79.88 361 TYR A CA 1
ATOM 2584 C C . TYR A 1 361 ? 15.251 15.163 38.330 1.00 79.88 361 TYR A C 1
ATOM 2586 O O . TYR A 1 361 ? 15.658 15.156 39.503 1.00 79.88 361 TYR A O 1
ATOM 2594 N N . ASP A 1 362 ? 14.551 14.146 37.812 1.00 79.38 362 ASP A N 1
ATOM 2595 C CA . ASP A 1 362 ? 14.107 12.957 38.556 1.00 79.38 362 ASP A CA 1
ATOM 2596 C C . ASP A 1 362 ? 13.411 13.325 39.886 1.00 79.38 362 ASP A C 1
ATOM 2598 O O . ASP A 1 362 ? 13.678 12.759 40.961 1.00 79.38 362 ASP A O 1
ATOM 2602 N N . TRP A 1 363 ? 12.566 14.361 39.877 1.00 79.44 363 TRP A N 1
ATOM 2603 C CA . TRP A 1 363 ? 11.945 14.865 41.104 1.00 79.44 363 TRP A CA 1
ATOM 2604 C C . TRP A 1 363 ? 10.896 13.906 41.670 1.00 79.44 363 TRP A C 1
ATOM 2606 O O . TRP A 1 363 ? 10.815 13.777 42.898 1.00 79.44 363 TRP A O 1
ATOM 2616 N N . CYS A 1 364 ? 10.239 13.125 40.818 1.00 76.31 364 CYS A N 1
ATOM 2617 C CA . CYS A 1 364 ? 9.214 12.145 41.169 1.00 76.31 364 CYS A CA 1
ATOM 2618 C C . CYS A 1 364 ? 9.490 10.759 40.553 1.00 76.31 364 CYS A C 1
ATOM 2620 O O . CYS A 1 364 ? 10.339 10.613 39.676 1.00 76.31 364 CYS A O 1
ATOM 2622 N N . ALA A 1 365 ? 8.813 9.731 41.065 1.00 74.94 365 ALA A N 1
ATOM 2623 C CA . ALA A 1 365 ? 8.761 8.394 40.480 1.00 74.94 365 ALA A CA 1
ATOM 2624 C C . ALA A 1 365 ? 7.398 8.154 39.825 1.00 74.94 365 ALA A C 1
ATOM 2626 O O . ALA A 1 365 ? 6.392 8.734 40.230 1.00 74.94 365 ALA A O 1
ATOM 2627 N N . SER A 1 366 ? 7.346 7.188 38.907 1.00 73.75 366 SER A N 1
ATOM 2628 C CA . SER A 1 366 ? 6.116 6.780 38.217 1.00 73.75 366 SER A CA 1
ATOM 2629 C C . SER A 1 366 ? 5.019 6.213 39.129 1.00 73.75 366 SER A C 1
ATOM 2631 O O . SER A 1 366 ? 3.934 5.907 38.649 1.00 73.75 366 SER A O 1
ATOM 2633 N N . SER A 1 367 ? 5.277 6.041 40.430 1.00 74.31 367 SER A N 1
ATOM 2634 C CA . SER A 1 367 ? 4.299 5.568 41.412 1.00 74.31 367 SER A CA 1
ATOM 2635 C C . SER A 1 367 ? 3.485 6.677 42.089 1.00 74.31 367 SER A C 1
ATOM 2637 O O . SER A 1 367 ? 2.683 6.354 42.961 1.00 74.31 367 SER A O 1
ATOM 2639 N N . GLY A 1 368 ? 3.688 7.961 41.766 1.00 67.62 368 GLY A N 1
ATOM 2640 C CA . GLY A 1 368 ? 3.139 9.062 42.580 1.00 67.62 368 GLY A CA 1
ATOM 2641 C C . GLY A 1 368 ? 4.065 9.488 43.711 1.00 67.62 368 GLY A C 1
ATOM 2642 O O . GLY A 1 368 ? 3.911 10.575 44.269 1.00 67.62 368 GLY A O 1
ATOM 2643 N N . ASP A 1 369 ? 5.037 8.639 44.044 1.00 73.31 369 ASP A N 1
ATOM 2644 C CA . ASP A 1 369 ? 5.946 8.863 45.151 1.00 73.31 369 ASP A CA 1
ATOM 2645 C C . ASP A 1 369 ? 7.144 9.711 44.735 1.00 73.31 369 ASP A C 1
ATOM 2647 O O . ASP A 1 369 ? 7.483 9.904 43.564 1.00 73.31 369 ASP A O 1
ATOM 2651 N N . TYR A 1 370 ? 7.854 10.192 45.742 1.00 70.38 370 TYR A N 1
ATOM 2652 C CA . TYR A 1 370 ? 9.108 10.880 45.537 1.00 70.38 370 TYR A CA 1
ATOM 2653 C C . TYR A 1 370 ? 10.174 9.947 44.931 1.00 70.38 370 TYR A C 1
ATOM 2655 O O . TYR A 1 370 ? 10.371 8.821 45.389 1.00 70.38 370 TYR A O 1
ATOM 2663 N N . GLY A 1 371 ? 10.892 10.430 43.910 1.00 66.56 371 GLY A N 1
ATOM 2664 C CA . GLY A 1 371 ? 11.894 9.640 43.181 1.00 66.56 371 GLY A CA 1
ATOM 2665 C C . GLY A 1 371 ? 13.046 9.107 44.059 1.00 66.56 371 GLY A C 1
ATOM 2666 O O . GLY A 1 371 ? 13.335 9.692 45.106 1.00 66.56 371 GLY A O 1
ATOM 2667 N N . PRO A 1 372 ? 13.786 8.063 43.620 1.00 52.03 372 PRO A N 1
ATOM 2668 C CA . PRO A 1 372 ? 14.784 7.304 44.405 1.00 52.03 372 PRO A CA 1
ATOM 2669 C C . PRO A 1 372 ? 15.972 8.111 44.970 1.00 52.03 372 PRO A C 1
ATOM 2671 O O . PRO A 1 372 ? 16.773 7.583 45.737 1.00 52.03 372 PRO A O 1
ATOM 2674 N N . GLY A 1 373 ? 16.084 9.397 44.633 1.00 54.00 373 GLY A N 1
ATOM 2675 C CA . GLY A 1 373 ? 16.994 10.354 45.269 1.00 54.00 373 GLY A CA 1
ATOM 2676 C C . GLY A 1 373 ? 16.454 11.017 46.544 1.00 54.00 373 GLY A C 1
ATOM 2677 O O . GLY A 1 373 ? 17.021 12.016 46.979 1.00 54.00 373 GLY A O 1
ATOM 2678 N N . TRP A 1 374 ? 15.349 10.533 47.116 1.00 46.41 374 TRP A N 1
ATOM 2679 C CA . TRP A 1 374 ? 14.779 11.042 48.364 1.00 46.41 374 TRP A CA 1
ATOM 2680 C C . TRP A 1 374 ? 15.653 10.650 49.560 1.00 46.41 374 TRP A C 1
ATOM 2682 O O . TRP A 1 374 ? 15.636 9.508 50.018 1.00 46.41 374 TRP A O 1
ATOM 2692 N N . ASN A 1 375 ? 16.461 11.588 50.056 1.00 47.72 375 ASN A N 1
ATOM 2693 C CA . ASN A 1 375 ? 17.280 11.358 51.240 1.00 47.72 375 ASN A CA 1
ATOM 2694 C C . ASN A 1 375 ? 16.538 11.890 52.473 1.00 47.72 375 ASN A C 1
ATOM 2696 O O . ASN A 1 375 ? 16.374 13.099 52.628 1.00 47.72 375 ASN A O 1
ATOM 2700 N N . LEU A 1 376 ? 16.080 10.976 53.333 1.00 43.59 376 LEU A N 1
ATOM 2701 C CA . LEU A 1 376 ? 15.576 11.274 54.676 1.00 43.59 376 LEU A CA 1
ATOM 2702 C C . LEU A 1 376 ? 16.754 11.741 55.547 1.00 43.59 376 LEU A C 1
ATOM 2704 O O . LEU A 1 376 ? 17.395 10.923 56.209 1.00 43.59 376 LEU A O 1
ATOM 2708 N N . ALA A 1 377 ? 17.065 13.036 55.503 1.00 38.00 377 ALA A N 1
ATOM 2709 C CA . ALA A 1 377 ? 17.984 13.688 56.434 1.00 38.00 377 ALA A CA 1
ATOM 2710 C C . ALA A 1 377 ? 17.220 14.621 57.374 1.00 38.00 377 ALA A C 1
ATOM 2712 O O . ALA A 1 377 ? 16.454 15.467 56.857 1.00 38.00 377 ALA A O 1
#

Radius of gyration: 34.13 Å; Cα contacts (8 Å, |Δi|>4): 508; chains: 1; bounding box: 95×61×86 Å

Organism: NCBI:txid1333877

Secondary structure (DSSP, 8-state):
-TT--TTT--GGGG-BTTB-HHHH-GGGT-SEE-PPPP-EEEEE-SS--TT--------------------PPPPPPPP--------PPP---PPP------------EEEEPPP---B-SSTT--SEEEEE--EEEE-TTS-B--GGGGTTT-EE-SSTT-B-TT--BHHHHHHTT-B-TTSSBPTT--TTS--GGGG-BTTB-HHHH-GGGT-SEE-PPPPSEEEEE--S--TT-----------PPPP----------PPPPPP-------------------------EEEEEPPP---B-SSTT--SEEEEE--EEEEETTS-B--HHHHHSS-EEPSSTT-B-TT--BHHHHHHTT-B-TTSSBPTT----

Foldseek 3Di:
DQPDDCVVDDQCVFDDPRDGLCAFFQQQQHFFFQDFPDFKDKDADPDADPPLDDPDDDDDDDDDDDDDDDDDDDDDDDDDDDDDDDDDDDDDDDDDDDPPPPPPPWDKAKDKADKDDFADPDLPDQWKGKIFTDIFIATPVRDGDDPVNNQQPHFAFPPHQDAWQVRHTLVNCLVQQQAALVLHGGPSNDVVVDDQCVGDDPRDGSSQGHNNRVHGDRSHRPDRMDMDRDDDDDPPSDDPDPDPDDDDDDDDDDDDDDDDDDDDDDDDDDDDDDDDDDDDDDDDPDPPPPWDKEKDKADKDDFDDPDSPDNDMGMIGIDIFIATPVRDGDDPCSHRPPGGARPPHQDATPVRHTSVNCVVVVQHHSVSHGGPSDDPD